Protein AF-0000000075100111 (afdb_homodimer)

Nearest PDB structures (foldseek):
  3mil-assembly1_B  TM=8.976E-01  e=1.103E-18  Saccharomyces cerevisiae
  7br2-assembly3_C  TM=7.538E-01  e=3.870E-10  Bacteroides thetaiotaomicron
  1u8u-assembly1_A  TM=7.893E-01  e=2.133E-08  Escherichia coli
  5tid-assembly1_A  TM=7.743E-01  e=2.268E-08  Escherichia coli
  3dci-assembly1_A  TM=7.155E-01  e=7.474E-09  Agrobacterium fabrum str. C58

Solvent-accessible surface area (backbone atoms only — not comparable to full-atom values): 28832 Å² total; per-residue (Å²): 138,88,84,76,85,78,86,74,81,82,79,79,78,78,79,77,79,78,74,76,75,76,72,75,74,72,73,72,74,70,73,70,74,72,66,75,69,68,78,74,76,65,70,76,76,67,66,59,75,59,92,80,61,78,41,30,38,38,38,38,27,14,42,66,41,44,51,13,26,31,21,92,33,42,7,31,49,17,51,48,36,36,66,18,57,40,39,30,47,60,44,72,47,26,35,68,77,39,26,54,70,54,47,58,72,44,39,68,64,56,52,58,69,30,72,84,51,68,50,61,30,35,36,46,39,50,34,60,43,18,29,23,31,75,86,40,96,46,29,88,50,31,41,58,68,70,56,45,53,51,36,52,52,51,46,49,52,61,61,24,62,86,72,59,37,46,57,36,38,28,35,27,57,44,43,27,76,82,40,89,59,89,66,46,55,47,38,69,47,33,48,53,42,28,50,45,47,51,49,52,19,60,76,70,70,33,57,62,45,77,36,30,71,74,38,51,70,67,32,69,68,25,28,75,64,25,70,42,63,24,44,61,26,16,49,53,49,34,54,55,50,54,53,47,38,40,70,76,36,46,76,70,20,55,91,61,39,65,59,47,112,133,85,81,76,88,85,87,85,84,82,79,80,77,76,80,76,80,76,77,78,75,77,73,78,74,75,76,74,76,71,73,74,75,72,67,77,70,70,78,74,77,64,71,75,77,68,66,62,74,61,92,81,62,78,42,29,40,37,38,39,26,14,42,65,40,43,52,13,25,31,22,92,32,41,8,31,49,18,50,48,35,35,66,17,59,40,38,31,49,59,44,71,48,28,36,69,80,38,28,54,69,54,45,57,72,44,39,66,63,58,50,59,69,29,72,84,52,67,50,61,32,35,36,45,37,49,34,61,42,18,29,23,32,74,86,39,96,49,28,87,52,30,41,57,69,70,55,46,51,51,37,53,53,52,46,51,51,60,61,24,62,86,73,60,37,46,56,37,40,29,34,27,57,44,43,28,77,80,41,88,59,89,65,47,55,48,38,69,45,33,47,52,44,27,50,45,48,50,49,52,19,60,75,70,71,34,57,63,45,76,35,30,70,74,39,52,69,67,31,69,66,26,27,76,65,25,71,41,64,24,42,61,26,17,48,51,48,34,53,54,50,54,53,48,39,40,70,77,37,44,75,70,20,57,92,61,40,66,59,48,118

pLDDT: mean 83.67, std 26.37, range [21.86, 98.94]

Sequence (522 aa):
MQATDPHLRRYQVTTVLLSLLVVTLSGVCITLAVTPTAPSISRSNTIQTSSGGMPVLVIVGDSNTELGSNPDLMGYESMLAHVYVRKADVINRGNSGWTTRSWLKALPVLMAEWTAKAPSLVLVFLGTNDACLKDGASAEIHVPLDEYRANLQAIVSQIQSPDRTPVLFVTPPSFDDTTTLKWDRTNADIGKYAAAMMDVGAQLKIPVVDLYTPLQTNVSSYFFDGLHLNRKGNMRVYDILTAKIQVEFPSFAAHNLATLYMQATDPHLRRYQVTTVLLSLLVVTLSGVCITLAVTPTAPSISRSNTIQTSSGGMPVLVIVGDSNTELGSNPDLMGYESMLAHVYVRKADVINRGNSGWTTRSWLKALPVLMAEWTAKAPSLVLVFLGTNDACLKDGASAEIHVPLDEYRANLQAIVSQIQSPDRTPVLFVTPPSFDDTTTLKWDRTNADIGKYAAAMMDVGAQLKIPVVDLYTPLQTNVSSYFFDGLHLNRKGNMRVYDILTAKIQVEFPSFAAHNLATLY

Foldseek 3Di:
DDPDDDPPPDPPPPPPDPPPPPPPPPPPVPPPPPPVPPPPPPPVLPQPPPPAPAAEEEEAEEVQLVCLCPVVQPRLQVVVCVLCALFHHYHGNYHHLAALVNCLVCVVVVVVVDVSHAHQEYEYEHQLQCLFDCPDPPNVSHNDLVRRLVSVVSSQCSSCPPPHRAYEYEQFAAFQPPFPDDGRHHRVSSVSNLVSVVVSCVVVVHHYQYRHVVCVVPVVVQAPRRHHGGSNVSVVVSVSVLVSCCVPPVCSRSVNGDGRD/DCPDDDDDDDPPPPPPPPPPPPPPPPPPPPPPPPPVPPPPPPPVPPQPPPPAPAAEEEEAEEVQLVCLCPVVQPRLQVVVCVLCALFHHYHGNYHHLAALVNCLVCVVVVVVVDVSHAHQEYEYEHQLQCLFDCPDPPNVSHNDLVRRLVSVVSSQCSSCPPPHRAYEYEQAAAFQPPFPDDGRHHRVSSVSNLVSVVVSCVVVVHHYQYRHVVCVVPVVVQAPRRRHGGSNVSVVVSVSVLVSCCVPPVCSRSVNGDGRD

Secondary structure (DSSP, 8-state):
--------------------------------------------------TT-S-EEEEEESHHHHGGG-GGGT-HHHHHHHHTTTT-EEEEEE-TT--HHHHHHHHHHHHHTTSSS--SEEEEE--TTTTS-TTSTTGGG---HHHHHHHHHHHHHHHHTTT---EEEEPPPP--TT-SS--S--HHHHHHHHHHHHHHHHHHT--EE--TTTTSTTGGGSBSSSSSB-HHHHHHHHHHHHHHHHHH-GGGSGGGSPPP-/--------------------------------------------------TT-S-EEEEEESHHHHGGG-GGGT-HHHHHHHHTTTT-EEEEEE-TT--HHHHHHHHHHHHHTTSSS--SEEEEE--TTTTS-TTSTTGGG---HHHHHHHHHHHHHHHHTTT---EEEEPPPP--TT-SS--S--HHHHHHHHHHHHHHHHHHT--EE--TTTTSTTGGGSBSSSSSB-HHHHHHHHHHHHHHHHHH-GGGSGGGSPPP-

Organism: Aphanomyces astaci (NCBI:txid112090)

Radius of gyration: 34.49 Å; Cα contacts (8 Å, |Δi|>4): 865; chains: 2; bounding box: 110×119×105 Å

Structure (mmCIF, N/CA/C/O backbone):
data_AF-0000000075100111-model_v1
#
loop_
_entity.id
_entity.type
_entity.pdbx_description
1 polymer 'SGNH hydrolase-type esterase domain-containing protein'
#
loop_
_atom_site.group_PDB
_atom_site.id
_atom_site.type_symbol
_atom_site.label_atom_id
_atom_site.label_alt_id
_atom_site.label_comp_id
_atom_site.label_asym_id
_atom_site.label_entity_id
_atom_site.label_seq_id
_atom_site.pdbx_PDB_ins_code
_atom_site.Cartn_x
_atom_site.Cartn_y
_atom_site.Cartn_z
_atom_site.occupancy
_atom_site.B_iso_or_equiv
_atom_site.auth_seq_id
_atom_site.auth_comp_id
_atom_site.auth_asym_id
_atom_site.auth_atom_id
_atom_site.pdbx_PDB_model_num
ATOM 1 N N . MET A 1 1 ? -85.375 -48.344 -13.414 1 24.3 1 MET A N 1
ATOM 2 C CA . MET A 1 1 ? -85.375 -47.938 -12.008 1 24.3 1 MET A CA 1
ATOM 3 C C . MET A 1 1 ? -85.25 -46.438 -11.852 1 24.3 1 MET A C 1
ATOM 5 O O . MET A 1 1 ? -84.438 -45.812 -12.523 1 24.3 1 MET A O 1
ATOM 9 N N . GLN A 1 2 ? -86.125 -45.75 -11.109 1 22.89 2 GLN A N 1
ATOM 10 C CA . GLN A 1 2 ? -86.688 -44.438 -10.805 1 22.89 2 GLN A CA 1
ATOM 11 C C . GLN A 1 2 ? -85.625 -43.531 -10.172 1 22.89 2 GLN A C 1
ATOM 13 O O . GLN A 1 2 ? -85 -43.906 -9.141 1 22.89 2 GLN A O 1
ATOM 18 N N . ALA A 1 3 ? -84.938 -42.625 -11.008 1 31.34 3 ALA A N 1
ATOM 19 C CA . ALA A 1 3 ? -83.875 -41.625 -11 1 31.34 3 ALA A CA 1
ATOM 20 C C . ALA A 1 3 ? -84.188 -40.5 -9.984 1 31.34 3 ALA A C 1
ATOM 22 O O . ALA A 1 3 ? -85.125 -39.719 -10.188 1 31.34 3 ALA A O 1
ATOM 23 N N . THR A 1 4 ? -84.062 -40.938 -8.672 1 23.88 4 THR A N 1
ATOM 24 C CA . THR A 1 4 ? -84.625 -40.25 -7.531 1 23.88 4 THR A CA 1
ATOM 25 C C . THR A 1 4 ? -84.25 -38.75 -7.555 1 23.88 4 THR A C 1
ATOM 27 O O . THR A 1 4 ? -83.375 -38.344 -8.273 1 23.88 4 THR A O 1
ATOM 30 N N . ASP A 1 5 ? -84.312 -38.031 -6.391 1 23.95 5 ASP A N 1
ATOM 31 C CA . ASP A 1 5 ? -85 -36.906 -5.766 1 23.95 5 ASP A CA 1
ATOM 32 C C . ASP A 1 5 ? -84.125 -35.656 -5.719 1 23.95 5 ASP A C 1
ATOM 34 O O . ASP A 1 5 ? -82.875 -35.781 -5.68 1 23.95 5 ASP A O 1
ATOM 38 N N . PRO A 1 6 ? -84.688 -34.344 -5.652 1 26.81 6 PRO A N 1
ATOM 39 C CA . PRO A 1 6 ? -84.562 -32.906 -5.914 1 26.81 6 PRO A CA 1
ATOM 40 C C . PRO A 1 6 ? -83.812 -32.156 -4.836 1 26.81 6 PRO A C 1
ATOM 42 O O . PRO A 1 6 ? -83.75 -30.922 -4.891 1 26.81 6 PRO A O 1
ATOM 45 N N . HIS A 1 7 ? -83.188 -32.812 -3.756 1 25.98 7 HIS A N 1
ATOM 46 C CA . HIS A 1 7 ? -83.25 -31.969 -2.58 1 25.98 7 HIS A CA 1
ATOM 47 C C . HIS A 1 7 ? -82.438 -30.688 -2.77 1 25.98 7 HIS A C 1
ATOM 49 O O . HIS A 1 7 ? -81.25 -30.75 -3.086 1 25.98 7 HIS A O 1
ATOM 55 N N . LEU A 1 8 ? -83 -29.469 -3.08 1 25.14 8 LEU A N 1
ATOM 56 C CA . LEU A 1 8 ? -82.625 -28.094 -3.4 1 25.14 8 LEU A CA 1
ATOM 57 C C . LEU A 1 8 ? -82.125 -27.375 -2.154 1 25.14 8 LEU A C 1
ATOM 59 O O . LEU A 1 8 ? -82.875 -27.062 -1.255 1 25.14 8 LEU A O 1
ATOM 63 N N . ARG A 1 9 ? -81.062 -27.797 -1.411 1 23.73 9 ARG A N 1
ATOM 64 C CA . ARG A 1 9 ? -80.75 -27.172 -0.136 1 23.73 9 ARG A CA 1
ATOM 65 C C . ARG A 1 9 ? -80.5 -25.672 -0.304 1 23.73 9 ARG A C 1
ATOM 67 O O . ARG A 1 9 ? -79.812 -25.25 -1.228 1 23.73 9 ARG A O 1
ATOM 74 N N . ARG A 1 10 ? -81.312 -24.781 0.276 1 21.86 10 ARG A N 1
ATOM 75 C CA . ARG A 1 10 ? -81.625 -23.344 0.367 1 21.86 10 ARG A CA 1
ATOM 76 C C . ARG A 1 10 ? -80.438 -22.609 1.019 1 21.86 10 ARG A C 1
ATOM 78 O O . ARG A 1 10 ? -80.125 -22.875 2.176 1 21.86 10 ARG A O 1
ATOM 85 N N . TYR A 1 11 ? -79.25 -22.375 0.369 1 24.39 11 TYR A N 1
ATOM 86 C CA . TYR A 1 11 ? -78.125 -21.734 0.956 1 24.39 11 TYR A CA 1
ATOM 87 C C . TYR A 1 11 ? -78.438 -20.297 1.377 1 24.39 11 TYR A C 1
ATOM 89 O O . TYR A 1 11 ? -78.875 -19.5 0.567 1 24.39 11 TYR A O 1
ATOM 97 N N . GLN A 1 12 ? -79 -20.125 2.609 1 22.64 12 GLN A N 1
ATOM 98 C CA . GLN A 1 12 ? -79.312 -18.859 3.248 1 22.64 12 GLN A CA 1
ATOM 99 C C . GLN A 1 12 ? -78.125 -17.906 3.225 1 22.64 12 GLN A C 1
ATOM 101 O O . GLN A 1 12 ? -77 -18.297 3.598 1 22.64 12 GLN A O 1
ATOM 106 N N . VAL A 1 13 ? -78.125 -16.875 2.4 1 25.41 13 VAL A N 1
ATOM 107 C CA . VAL A 1 13 ? -77.25 -15.773 2.086 1 25.41 13 VAL A CA 1
ATOM 108 C C . VAL A 1 13 ? -77.125 -14.812 3.273 1 25.41 13 VAL A C 1
ATOM 110 O O . VAL A 1 13 ? -78.125 -14.141 3.604 1 25.41 13 VAL A O 1
ATOM 113 N N . THR A 1 14 ? -76.875 -15.281 4.496 1 25.33 14 THR A N 1
ATOM 114 C CA . THR A 1 14 ? -76.875 -14.289 5.562 1 25.33 14 THR A CA 1
ATOM 115 C C . THR A 1 14 ? -76 -13.117 5.23 1 25.33 14 THR A C 1
ATOM 117 O O . THR A 1 14 ? -74.812 -13.305 4.809 1 25.33 14 THR A O 1
ATOM 120 N N . THR A 1 15 ? -76.562 -11.945 4.953 1 26.28 15 THR A N 1
ATOM 121 C CA . THR A 1 15 ? -76.062 -10.602 4.637 1 26.28 15 THR A CA 1
ATOM 122 C C . THR A 1 15 ? -75.188 -10.055 5.773 1 26.28 15 THR A C 1
ATOM 124 O O . THR A 1 15 ? -75.688 -9.891 6.898 1 26.28 15 THR A O 1
ATOM 127 N N . VAL A 1 16 ? -74 -10.578 5.996 1 26.7 16 VAL A N 1
ATOM 128 C CA . VAL A 1 16 ? -73.125 -10.07 7.043 1 26.7 16 VAL A CA 1
ATOM 129 C C . VAL A 1 16 ? -72.938 -8.57 6.852 1 26.7 16 VAL A C 1
ATOM 131 O O . VAL A 1 16 ? -72.562 -8.125 5.754 1 26.7 16 VAL A O 1
ATOM 134 N N . LEU A 1 17 ? -73.625 -7.766 7.699 1 24.84 17 LEU A N 1
ATOM 135 C CA . LEU A 1 17 ? -73.625 -6.32 7.875 1 24.84 17 LEU A CA 1
ATOM 136 C C . LEU A 1 17 ? -72.188 -5.832 8.102 1 24.84 17 LEU A C 1
ATOM 138 O O . LEU A 1 17 ? -71.5 -6.336 8.977 1 24.84 17 LEU A O 1
ATOM 142 N N . LEU A 1 18 ? -71.5 -5.309 7.09 1 27.11 18 LEU A N 1
ATOM 143 C CA . LEU A 1 18 ? -70.188 -4.688 6.957 1 27.11 18 LEU A CA 1
ATOM 144 C C . LEU A 1 18 ? -70.125 -3.432 7.816 1 27.11 18 LEU A C 1
ATOM 146 O O . LEU A 1 18 ? -70.812 -2.443 7.559 1 27.11 18 LEU A O 1
ATOM 150 N N . SER A 1 19 ? -70.312 -3.561 9.18 1 25.67 19 SER A N 1
ATOM 151 C CA . SER A 1 19 ? -70.125 -2.332 9.953 1 25.67 19 SER A CA 1
ATOM 152 C C . SER A 1 19 ? -68.812 -1.689 9.68 1 25.67 19 SER A C 1
ATOM 154 O O . SER A 1 19 ? -67.75 -2.375 9.656 1 25.67 19 SER A O 1
ATOM 156 N N . LEU A 1 20 ? -68.812 -0.629 8.93 1 27.02 20 LEU A N 1
ATOM 157 C CA . LEU A 1 20 ? -67.75 0.286 8.516 1 27.02 20 LEU A CA 1
ATOM 158 C C . LEU A 1 20 ? -67.125 0.937 9.734 1 27.02 20 LEU A C 1
ATOM 160 O O . LEU A 1 20 ? -67.75 1.718 10.445 1 27.02 20 LEU A O 1
ATOM 164 N N . LEU A 1 21 ? -66.625 0.139 10.664 1 28.55 21 LEU A N 1
ATOM 165 C CA . LEU A 1 21 ? -65.938 0.831 11.773 1 28.55 21 LEU A CA 1
ATOM 166 C C . LEU A 1 21 ? -64.875 1.799 11.25 1 28.55 21 LEU A C 1
ATOM 168 O O . LEU A 1 21 ? -63.969 1.395 10.539 1 28.55 21 LEU A O 1
ATOM 172 N N . VAL A 1 22 ? -65.312 3.043 11.039 1 30.2 22 VAL A N 1
ATOM 173 C CA . VAL A 1 22 ? -64.5 4.18 10.719 1 30.2 22 VAL A CA 1
ATOM 174 C C . VAL A 1 22 ? -63.406 4.352 11.812 1 30.2 22 VAL A C 1
ATOM 176 O O . VAL A 1 22 ? -63.75 4.68 12.953 1 30.2 22 VAL A O 1
ATOM 179 N N . VAL A 1 23 ? -62.5 3.428 11.953 1 29.59 23 VAL A N 1
ATOM 180 C CA . VAL A 1 23 ? -61.406 3.646 12.898 1 29.59 23 VAL A CA 1
ATOM 181 C C . VAL A 1 23 ? -60.75 4.98 12.609 1 29.59 23 VAL A C 1
ATOM 183 O O . VAL A 1 23 ? -60.312 5.227 11.477 1 29.59 23 VAL A O 1
ATOM 186 N N . THR A 1 24 ? -61.219 6.023 13.312 1 29.34 24 THR A N 1
ATOM 187 C CA . THR A 1 24 ? -60.562 7.32 13.383 1 29.34 24 THR A CA 1
ATOM 188 C C . THR A 1 24 ? -59.062 7.152 13.68 1 29.34 24 THR A C 1
ATOM 190 O O . THR A 1 24 ? -58.719 6.535 14.688 1 29.34 24 THR A O 1
ATOM 193 N N . LEU A 1 25 ? -58.312 6.832 12.672 1 29.98 25 LEU A N 1
ATOM 194 C CA . LEU A 1 25 ? -56.844 6.801 12.773 1 29.98 25 LEU A CA 1
ATOM 195 C C . LEU A 1 25 ? -56.312 8.102 13.367 1 29.98 25 LEU A C 1
ATOM 197 O O . LEU A 1 25 ? -56.469 9.164 12.75 1 29.98 25 LEU A O 1
ATOM 201 N N . SER A 1 26 ? -56.656 8.297 14.688 1 30.62 26 SER A N 1
ATOM 202 C CA . SER A 1 26 ? -55.906 9.375 15.336 1 30.62 26 SER A CA 1
ATOM 203 C C . SER A 1 26 ? -54.438 9.289 15.008 1 30.62 26 SER A C 1
ATOM 205 O O . SER A 1 26 ? -53.812 8.227 15.156 1 30.62 26 SER A O 1
ATOM 207 N N . GLY A 1 27 ? -54.062 9.969 13.945 1 28.14 27 GLY A N 1
ATOM 208 C CA . GLY A 1 27 ? -52.656 10.18 13.531 1 28.14 27 GLY A CA 1
ATOM 209 C C . GLY A 1 27 ? -51.75 10.617 14.664 1 28.14 27 GLY A C 1
ATOM 210 O O . GLY A 1 27 ? -51.906 11.734 15.172 1 28.14 27 GLY A O 1
ATOM 211 N N . VAL A 1 28 ? -51.656 9.773 15.758 1 32.03 28 VAL A N 1
ATOM 212 C CA . VAL A 1 28 ? -50.625 10.156 16.688 1 32.03 28 VAL A CA 1
ATOM 213 C C . VAL A 1 28 ? -49.312 10.406 15.922 1 32.03 28 VAL A C 1
ATOM 215 O O . VAL A 1 28 ? -48.781 9.5 15.266 1 32.03 28 VAL A O 1
ATOM 218 N N . CYS A 1 29 ? -49.188 11.641 15.406 1 28.48 29 CYS A N 1
ATOM 219 C CA . CYS A 1 29 ? -47.875 12.086 14.938 1 28.48 29 CYS A CA 1
ATOM 220 C C . CYS A 1 29 ? -46.781 11.805 15.984 1 28.48 29 CYS A C 1
ATOM 222 O O . CYS A 1 29 ? -46.75 12.461 17.031 1 28.48 29 CYS A O 1
ATOM 224 N N . ILE A 1 30 ? -46.594 10.547 16.328 1 31.73 30 ILE A N 1
ATOM 225 C CA . ILE A 1 30 ? -45.375 10.367 17.125 1 31.73 30 ILE A CA 1
ATOM 226 C C . ILE A 1 30 ? -44.188 11.023 16.422 1 31.73 30 ILE A C 1
ATOM 228 O O . ILE A 1 30 ? -43.844 10.641 15.32 1 31.73 30 ILE A O 1
ATOM 232 N N . THR A 1 31 ? -44.094 12.328 16.609 1 32.34 31 THR A N 1
ATOM 233 C CA . THR A 1 31 ? -42.812 12.93 16.281 1 32.34 31 THR A CA 1
ATOM 234 C C . THR A 1 31 ? -41.656 12.133 16.906 1 32.34 31 THR A C 1
ATOM 236 O O . THR A 1 31 ? -41.5 12.109 18.125 1 32.34 31 THR A O 1
ATOM 239 N N . LEU A 1 32 ? -41.5 10.898 16.5 1 32.22 32 LEU A N 1
ATOM 240 C CA . LEU A 1 32 ? -40.219 10.375 16.953 1 32.22 32 LEU A CA 1
ATOM 241 C C . LEU A 1 32 ? -39.094 11.336 16.625 1 32.22 32 LEU A C 1
ATOM 243 O O . LEU A 1 32 ? -38.781 11.578 15.453 1 32.22 32 LEU A O 1
ATOM 247 N N . ALA A 1 33 ? -38.875 12.328 17.5 1 35.44 33 ALA A N 1
ATOM 248 C CA . ALA A 1 33 ? -37.594 13.023 17.469 1 35.44 33 ALA A CA 1
ATOM 249 C C . ALA A 1 33 ? -36.438 12.023 17.391 1 35.44 33 ALA A C 1
ATOM 251 O O . ALA A 1 33 ? -36.156 11.305 18.359 1 35.44 33 ALA A O 1
ATOM 252 N N . VAL A 1 34 ? -36.281 11.391 16.25 1 35.69 34 VAL A N 1
ATOM 253 C CA . VAL A 1 34 ? -34.969 10.742 16.109 1 35.69 34 VAL A CA 1
ATOM 254 C C . VAL A 1 34 ? -33.875 11.75 16.391 1 35.69 34 VAL A C 1
ATOM 256 O O . VAL A 1 34 ? -33.656 12.672 15.594 1 35.69 34 VAL A O 1
ATOM 259 N N . THR A 1 35 ? -33.75 12.164 17.641 1 35.47 35 THR A N 1
ATOM 260 C CA . THR A 1 35 ? -32.469 12.828 17.859 1 35.47 35 THR A CA 1
ATOM 261 C C . THR A 1 35 ? -31.312 11.992 17.297 1 35.47 35 THR A C 1
ATOM 263 O O . THR A 1 35 ? -31.156 10.828 17.656 1 35.47 35 THR A O 1
ATOM 266 N N . PRO A 1 36 ? -30.969 12.273 16.047 1 33.5 36 PRO A N 1
ATOM 267 C CA . PRO A 1 36 ? -29.766 11.539 15.664 1 33.5 36 PRO A CA 1
ATOM 268 C C . PRO A 1 36 ? -28.672 11.602 16.734 1 33.5 36 PRO A C 1
ATOM 270 O O . PRO A 1 36 ? -28.266 12.688 17.141 1 33.5 36 PRO A O 1
ATOM 273 N N . THR A 1 37 ? -28.797 10.805 17.766 1 34.69 37 THR A N 1
ATOM 274 C CA . THR A 1 37 ? -27.609 10.711 18.609 1 34.69 37 THR A CA 1
ATOM 275 C C . THR A 1 37 ? -26.359 10.562 17.75 1 34.69 37 THR A C 1
ATOM 277 O O . THR A 1 37 ? -26.266 9.672 16.906 1 34.69 37 THR A O 1
ATOM 280 N N . ALA A 1 38 ? -25.688 11.672 17.531 1 35.5 38 ALA A N 1
ATOM 281 C CA . ALA A 1 38 ? -24.344 11.562 16.969 1 35.5 38 ALA A CA 1
ATOM 282 C C . ALA A 1 38 ? -23.547 10.469 17.656 1 35.5 38 ALA A C 1
ATOM 284 O O . ALA A 1 38 ? -23.516 10.391 18.891 1 35.5 38 ALA A O 1
ATOM 285 N N . PRO A 1 39 ? -23.469 9.258 17.031 1 33.47 39 PRO A N 1
ATOM 286 C CA . PRO A 1 39 ? -22.578 8.32 17.734 1 33.47 39 PRO A CA 1
ATOM 287 C C . PRO A 1 39 ? -21.375 9.008 18.359 1 33.47 39 PRO A C 1
ATOM 289 O O . PRO A 1 39 ? -20.766 9.883 17.734 1 33.47 39 PRO A O 1
ATOM 292 N N . SER A 1 40 ? -21.484 9.297 19.641 1 31.88 40 SER A N 1
ATOM 293 C CA . SER A 1 40 ? -20.281 9.688 20.359 1 31.88 40 SER A CA 1
ATOM 294 C C . SER A 1 40 ? -19.094 8.836 19.953 1 31.88 40 SER A C 1
ATOM 296 O O . SER A 1 40 ? -19.109 7.609 20.125 1 31.88 40 SER A O 1
ATOM 298 N N . ILE A 1 41 ? -18.453 9.141 19.016 1 34.38 41 ILE A N 1
ATOM 299 C CA . ILE A 1 41 ? -17.188 8.516 18.625 1 34.38 41 ILE A CA 1
ATOM 300 C C . ILE A 1 41 ? -16.25 8.445 19.828 1 34.38 41 ILE A C 1
ATOM 302 O O . ILE A 1 41 ? -15.469 9.375 20.078 1 34.38 41 ILE A O 1
ATOM 306 N N . SER A 1 42 ? -16.781 8.352 21.094 1 31.45 42 SER A N 1
ATOM 307 C CA . SER A 1 42 ? -15.648 8.273 22 1 31.45 42 SER A CA 1
ATOM 308 C C . SER A 1 42 ? -14.852 6.988 21.797 1 31.45 42 SER A C 1
ATOM 310 O O . SER A 1 42 ? -15.078 6 22.5 1 31.45 42 SER A O 1
ATOM 312 N N . ARG A 1 43 ? -14.711 6.309 20.703 1 35.09 43 ARG A N 1
ATOM 313 C CA . ARG A 1 43 ? -13.82 5.16 20.844 1 35.09 43 ARG A CA 1
ATOM 314 C C . ARG A 1 43 ? -12.57 5.52 21.625 1 35.09 43 ARG A C 1
ATOM 316 O O . ARG A 1 43 ? -11.867 6.469 21.281 1 35.09 43 ARG A O 1
ATOM 323 N N . SER A 1 44 ? -12.648 5.277 22.938 1 34.16 44 SER A N 1
ATOM 324 C CA . SER A 1 44 ? -11.414 5.277 23.719 1 34.16 44 SER A CA 1
ATOM 325 C C . SER A 1 44 ? -10.242 4.723 22.922 1 34.16 44 SER A C 1
ATOM 327 O O . SER A 1 44 ? -10.32 3.617 22.375 1 34.16 44 SER A O 1
ATOM 329 N N . ASN A 1 45 ? -9.484 5.547 22.297 1 37.56 45 ASN A N 1
ATOM 330 C CA . ASN A 1 45 ? -8.273 5.25 21.531 1 37.56 45 ASN A CA 1
ATOM 331 C C . ASN A 1 45 ? -7.297 4.406 22.344 1 37.56 45 ASN A C 1
ATOM 333 O O . ASN A 1 45 ? -6.398 4.941 23 1 37.56 45 ASN A O 1
ATOM 337 N N . THR A 1 46 ? -7.832 3.404 23.203 1 37.19 46 THR A N 1
ATOM 338 C CA . THR A 1 46 ? -6.828 2.537 23.812 1 37.19 46 THR A CA 1
ATOM 339 C C . THR A 1 46 ? -5.848 2.027 22.766 1 37.19 46 THR A C 1
ATOM 341 O O . THR A 1 46 ? -6.25 1.406 21.781 1 37.19 46 THR A O 1
ATOM 344 N N . ILE A 1 47 ? -4.672 2.656 22.734 1 42.84 47 ILE A N 1
ATOM 345 C CA . ILE A 1 47 ? -3.559 2.09 21.969 1 42.84 47 ILE A CA 1
ATOM 346 C C . ILE A 1 47 ? -3.381 0.618 22.344 1 42.84 47 ILE A C 1
ATOM 348 O O . ILE A 1 47 ? -3.021 0.296 23.484 1 42.84 47 ILE A O 1
ATOM 352 N N . GLN A 1 48 ? -4.195 -0.342 21.938 1 42.38 48 GLN A N 1
ATOM 353 C CA . GLN A 1 48 ? -3.928 -1.763 22.125 1 42.38 48 GLN A CA 1
ATOM 354 C C . GLN A 1 48 ? -2.566 -2.148 21.562 1 42.38 48 GLN A C 1
ATOM 356 O O . GLN A 1 48 ? -2.322 -1.993 20.359 1 42.38 48 GLN A O 1
ATOM 361 N N . THR A 1 49 ? -1.475 -2.033 22.312 1 42.78 49 THR A N 1
ATOM 362 C CA . THR A 1 49 ? -0.152 -2.521 21.938 1 42.78 49 THR A CA 1
ATOM 363 C C . THR A 1 49 ? -0.188 -4.02 21.641 1 42.78 49 THR A C 1
ATOM 365 O O . THR A 1 49 ? -0.394 -4.824 22.562 1 42.78 49 THR A O 1
ATOM 368 N N . SER A 1 50 ? -0.792 -4.527 20.734 1 46.5 50 SER A N 1
ATOM 369 C CA . SER A 1 50 ? -0.496 -5.93 20.469 1 46.5 50 SER A CA 1
ATOM 370 C C . SER A 1 50 ? 1.006 -6.164 20.344 1 46.5 50 SER A C 1
ATOM 372 O O . SER A 1 50 ? 1.735 -5.309 19.844 1 46.5 50 SER A O 1
ATOM 374 N N . SER A 1 51 ? 1.684 -6.945 21.172 1 50.44 51 SER A N 1
ATOM 375 C CA . SER A 1 51 ? 3.104 -7.199 21.406 1 50.44 51 SER A CA 1
ATOM 376 C C . SER A 1 51 ? 3.875 -7.207 20.078 1 50.44 51 SER A C 1
ATOM 378 O O . SER A 1 51 ? 5.07 -6.91 20.062 1 50.44 51 SER A O 1
ATOM 380 N N . GLY A 1 52 ? 3.326 -7.5 18.984 1 63.75 52 GLY A N 1
ATOM 381 C CA . GLY A 1 52 ? 4.25 -7.793 17.891 1 63.75 52 GLY A CA 1
ATOM 382 C C . GLY A 1 52 ? 4.277 -6.723 16.828 1 63.75 52 GLY A C 1
ATOM 383 O O . GLY A 1 52 ? 4.938 -6.883 15.797 1 63.75 52 GLY A O 1
ATOM 384 N N . GLY A 1 53 ? 3.824 -5.426 17.062 1 84.19 53 GLY A N 1
ATOM 385 C CA . GLY A 1 53 ? 3.832 -4.367 16.078 1 84.19 53 GLY A CA 1
ATOM 386 C C . GLY A 1 53 ? 2.787 -4.559 14.984 1 84.19 53 GLY A C 1
ATOM 387 O O . GLY A 1 53 ? 1.904 -5.41 15.109 1 84.19 53 GLY A O 1
ATOM 388 N N . MET A 1 54 ? 2.676 -3.734 14.008 1 93.75 54 MET A N 1
ATOM 389 C CA . MET A 1 54 ? 1.72 -3.779 12.906 1 93.75 54 MET A CA 1
ATOM 390 C C . MET A 1 54 ? 1.883 -5.062 12.094 1 93.75 54 MET A C 1
ATOM 392 O O . MET A 1 54 ? 2.965 -5.336 11.57 1 93.75 54 MET A O 1
ATOM 396 N N . PRO A 1 55 ? 0.848 -5.961 12.055 1 96.12 55 PRO A N 1
ATOM 397 C CA . PRO A 1 55 ? 0.936 -7.133 11.18 1 96.12 55 PRO A CA 1
ATOM 398 C C . PRO A 1 55 ? 1.277 -6.766 9.734 1 96.12 55 PRO A C 1
ATOM 400 O O . PRO A 1 55 ? 1.039 -5.633 9.312 1 96.12 55 PRO A O 1
ATOM 403 N N . VAL A 1 56 ? 1.884 -7.746 9.07 1 96.88 56 VAL A N 1
ATOM 404 C CA . VAL A 1 56 ? 2.279 -7.5 7.688 1 96.88 56 VAL A CA 1
ATOM 405 C C . VAL A 1 56 ? 1.741 -8.609 6.789 1 96.88 56 VAL A C 1
ATOM 407 O O . VAL A 1 56 ? 1.862 -9.789 7.113 1 96.88 56 VAL A O 1
ATOM 410 N N . LEU A 1 57 ? 1.064 -8.227 5.738 1 98.38 57 LEU A N 1
ATOM 411 C CA . LEU A 1 57 ? 0.663 -9.094 4.633 1 98.38 57 LEU A CA 1
ATOM 412 C C . LEU A 1 57 ? 1.584 -8.898 3.432 1 98.38 57 LEU A C 1
ATOM 414 O O . LEU A 1 57 ? 1.679 -7.793 2.889 1 98.38 57 LEU A O 1
ATOM 418 N N . VAL A 1 58 ? 2.307 -9.953 3.016 1 98.56 58 VAL A N 1
ATOM 419 C CA . VAL A 1 58 ? 3.199 -9.867 1.863 1 98.56 58 VAL A CA 1
ATOM 420 C C . VAL A 1 58 ? 2.617 -10.664 0.699 1 98.56 58 VAL A C 1
ATOM 422 O O . VAL A 1 58 ? 2.148 -11.789 0.881 1 98.56 58 VAL A O 1
ATOM 425 N N . ILE A 1 59 ? 2.605 -10.086 -0.482 1 98.88 59 ILE A N 1
ATOM 426 C CA . ILE A 1 59 ? 2.168 -10.789 -1.681 1 98.88 59 ILE A CA 1
ATOM 427 C C . ILE A 1 59 ? 3.35 -10.977 -2.629 1 98.88 59 ILE A C 1
ATOM 429 O O . ILE A 1 59 ? 3.891 -10 -3.158 1 98.88 59 ILE A O 1
ATOM 433 N N . VAL A 1 60 ? 3.738 -12.203 -2.789 1 98.81 60 VAL A N 1
ATOM 434 C CA . VAL A 1 60 ? 4.844 -12.609 -3.654 1 98.81 60 VAL A CA 1
ATOM 435 C C . VAL A 1 60 ? 4.301 -13.109 -4.988 1 98.81 60 VAL A C 1
ATOM 437 O O . VAL A 1 60 ? 3.512 -14.055 -5.031 1 98.81 60 VAL A O 1
ATOM 440 N N . GLY A 1 61 ? 4.691 -12.445 -6.039 1 98.81 61 GLY A N 1
ATOM 441 C CA . GLY A 1 61 ? 4.109 -12.867 -7.305 1 98.81 61 GLY A CA 1
ATOM 442 C C . GLY A 1 61 ? 4.82 -12.281 -8.508 1 98.81 61 GLY A C 1
ATOM 443 O O . GLY A 1 61 ? 6.016 -12 -8.453 1 98.81 61 GLY A O 1
ATOM 444 N N . ASP A 1 62 ? 4.129 -12.25 -9.625 1 98.62 62 ASP A N 1
ATOM 445 C CA . ASP A 1 62 ? 4.668 -11.812 -10.906 1 98.62 62 ASP A CA 1
ATOM 446 C C . ASP A 1 62 ? 4.082 -10.461 -11.312 1 98.62 62 ASP A C 1
ATOM 448 O O . ASP A 1 62 ? 3.926 -9.57 -10.484 1 98.62 62 ASP A O 1
ATOM 452 N N . SER A 1 63 ? 3.783 -10.234 -12.586 1 98.5 63 SER A N 1
ATOM 453 C CA . SER A 1 63 ? 3.273 -8.953 -13.062 1 98.5 63 SER A CA 1
ATOM 454 C C . SER A 1 63 ? 1.882 -8.672 -12.508 1 98.5 63 SER A C 1
ATOM 456 O O . SER A 1 63 ? 1.533 -7.52 -12.25 1 98.5 63 SER A O 1
ATOM 458 N N . ASN A 1 64 ? 1.072 -9.68 -12.383 1 98.56 64 ASN A N 1
ATOM 459 C CA . ASN A 1 64 ? -0.264 -9.469 -11.836 1 98.56 64 ASN A CA 1
ATOM 460 C C . ASN A 1 64 ? -0.21 -9.008 -10.383 1 98.56 64 ASN A C 1
ATOM 462 O O . ASN A 1 64 ? -1.105 -8.305 -9.914 1 98.56 64 ASN A O 1
ATOM 466 N N . THR A 1 65 ? 0.817 -9.406 -9.648 1 98.88 65 THR A N 1
ATOM 467 C CA . THR A 1 65 ? 1.047 -8.875 -8.312 1 98.88 65 THR A CA 1
ATOM 468 C C . THR A 1 65 ? 1.638 -7.469 -8.383 1 98.88 65 THR A C 1
ATOM 470 O O . THR A 1 65 ? 1.162 -6.555 -7.703 1 98.88 65 THR A O 1
ATOM 473 N N . GLU A 1 66 ? 2.666 -7.305 -9.227 1 98.75 66 GLU A N 1
ATOM 474 C CA . GLU A 1 66 ? 3.285 -5.992 -9.383 1 98.75 66 GLU A CA 1
ATOM 475 C C . GLU A 1 66 ? 2.244 -4.93 -9.719 1 98.75 66 GLU A C 1
ATOM 477 O O . GLU A 1 66 ? 2.205 -3.871 -9.086 1 98.75 66 GLU A O 1
ATOM 482 N N . LEU A 1 67 ? 1.338 -5.25 -10.594 1 98.75 67 LEU A N 1
ATOM 483 C CA . LEU A 1 67 ? 0.338 -4.305 -11.078 1 98.75 67 LEU A CA 1
ATOM 484 C C . LEU A 1 67 ? -0.852 -4.234 -10.133 1 98.75 67 LEU A C 1
ATOM 486 O O . LEU A 1 67 ? -1.696 -3.344 -10.25 1 98.75 67 LEU A O 1
ATOM 490 N N . GLY A 1 68 ? -0.896 -5.148 -9.156 1 98.88 68 GLY A N 1
ATOM 491 C CA . GLY A 1 68 ? -1.954 -5.113 -8.156 1 98.88 68 GLY A CA 1
ATOM 492 C C . GLY A 1 68 ? -1.931 -3.859 -7.305 1 98.88 68 GLY A C 1
ATOM 493 O O . GLY A 1 68 ? -2.9 -3.561 -6.605 1 98.88 68 GLY A O 1
ATOM 494 N N . SER A 1 69 ? -0.9 -3.139 -7.406 1 98.81 69 SER A N 1
ATOM 495 C CA . SER A 1 69 ? -0.748 -1.894 -6.66 1 98.81 69 SER A CA 1
ATOM 496 C C . SER A 1 69 ? -1.345 -0.715 -7.422 1 98.81 69 SER A C 1
ATOM 498 O O . SER A 1 69 ? -1.51 0.372 -6.863 1 98.81 69 SER A O 1
ATOM 500 N N . ASN A 1 70 ? -1.707 -0.873 -8.672 1 98.81 70 ASN A N 1
ATOM 501 C CA . ASN A 1 70 ? -2.117 0.225 -9.539 1 98.81 70 ASN A CA 1
ATOM 502 C C . ASN A 1 70 ? -3.518 0.722 -9.188 1 98.81 70 ASN A C 1
ATOM 504 O O . ASN A 1 70 ? -4.508 0.045 -9.469 1 98.81 70 ASN A O 1
ATOM 508 N N . PRO A 1 71 ? -3.631 1.923 -8.664 1 98.81 71 PRO A N 1
ATOM 509 C CA . PRO A 1 71 ? -4.961 2.391 -8.266 1 98.81 71 PRO A CA 1
ATOM 510 C C . PRO A 1 71 ? -5.844 2.744 -9.461 1 98.81 71 PRO A C 1
ATOM 512 O O . PRO A 1 71 ? -7.074 2.732 -9.352 1 98.81 71 PRO A O 1
ATOM 515 N N . ASP A 1 72 ? -5.215 3.008 -10.586 1 98.38 72 ASP A N 1
ATOM 516 C CA . ASP A 1 72 ? -6.004 3.303 -11.773 1 98.38 72 ASP A CA 1
ATOM 517 C C . ASP A 1 72 ? -6.84 2.096 -12.195 1 98.38 72 ASP A C 1
ATOM 519 O O . ASP A 1 72 ? -7.926 2.25 -12.758 1 98.38 72 ASP A O 1
ATOM 523 N N . LEU A 1 73 ? -6.375 0.97 -11.828 1 98.56 73 LEU A N 1
ATOM 524 C CA . LEU A 1 73 ? -7.039 -0.283 -12.18 1 98.56 73 LEU A CA 1
ATOM 525 C C . LEU A 1 73 ? -7.801 -0.844 -10.984 1 98.56 73 LEU A C 1
ATOM 527 O O . LEU A 1 73 ? -8.273 -1.982 -11.016 1 98.56 73 LEU A O 1
ATOM 531 N N . MET A 1 74 ? -7.883 -0.068 -9.961 1 98.69 74 MET A N 1
ATOM 532 C CA . MET A 1 74 ? -8.398 -0.637 -8.719 1 98.69 74 MET A CA 1
ATOM 533 C C . MET A 1 74 ? -7.676 -1.933 -8.367 1 98.69 74 MET A C 1
ATOM 535 O O . MET A 1 74 ? -8.312 -2.947 -8.078 1 98.69 74 MET A O 1
ATOM 539 N N . GLY A 1 75 ? -6.34 -1.854 -8.406 1 98.88 75 GLY A N 1
ATOM 540 C CA . GLY A 1 75 ? -5.562 -3.049 -8.117 1 98.88 75 GLY A CA 1
ATOM 541 C C . GLY A 1 75 ? -5.957 -3.719 -6.816 1 98.88 75 GLY A C 1
ATOM 542 O O . GLY A 1 75 ? -6.184 -3.045 -5.809 1 98.88 75 GLY A O 1
ATOM 543 N N . TYR A 1 76 ? -5.992 -5.039 -6.809 1 98.94 76 TYR A N 1
ATOM 544 C CA . TYR A 1 76 ? -6.488 -5.766 -5.645 1 98.94 76 TYR A CA 1
ATOM 545 C C . TYR A 1 76 ? -5.609 -5.512 -4.426 1 98.94 76 TYR A C 1
ATOM 547 O O . TYR A 1 76 ? -6.098 -5.488 -3.295 1 98.94 76 TYR A O 1
ATOM 555 N N . GLU A 1 77 ? -4.344 -5.273 -4.641 1 98.88 77 GLU A N 1
ATOM 556 C CA . GLU A 1 77 ? -3.451 -4.969 -3.525 1 98.88 77 GLU A CA 1
ATOM 557 C C . GLU A 1 77 ? -3.713 -3.572 -2.975 1 98.88 77 GLU A C 1
ATOM 559 O O . GLU A 1 77 ? -3.613 -3.346 -1.766 1 98.88 77 GLU A O 1
ATOM 564 N N . SER A 1 78 ? -3.947 -2.619 -3.896 1 98.81 78 SER A N 1
ATOM 565 C CA . SER A 1 78 ? -4.293 -1.276 -3.441 1 98.81 78 SER A CA 1
ATOM 566 C C . SER A 1 78 ? -5.562 -1.292 -2.596 1 98.81 78 SER A C 1
ATOM 568 O O . SER A 1 78 ? -5.652 -0.591 -1.587 1 98.81 78 SER A O 1
ATOM 570 N N . MET A 1 79 ? -6.531 -2.084 -3 1 98.94 79 MET A N 1
ATOM 571 C CA . MET A 1 79 ? -7.766 -2.203 -2.23 1 98.94 79 MET A CA 1
ATOM 572 C C . MET A 1 79 ? -7.508 -2.873 -0.886 1 98.94 79 MET A C 1
ATOM 574 O O . MET A 1 79 ? -8.039 -2.441 0.14 1 98.94 79 MET A O 1
ATOM 578 N N . LEU A 1 80 ? -6.691 -3.885 -0.875 1 98.94 80 LEU A N 1
ATOM 579 C CA . LEU A 1 80 ? -6.312 -4.52 0.383 1 98.94 80 LEU A CA 1
ATOM 580 C C . LEU A 1 80 ? -5.605 -3.529 1.302 1 98.94 80 LEU A C 1
ATOM 582 O O . LEU A 1 80 ? -5.918 -3.447 2.49 1 98.94 80 LEU A O 1
ATOM 586 N N . ALA A 1 81 ? -4.641 -2.805 0.726 1 98.88 81 ALA A N 1
ATOM 587 C CA . ALA A 1 81 ? -3.898 -1.831 1.525 1 98.88 81 ALA A CA 1
ATOM 588 C C . ALA A 1 81 ? -4.844 -0.828 2.182 1 98.88 81 ALA A C 1
ATOM 590 O O . ALA A 1 81 ? 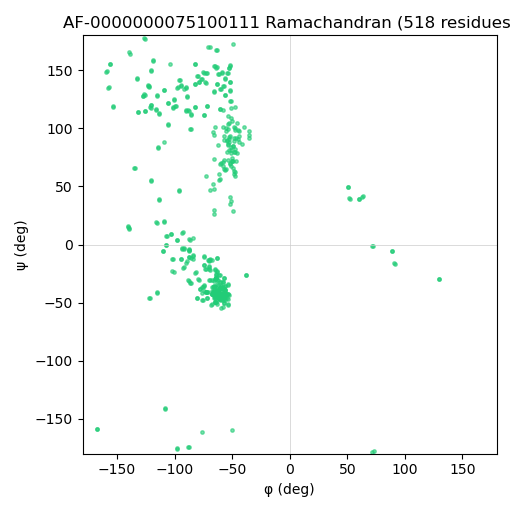-4.629 -0.424 3.328 1 98.88 81 ALA A O 1
ATOM 591 N N . HIS A 1 82 ? -5.863 -0.505 1.47 1 98.81 82 HIS A N 1
ATOM 592 C CA . HIS A 1 82 ? -6.801 0.485 1.986 1 98.81 82 HIS A CA 1
ATOM 593 C C . HIS A 1 82 ? -7.629 -0.085 3.133 1 98.81 82 HIS A C 1
ATOM 595 O O . HIS A 1 82 ? -7.75 0.542 4.188 1 98.81 82 HIS A O 1
ATOM 601 N N . VAL A 1 83 ? -8.156 -1.283 2.992 1 98.62 83 VAL A N 1
ATOM 602 C CA . VAL A 1 83 ? -9.055 -1.82 4.004 1 98.62 83 VAL A CA 1
ATOM 603 C C . VAL A 1 83 ? -8.258 -2.244 5.234 1 98.62 83 VAL A C 1
ATOM 605 O O . VAL A 1 83 ? -8.812 -2.365 6.332 1 98.62 83 VAL A O 1
ATOM 608 N N . TYR A 1 84 ? -6.949 -2.414 5.074 1 98.69 84 TYR A N 1
ATOM 609 C CA . TYR A 1 84 ? -6.109 -2.857 6.184 1 98.69 84 TYR A CA 1
ATOM 610 C C . TYR A 1 84 ? -5.414 -1.675 6.848 1 98.69 84 TYR A C 1
ATOM 612 O O . TYR A 1 84 ? -4.598 -1.856 7.754 1 98.69 84 TYR A O 1
ATOM 620 N N . VAL A 1 85 ? -5.684 -0.456 6.434 1 98.38 85 VAL A N 1
ATOM 621 C CA . VAL A 1 85 ? -5.066 0.702 7.074 1 98.38 85 VAL A CA 1
ATOM 622 C C . VAL A 1 85 ? -5.277 0.634 8.586 1 98.38 85 VAL A C 1
ATOM 624 O O . VAL A 1 85 ? -6.379 0.33 9.047 1 98.38 85 VAL A O 1
ATOM 627 N N . ARG A 1 86 ? -4.164 0.862 9.367 1 97.56 86 ARG A N 1
ATOM 628 C CA . ARG A 1 86 ? -4.109 0.86 10.828 1 97.56 86 ARG A CA 1
ATOM 629 C C . ARG A 1 86 ? -4.246 -0.555 11.383 1 97.56 86 ARG A C 1
ATOM 631 O O . ARG A 1 86 ? -4.184 -0.761 12.594 1 97.56 86 ARG A O 1
ATOM 638 N N . LYS A 1 87 ? -4.418 -1.571 10.516 1 97.81 87 LYS A N 1
ATOM 639 C CA . LYS A 1 87 ? -4.645 -2.947 10.953 1 97.81 87 LYS A CA 1
ATOM 640 C C . LYS A 1 87 ? -3.496 -3.855 10.523 1 97.81 87 LYS A C 1
ATOM 642 O O . LYS A 1 87 ? -3.041 -4.695 11.305 1 97.81 87 LYS A O 1
ATOM 647 N N . ALA A 1 88 ? -3.02 -3.652 9.289 1 98.19 88 ALA A N 1
ATOM 648 C CA . ALA A 1 88 ? -1.881 -4.375 8.727 1 98.19 88 ALA A CA 1
ATOM 649 C C . ALA A 1 88 ? -1.264 -3.602 7.562 1 98.19 88 ALA A C 1
ATOM 651 O O . ALA A 1 88 ? -1.959 -2.863 6.859 1 98.19 88 ALA A O 1
ATOM 652 N N . ASP A 1 89 ? -0.016 -3.773 7.422 1 98.06 89 ASP A N 1
ATOM 653 C CA . ASP A 1 89 ? 0.642 -3.256 6.227 1 98.06 89 ASP A CA 1
ATOM 654 C C . ASP A 1 89 ? 0.642 -4.297 5.105 1 98.06 89 ASP A C 1
ATOM 656 O O . ASP A 1 89 ? 0.861 -5.484 5.355 1 98.06 89 ASP A O 1
ATOM 660 N N . VAL A 1 90 ? 0.312 -3.852 3.906 1 98.75 90 VAL A N 1
ATOM 661 C CA . VAL A 1 90 ? 0.302 -4.711 2.729 1 98.75 90 VAL A CA 1
ATOM 662 C C . VAL A 1 90 ? 1.51 -4.398 1.849 1 98.75 90 VAL A C 1
ATOM 664 O O . VAL A 1 90 ? 1.689 -3.258 1.414 1 98.75 90 VAL A O 1
ATOM 667 N N . ILE A 1 91 ? 2.348 -5.418 1.604 1 98.38 91 ILE A N 1
ATOM 668 C CA . ILE A 1 91 ? 3.619 -5.234 0.916 1 98.38 91 ILE A CA 1
ATOM 669 C C . ILE A 1 91 ? 3.598 -5.977 -0.418 1 98.38 91 ILE A C 1
ATOM 671 O O . ILE A 1 91 ? 3.248 -7.156 -0.472 1 98.38 91 ILE A O 1
ATOM 675 N N . ASN A 1 92 ? 3.939 -5.246 -1.464 1 98.75 92 ASN A N 1
ATOM 676 C CA . ASN A 1 92 ? 3.99 -5.781 -2.82 1 98.75 92 ASN A CA 1
ATOM 677 C C . ASN A 1 92 ? 5.367 -6.344 -3.148 1 98.75 92 ASN A C 1
ATOM 679 O O . ASN A 1 92 ? 6.363 -5.617 -3.141 1 98.75 92 ASN A O 1
ATOM 683 N N . ARG A 1 93 ? 5.406 -7.609 -3.367 1 98.69 93 ARG A N 1
ATOM 684 C CA . ARG A 1 93 ? 6.594 -8.281 -3.885 1 98.69 93 ARG A CA 1
ATOM 685 C C . ARG A 1 93 ? 6.293 -8.984 -5.203 1 98.69 93 ARG A C 1
ATOM 687 O O . ARG A 1 93 ? 6.535 -10.188 -5.34 1 98.69 93 ARG A O 1
ATOM 694 N N . GLY A 1 94 ? 5.773 -8.188 -6.137 1 98.75 94 GLY A N 1
ATOM 695 C CA . GLY A 1 94 ? 5.535 -8.625 -7.504 1 98.75 94 GLY A CA 1
ATOM 696 C C . GLY A 1 94 ? 6.645 -8.234 -8.461 1 98.75 94 GLY A C 1
ATOM 697 O O . GLY A 1 94 ? 7.184 -7.125 -8.375 1 98.75 94 GLY A O 1
ATOM 698 N N . ASN A 1 95 ? 7.031 -9.195 -9.289 1 98.19 95 ASN A N 1
ATOM 699 C CA . ASN A 1 95 ? 8.062 -8.961 -10.297 1 98.19 95 ASN A CA 1
ATOM 700 C C . ASN A 1 95 ? 7.625 -9.469 -11.672 1 98.19 95 ASN A C 1
ATOM 702 O O . ASN A 1 95 ? 7.48 -10.68 -11.867 1 98.19 95 ASN A O 1
ATOM 706 N N . SER A 1 96 ? 7.449 -8.5 -12.586 1 97.5 96 SER A N 1
ATOM 707 C CA . SER A 1 96 ? 7.004 -8.836 -13.938 1 97.5 96 SER A CA 1
ATOM 708 C C . SER A 1 96 ? 7.938 -9.844 -14.594 1 97.5 96 SER A C 1
ATOM 710 O O . SER A 1 96 ? 9.156 -9.672 -14.57 1 97.5 96 SER A O 1
ATOM 712 N N . GLY A 1 97 ? 7.367 -10.898 -15.102 1 97 97 GLY A N 1
ATOM 713 C CA . GLY A 1 97 ? 8.125 -11.906 -15.828 1 97 97 GLY A CA 1
ATOM 714 C C . GLY A 1 97 ? 8.688 -12.992 -14.93 1 97 97 GLY A C 1
ATOM 715 O O . GLY A 1 97 ? 9.227 -13.984 -15.422 1 97 97 GLY A O 1
ATOM 716 N N . TRP A 1 98 ? 8.523 -12.836 -13.633 1 98.38 98 TRP A N 1
ATOM 717 C CA . TRP A 1 98 ? 9.148 -13.781 -12.719 1 98.38 98 TRP A CA 1
ATOM 718 C C . TRP A 1 98 ? 8.305 -15.039 -12.578 1 98.38 98 TRP A C 1
ATOM 720 O O . TRP A 1 98 ? 7.102 -15.023 -12.836 1 98.38 98 TRP A O 1
ATOM 730 N N . THR A 1 99 ? 9.008 -16.125 -12.211 1 98.75 99 THR A N 1
ATOM 731 C CA . THR A 1 99 ? 8.453 -17.453 -12.031 1 98.75 99 THR A CA 1
ATOM 732 C C . THR A 1 99 ? 8.797 -18 -10.648 1 98.75 99 THR A C 1
ATOM 734 O O . THR A 1 99 ? 9.453 -17.328 -9.852 1 98.75 99 THR A O 1
ATOM 737 N N . THR A 1 100 ? 8.281 -19.172 -10.391 1 98.88 100 THR A N 1
ATOM 738 C CA . THR A 1 100 ? 8.688 -19.859 -9.172 1 98.88 100 THR A CA 1
ATOM 739 C C . THR A 1 100 ? 10.203 -20.062 -9.141 1 98.88 100 THR A C 1
ATOM 741 O O . THR A 1 100 ? 10.82 -20 -8.07 1 98.88 100 THR A O 1
ATOM 744 N N . ARG A 1 101 ? 10.828 -20.25 -10.32 1 98.56 101 ARG A N 1
ATOM 745 C CA . ARG A 1 101 ? 12.273 -20.391 -10.422 1 98.56 101 ARG A CA 1
ATOM 746 C C . ARG A 1 101 ? 12.977 -19.109 -10.023 1 98.56 101 ARG A C 1
ATOM 748 O O . ARG A 1 101 ? 13.961 -19.125 -9.273 1 98.56 101 ARG A O 1
ATOM 755 N N . SER A 1 102 ? 12.477 -18 -10.531 1 98.31 102 SER A N 1
ATOM 756 C CA . SER A 1 102 ? 13.039 -16.703 -10.195 1 98.31 102 SER A CA 1
ATOM 757 C C . SER A 1 102 ? 12.969 -16.438 -8.695 1 98.31 102 SER A C 1
ATOM 759 O O . SER A 1 102 ? 13.969 -16.031 -8.086 1 98.31 102 SER A O 1
ATOM 761 N N . TRP A 1 103 ? 11.836 -16.719 -8.07 1 98.56 103 TRP A N 1
ATOM 762 C CA . TRP A 1 103 ? 11.641 -16.391 -6.656 1 98.56 103 TRP A CA 1
ATOM 763 C C . TRP A 1 103 ? 12.422 -17.359 -5.77 1 98.56 103 TRP A C 1
ATOM 765 O O . TRP A 1 103 ? 12.906 -16.969 -4.699 1 98.56 103 TRP A O 1
ATOM 775 N N . LEU A 1 104 ? 12.516 -18.609 -6.176 1 98.31 104 LEU A N 1
ATOM 776 C CA . LEU A 1 104 ? 13.328 -19.531 -5.391 1 98.31 104 LEU A CA 1
ATOM 777 C C . LEU A 1 104 ? 14.758 -19 -5.238 1 98.31 104 LEU A C 1
ATOM 779 O O . LEU A 1 104 ? 15.336 -19.078 -4.156 1 98.31 104 LEU A O 1
ATOM 783 N N . LYS A 1 105 ? 15.281 -18.422 -6.281 1 97.5 105 LYS A N 1
ATOM 784 C CA . LYS A 1 105 ? 16.625 -17.844 -6.254 1 97.5 105 LYS A CA 1
ATOM 785 C C . LYS A 1 105 ? 16.672 -16.609 -5.375 1 97.5 105 LYS A C 1
ATOM 787 O O . LYS A 1 105 ? 17.688 -16.328 -4.734 1 97.5 105 LYS A O 1
ATOM 792 N N . ALA A 1 106 ? 15.617 -15.891 -5.277 1 97.44 106 ALA A N 1
ATOM 793 C CA . ALA A 1 106 ? 15.594 -14.602 -4.586 1 97.44 106 ALA A CA 1
ATOM 794 C C . ALA A 1 106 ? 15.164 -14.766 -3.133 1 97.44 106 ALA A C 1
ATOM 796 O O . ALA A 1 106 ? 15.18 -13.805 -2.361 1 97.44 106 ALA A O 1
ATOM 797 N N . LEU A 1 107 ? 14.812 -15.938 -2.695 1 96.38 107 LEU A N 1
ATOM 798 C CA . LEU A 1 107 ? 14.188 -16.172 -1.398 1 96.38 107 LEU A CA 1
ATOM 799 C C . LEU A 1 107 ? 15.109 -15.742 -0.263 1 96.38 107 LEU A C 1
ATOM 801 O O . LEU A 1 107 ? 14.656 -15.164 0.729 1 96.38 107 LEU A O 1
ATOM 805 N N . PRO A 1 108 ? 16.438 -15.977 -0.391 1 94.38 108 PRO A N 1
ATOM 806 C CA . PRO A 1 108 ? 17.297 -15.531 0.707 1 94.38 108 PRO A CA 1
ATOM 807 C C . PRO A 1 108 ? 17.219 -14.016 0.931 1 94.38 108 PRO A C 1
ATOM 809 O O . PRO A 1 108 ? 17.219 -13.562 2.076 1 94.38 108 PRO A O 1
ATOM 812 N N . VAL A 1 109 ? 17.125 -13.297 -0.144 1 94.44 109 VAL A N 1
ATOM 813 C CA . VAL A 1 109 ? 17.016 -11.844 -0.038 1 94.44 109 VAL A CA 1
ATOM 814 C C . VAL A 1 109 ? 15.664 -11.484 0.59 1 94.44 109 VAL A C 1
ATOM 816 O O . VAL A 1 109 ? 15.602 -10.625 1.478 1 94.44 109 VAL A O 1
ATOM 819 N N . LEU A 1 110 ? 14.617 -12.141 0.189 1 95.31 110 LEU A N 1
ATOM 820 C CA . LEU A 1 110 ? 13.281 -11.891 0.734 1 95.31 110 LEU A CA 1
ATOM 821 C C . LEU A 1 110 ? 13.234 -12.234 2.219 1 95.31 110 LEU A C 1
ATOM 823 O O . LEU A 1 110 ? 12.719 -11.445 3.023 1 95.31 110 LEU A O 1
ATOM 827 N N . MET A 1 111 ? 13.828 -13.328 2.564 1 93.75 111 MET A N 1
ATOM 828 C CA . MET A 1 111 ? 13.797 -13.789 3.949 1 93.75 111 MET A CA 1
ATOM 829 C C . MET A 1 111 ? 14.586 -12.844 4.852 1 93.75 111 MET A C 1
ATOM 831 O O . MET A 1 111 ? 14.242 -12.664 6.02 1 93.75 111 MET A O 1
ATOM 835 N N . ALA A 1 112 ? 15.57 -12.234 4.344 1 92.31 112 ALA A N 1
ATOM 836 C CA . ALA A 1 112 ? 16.359 -11.289 5.113 1 92.31 112 ALA A CA 1
ATOM 837 C C . ALA A 1 112 ? 15.523 -10.086 5.539 1 92.31 112 ALA A C 1
ATOM 839 O O . ALA A 1 112 ? 15.766 -9.492 6.59 1 92.31 112 ALA A O 1
ATOM 840 N N . GLU A 1 113 ? 14.5 -9.742 4.758 1 91.75 113 GLU A N 1
ATOM 841 C CA . GLU A 1 113 ? 13.602 -8.648 5.113 1 91.75 113 GLU A CA 1
ATOM 842 C C . GLU A 1 113 ? 12.812 -8.969 6.383 1 91.75 113 GLU A C 1
ATOM 844 O O . GLU A 1 113 ? 12.328 -8.062 7.066 1 91.75 113 GLU A O 1
ATOM 849 N N . TRP A 1 114 ? 12.719 -10.227 6.684 1 90.44 114 TRP A N 1
ATOM 850 C CA . TRP A 1 114 ? 11.773 -10.672 7.711 1 90.44 114 TRP A CA 1
ATOM 851 C C . TRP A 1 114 ? 12.516 -11.086 8.977 1 90.44 114 TRP A C 1
ATOM 853 O O . TRP A 1 114 ? 11.906 -11.609 9.914 1 90.44 114 TRP A O 1
ATOM 863 N N . THR A 1 115 ? 13.805 -10.867 9.07 1 87.88 115 THR A N 1
ATOM 864 C CA . THR A 1 115 ? 14.609 -11.32 10.195 1 87.88 115 THR A CA 1
ATOM 865 C C . THR A 1 115 ? 14.148 -10.656 11.492 1 87.88 115 THR A C 1
ATOM 867 O O . THR A 1 115 ? 14.117 -11.297 12.547 1 87.88 115 THR A O 1
ATOM 870 N N . ALA A 1 116 ? 13.703 -9.406 11.344 1 84.31 116 ALA A N 1
ATOM 871 C CA . ALA A 1 116 ? 13.289 -8.68 12.547 1 84.31 116 ALA A CA 1
ATOM 872 C C . ALA A 1 116 ? 11.82 -8.961 12.875 1 84.31 116 ALA A C 1
ATOM 874 O O . ALA A 1 116 ? 11.43 -8.961 14.039 1 84.31 116 ALA A O 1
ATOM 875 N N . LYS A 1 117 ? 11.109 -9.148 11.812 1 87.12 117 LYS A N 1
ATOM 876 C CA . LYS A 1 117 ? 9.68 -9.375 11.961 1 87.12 117 LYS A CA 1
ATOM 877 C C . LYS A 1 117 ? 9.125 -10.195 10.797 1 87.12 117 LYS A C 1
ATOM 879 O O . LYS A 1 117 ? 9.156 -9.75 9.648 1 87.12 117 LYS A O 1
ATOM 884 N N . ALA A 1 118 ? 8.617 -11.289 11.203 1 91.94 118 ALA A N 1
ATOM 885 C CA . ALA A 1 118 ? 8.016 -12.148 10.188 1 91.94 118 ALA A CA 1
ATOM 886 C C . ALA A 1 118 ? 6.664 -11.602 9.742 1 91.94 118 ALA A C 1
ATOM 888 O O . ALA A 1 118 ? 5.922 -11.023 10.547 1 91.94 118 ALA A O 1
ATOM 889 N N . PRO A 1 119 ? 6.32 -11.836 8.461 1 95.56 119 PRO A N 1
ATOM 890 C CA . PRO A 1 119 ? 4.957 -11.492 8.047 1 95.56 119 PRO A CA 1
ATOM 891 C C . PRO A 1 119 ? 3.893 -12.312 8.766 1 95.56 119 PRO A C 1
ATOM 893 O O . PRO A 1 119 ? 4.152 -13.453 9.164 1 95.56 119 PRO A O 1
ATOM 896 N N . SER A 1 120 ? 2.748 -11.719 8.891 1 96.19 120 SER A N 1
ATOM 897 C CA . SER A 1 120 ? 1.618 -12.406 9.5 1 96.19 120 SER A CA 1
ATOM 898 C C . SER A 1 120 ? 0.924 -13.32 8.492 1 96.19 120 SER A C 1
ATOM 900 O O . SER A 1 120 ? 0.253 -14.281 8.883 1 96.19 120 SER A O 1
ATOM 902 N N . LEU A 1 121 ? 1.076 -13.016 7.234 1 97.81 121 LEU A N 1
ATOM 903 C CA . LEU A 1 121 ? 0.536 -13.805 6.133 1 97.81 121 LEU A CA 1
ATOM 904 C C . LEU A 1 121 ? 1.302 -13.531 4.844 1 97.81 121 LEU A C 1
ATOM 906 O O . LEU A 1 121 ? 1.614 -12.375 4.535 1 97.81 121 LEU A O 1
ATOM 910 N N . VAL A 1 122 ? 1.626 -14.602 4.137 1 98.44 122 VAL A N 1
ATOM 911 C CA . VAL A 1 122 ? 2.279 -14.469 2.838 1 98.44 122 VAL A CA 1
ATOM 912 C C . VAL A 1 122 ? 1.413 -15.109 1.756 1 98.44 122 VAL A C 1
ATOM 914 O O . VAL A 1 122 ? 1.038 -16.281 1.865 1 98.44 122 VAL A O 1
ATOM 917 N N . LEU A 1 123 ? 1.008 -14.328 0.777 1 98.88 123 LEU A N 1
ATOM 918 C CA . LEU A 1 123 ? 0.382 -14.867 -0.423 1 98.88 123 LEU A CA 1
ATOM 919 C C . LEU A 1 123 ? 1.43 -15.203 -1.479 1 98.88 123 LEU A C 1
ATOM 921 O O . LEU A 1 123 ? 2.314 -14.398 -1.762 1 98.88 123 LEU A O 1
ATOM 925 N N . VAL A 1 124 ? 1.402 -16.406 -1.98 1 98.94 124 VAL A N 1
ATOM 926 C CA . VAL A 1 124 ? 2.236 -16.828 -3.102 1 98.94 124 VAL A CA 1
ATOM 927 C C . VAL A 1 124 ? 1.383 -16.953 -4.363 1 98.94 124 VAL A C 1
ATOM 929 O O . VAL A 1 124 ? 0.607 -17.891 -4.504 1 98.94 124 VAL A O 1
ATOM 932 N N . PHE A 1 125 ? 1.476 -15.969 -5.262 1 98.94 125 PHE A N 1
ATOM 933 C CA . PHE A 1 125 ? 0.669 -15.805 -6.465 1 98.94 125 PHE A CA 1
ATOM 934 C C . PHE A 1 125 ? 1.526 -15.953 -7.719 1 98.94 125 PHE A C 1
ATOM 936 O O . PHE A 1 125 ? 1.987 -14.961 -8.281 1 98.94 125 PHE A O 1
ATOM 943 N N . LEU A 1 126 ? 1.749 -17.219 -8.141 1 98.88 126 LEU A N 1
ATOM 944 C CA . LEU A 1 126 ? 2.674 -17.547 -9.219 1 98.88 126 LEU A CA 1
ATOM 945 C C . LEU A 1 126 ? 2.094 -18.625 -10.133 1 98.88 126 LEU A C 1
ATOM 947 O O . LEU A 1 126 ? 1.119 -19.281 -9.773 1 98.88 126 LEU A O 1
ATOM 951 N N . GLY A 1 127 ? 2.654 -18.797 -11.297 1 98.81 127 GLY A N 1
ATOM 952 C CA . GLY A 1 127 ? 2.264 -19.859 -12.211 1 98.81 127 GLY A CA 1
ATOM 953 C C . GLY A 1 127 ? 1.994 -19.359 -13.617 1 98.81 127 GLY A C 1
ATOM 954 O O . GLY A 1 127 ? 2.168 -20.109 -14.586 1 98.81 127 GLY A O 1
ATOM 955 N N . THR A 1 128 ? 1.533 -18.062 -13.734 1 98.56 128 THR A N 1
ATOM 956 C CA . THR A 1 128 ? 1.201 -17.5 -15.039 1 98.56 128 THR A CA 1
ATOM 957 C C . THR A 1 128 ? 2.406 -17.562 -15.977 1 98.56 128 THR A C 1
ATOM 959 O O . THR A 1 128 ? 2.307 -18.062 -17.094 1 98.56 128 THR A O 1
ATOM 962 N N . ASN A 1 129 ? 3.541 -17.094 -15.539 1 98.19 129 ASN A N 1
ATOM 963 C CA . ASN A 1 129 ? 4.738 -17.078 -16.375 1 98.19 129 ASN A CA 1
ATOM 964 C C . ASN A 1 129 ? 5.398 -18.453 -16.422 1 98.19 129 ASN A C 1
ATOM 966 O O . ASN A 1 129 ? 5.984 -18.828 -17.453 1 98.19 129 ASN A O 1
ATOM 970 N N . ASP A 1 130 ? 5.266 -19.234 -15.383 1 98.62 130 ASP A N 1
ATOM 971 C CA . ASP A 1 130 ? 5.754 -20.609 -15.391 1 98.62 130 ASP A CA 1
ATOM 972 C C . ASP A 1 130 ? 5.129 -21.406 -16.531 1 98.62 130 ASP A C 1
ATOM 974 O O . ASP A 1 130 ? 5.762 -22.312 -17.094 1 98.62 130 ASP A O 1
ATOM 978 N N . ALA A 1 131 ? 3.975 -21.047 -16.906 1 98.12 131 ALA A N 1
ATOM 979 C CA . ALA A 1 131 ? 3.162 -21.812 -17.859 1 98.12 131 ALA A CA 1
ATOM 980 C C . ALA A 1 131 ? 3.486 -21.406 -19.297 1 98.12 131 ALA A C 1
ATOM 982 O O . ALA A 1 131 ? 2.814 -21.828 -20.234 1 98.12 131 ALA A O 1
ATOM 983 N N . CYS A 1 132 ? 4.441 -20.562 -19.453 1 96.56 132 CYS A N 1
ATOM 984 C CA . CYS A 1 132 ? 4.855 -20.266 -20.828 1 96.56 132 CYS A CA 1
ATOM 985 C C . CYS A 1 132 ? 5.172 -21.562 -21.578 1 96.56 132 CYS A C 1
ATOM 987 O O . CYS A 1 132 ? 5.605 -22.547 -20.969 1 96.56 132 CYS A O 1
ATOM 989 N N . LEU A 1 133 ? 4.973 -21.469 -22.859 1 93.69 133 LEU A N 1
ATOM 990 C CA . LEU A 1 133 ? 5.148 -22.656 -23.672 1 93.69 133 LEU A CA 1
ATOM 991 C C . LEU A 1 133 ? 6.625 -23.016 -23.828 1 93.69 133 LEU A C 1
ATOM 993 O O . LEU A 1 133 ? 7.461 -22.125 -23.984 1 93.69 133 LEU A O 1
ATOM 997 N N . LYS A 1 134 ? 6.898 -24.266 -23.75 1 90.25 134 LYS A N 1
ATOM 998 C CA . LYS A 1 134 ? 8.266 -24.781 -23.797 1 90.25 134 LYS A CA 1
ATOM 999 C C . LYS A 1 134 ? 8.906 -24.484 -25.156 1 90.25 134 LYS A C 1
ATOM 1001 O O . LYS A 1 134 ? 10.125 -24.312 -25.25 1 90.25 134 LYS A O 1
ATOM 1006 N N . ASP A 1 135 ? 8.164 -24.391 -26.156 1 86.81 135 ASP A N 1
ATOM 1007 C CA . ASP A 1 135 ? 8.688 -24.234 -27.516 1 86.81 135 ASP A CA 1
ATOM 1008 C C . ASP A 1 135 ? 8.273 -22.891 -28.109 1 86.81 135 ASP A C 1
ATOM 1010 O O . ASP A 1 135 ? 8.273 -22.719 -29.328 1 86.81 135 ASP A O 1
ATOM 1014 N N . GLY A 1 136 ? 7.91 -22.016 -27.25 1 84.88 136 GLY A N 1
ATOM 1015 C CA . GLY A 1 136 ? 7.469 -20.703 -27.719 1 84.88 136 GLY A CA 1
ATOM 1016 C C . GLY A 1 136 ? 8.555 -19.656 -27.656 1 84.88 136 GLY A C 1
ATOM 1017 O O . GLY A 1 136 ? 9.727 -19.969 -27.438 1 84.88 136 GLY A O 1
ATOM 1018 N N . ALA A 1 137 ? 8.242 -18.359 -27.984 1 83.5 137 ALA A N 1
ATOM 1019 C CA . ALA A 1 137 ? 9.156 -17.219 -28.047 1 83.5 137 ALA A CA 1
ATOM 1020 C C . ALA A 1 137 ? 9.75 -16.922 -26.672 1 83.5 137 ALA A C 1
ATOM 1022 O O . ALA A 1 137 ? 10.844 -16.359 -26.562 1 83.5 137 ALA A O 1
ATOM 1023 N N . SER A 1 138 ? 9.039 -17.359 -25.641 1 85.12 138 SER A N 1
ATOM 1024 C CA . SER A 1 138 ? 9.484 -17.125 -24.266 1 85.12 138 SER A CA 1
ATOM 1025 C C . SER A 1 138 ? 9.859 -18.422 -23.578 1 85.12 138 SER A C 1
ATOM 1027 O O . SER A 1 138 ? 9.609 -18.594 -22.375 1 85.12 138 SER A O 1
ATOM 1029 N N . ALA A 1 139 ? 10.445 -19.281 -24.203 1 85.62 139 ALA A N 1
ATOM 1030 C CA . ALA A 1 139 ? 10.789 -20.609 -23.703 1 85.62 139 ALA A CA 1
ATOM 1031 C C . ALA A 1 139 ? 11.727 -20.516 -22.5 1 85.62 139 ALA A C 1
ATOM 1033 O O . ALA A 1 139 ? 11.711 -21.375 -21.625 1 85.62 139 ALA A O 1
ATOM 1034 N N . GLU A 1 140 ? 12.461 -19.469 -22.438 1 89.69 140 GLU A N 1
ATOM 1035 C CA . GLU A 1 140 ? 13.43 -19.312 -21.359 1 89.69 140 GLU A CA 1
ATOM 1036 C C . GLU A 1 140 ? 12.734 -19.078 -20.031 1 89.69 140 GLU A C 1
ATOM 1038 O O . GLU A 1 140 ? 13.32 -19.297 -18.969 1 89.69 140 GLU A O 1
ATOM 1043 N N . ILE A 1 141 ? 11.508 -18.672 -20.125 1 93.94 141 ILE A N 1
ATOM 1044 C CA . ILE A 1 141 ? 10.742 -18.344 -18.922 1 93.94 141 ILE A CA 1
ATOM 1045 C C . ILE A 1 141 ? 9.969 -19.562 -18.438 1 93.94 141 ILE A C 1
ATOM 1047 O O . ILE A 1 141 ? 9.594 -19.641 -17.266 1 93.94 141 ILE A O 1
ATOM 1051 N N . HIS A 1 142 ? 9.789 -20.531 -19.359 1 97.44 142 HIS A N 1
ATOM 1052 C CA . HIS A 1 142 ? 9.008 -21.719 -19.078 1 97.44 142 HIS A CA 1
ATOM 1053 C C . HIS A 1 142 ? 9.602 -22.516 -17.922 1 97.44 142 HIS A C 1
ATOM 1055 O O . HIS A 1 142 ? 10.812 -22.734 -17.859 1 97.44 142 HIS A O 1
ATOM 1061 N N . VAL A 1 143 ? 8.742 -22.906 -17.031 1 98.56 143 VAL A N 1
ATOM 1062 C CA . VAL A 1 143 ? 9.094 -23.844 -15.961 1 98.56 143 VAL A CA 1
ATOM 1063 C C . VAL A 1 143 ? 8.305 -25.141 -16.109 1 98.56 143 VAL A C 1
ATOM 1065 O O . VAL A 1 143 ? 7.074 -25.141 -16 1 98.56 143 VAL A O 1
ATOM 1068 N N . PRO A 1 144 ? 9 -26.219 -16.359 1 98.38 144 PRO A N 1
ATOM 1069 C CA . PRO A 1 144 ? 8.266 -27.484 -16.469 1 98.38 144 PRO A CA 1
ATOM 1070 C C . PRO A 1 144 ? 7.383 -27.766 -15.258 1 98.38 144 PRO A C 1
ATOM 1072 O O . PRO A 1 144 ? 7.75 -27.422 -14.133 1 98.38 144 PRO A O 1
ATOM 1075 N N . LEU A 1 145 ? 6.238 -28.438 -15.469 1 98.62 145 LEU A N 1
ATOM 1076 C CA . LEU A 1 145 ? 5.195 -28.625 -14.461 1 98.62 145 LEU A CA 1
ATOM 1077 C C . LEU A 1 145 ? 5.754 -29.297 -13.211 1 98.62 145 LEU A C 1
ATOM 1079 O O . LEU A 1 145 ? 5.434 -28.891 -12.094 1 98.62 145 LEU A O 1
ATOM 1083 N N . ASP A 1 146 ? 6.598 -30.281 -13.367 1 98.62 146 ASP A N 1
ATOM 1084 C CA . ASP A 1 146 ? 7.176 -30.969 -12.211 1 98.62 146 ASP A CA 1
ATOM 1085 C C . ASP A 1 146 ? 8.102 -30.047 -11.43 1 98.62 146 ASP A C 1
ATOM 1087 O O . ASP A 1 146 ? 8.133 -30.078 -10.203 1 98.62 146 ASP A O 1
ATOM 1091 N N . GLU A 1 147 ? 8.836 -29.281 -12.133 1 98.75 147 GLU A N 1
ATOM 1092 C CA . GLU A 1 147 ? 9.695 -28.297 -11.477 1 98.75 147 GLU A CA 1
ATOM 1093 C C . GLU A 1 147 ? 8.867 -27.25 -10.75 1 98.75 147 GLU A C 1
ATOM 1095 O O . GLU A 1 147 ? 9.219 -26.828 -9.641 1 98.75 147 GLU A O 1
ATOM 1100 N N . TYR A 1 148 ? 7.809 -26.828 -11.352 1 98.88 148 TYR A N 1
ATOM 1101 C CA . TYR A 1 148 ? 6.891 -25.891 -10.727 1 98.88 148 TYR A CA 1
ATOM 1102 C C . TYR A 1 148 ? 6.375 -26.406 -9.391 1 98.88 148 TYR A C 1
ATOM 1104 O O . TYR A 1 148 ? 6.406 -25.703 -8.383 1 98.88 148 TYR A O 1
ATOM 1112 N N . ARG A 1 149 ? 5.945 -27.641 -9.367 1 98.88 149 ARG A N 1
ATOM 1113 C CA . ARG A 1 149 ? 5.477 -28.281 -8.141 1 98.88 149 ARG A CA 1
ATOM 1114 C C . ARG A 1 149 ? 6.566 -28.281 -7.07 1 98.88 149 ARG A C 1
ATOM 1116 O O . ARG A 1 149 ? 6.316 -27.906 -5.926 1 98.88 149 ARG A O 1
ATOM 1123 N N . ALA A 1 150 ? 7.727 -28.672 -7.496 1 98.88 150 ALA A N 1
ATOM 1124 C CA . ALA A 1 150 ? 8.852 -28.75 -6.566 1 98.88 150 ALA A CA 1
ATOM 1125 C C . ALA A 1 150 ? 9.211 -27.359 -6.043 1 98.88 150 ALA A C 1
ATOM 1127 O O . ALA A 1 150 ? 9.539 -27.203 -4.863 1 98.88 150 ALA A O 1
ATOM 1128 N N . ASN A 1 151 ? 9.203 -26.406 -6.938 1 98.94 151 ASN A N 1
ATOM 1129 C CA . ASN A 1 151 ? 9.516 -25.031 -6.539 1 98.94 151 ASN A CA 1
ATOM 1130 C C . ASN A 1 151 ? 8.516 -24.516 -5.512 1 98.94 151 ASN A C 1
ATOM 1132 O O . ASN A 1 151 ? 8.898 -23.859 -4.535 1 98.94 151 ASN A O 1
ATOM 1136 N N . LEU A 1 152 ? 7.203 -24.75 -5.723 1 98.88 152 LEU A N 1
ATOM 1137 C CA . LEU A 1 152 ? 6.188 -24.344 -4.766 1 98.88 152 LEU A CA 1
ATOM 1138 C C . LEU A 1 152 ? 6.465 -24.938 -3.387 1 98.88 152 LEU A C 1
ATOM 1140 O O . LEU A 1 152 ? 6.391 -24.219 -2.377 1 98.88 152 LEU A O 1
ATOM 1144 N N . GLN A 1 153 ? 6.797 -26.203 -3.365 1 98.69 153 GLN A N 1
ATOM 1145 C CA . GLN A 1 153 ? 7.098 -26.875 -2.105 1 98.69 153 GLN A CA 1
ATOM 1146 C C . GLN A 1 153 ? 8.312 -26.234 -1.424 1 98.69 153 GLN A C 1
ATOM 1148 O O . GLN A 1 153 ? 8.297 -26 -0.216 1 98.69 153 GLN A O 1
ATOM 1153 N N . ALA A 1 154 ? 9.352 -25.969 -2.193 1 98.5 154 ALA A N 1
ATOM 1154 C CA . ALA A 1 154 ? 10.57 -25.375 -1.654 1 98.5 154 ALA A CA 1
ATOM 1155 C C . ALA A 1 154 ? 10.312 -23.969 -1.133 1 98.5 154 ALA A C 1
ATOM 1157 O O . ALA A 1 154 ? 10.812 -23.594 -0.071 1 98.5 154 ALA A O 1
ATOM 1158 N N . ILE A 1 155 ? 9.562 -23.188 -1.857 1 98.38 155 ILE A N 1
ATOM 1159 C CA . ILE A 1 155 ? 9.242 -21.828 -1.467 1 98.38 155 ILE A CA 1
ATOM 1160 C C . ILE A 1 155 ? 8.5 -21.828 -0.132 1 98.38 155 ILE A C 1
ATOM 1162 O O . ILE A 1 155 ? 8.867 -21.109 0.794 1 98.38 155 ILE A O 1
ATOM 1166 N N . VAL A 1 156 ? 7.516 -22.688 -0.005 1 97.62 156 VAL A N 1
ATOM 1167 C CA . VAL A 1 156 ? 6.723 -22.766 1.218 1 97.62 156 VAL A CA 1
ATOM 1168 C C . VAL A 1 156 ? 7.605 -23.219 2.379 1 97.62 156 VAL A C 1
ATOM 1170 O O . VAL A 1 156 ? 7.535 -22.656 3.477 1 97.62 156 VAL A O 1
ATOM 1173 N N . SER A 1 157 ? 8.383 -24.25 2.107 1 96.62 157 SER A N 1
ATOM 1174 C CA . SER A 1 157 ? 9.266 -24.766 3.148 1 96.62 157 SER A CA 1
ATOM 1175 C C . SER A 1 157 ? 10.188 -23.672 3.686 1 96.62 157 SER A C 1
ATOM 1177 O O . SER A 1 157 ? 10.359 -23.531 4.898 1 96.62 157 SER A O 1
ATOM 1179 N N . GLN A 1 158 ? 10.727 -22.906 2.84 1 95.56 158 GLN A N 1
ATOM 1180 C CA . GLN A 1 158 ? 11.648 -21.844 3.25 1 95.56 158 GLN A CA 1
ATOM 1181 C C . GLN A 1 158 ? 10.914 -20.719 3.955 1 95.56 158 GLN A C 1
ATOM 1183 O O . GLN A 1 158 ? 11.391 -20.188 4.965 1 95.56 158 GLN A O 1
ATOM 1188 N N . ILE A 1 159 ? 9.734 -20.312 3.5 1 95.81 159 ILE A N 1
ATOM 1189 C CA . ILE A 1 159 ? 8.953 -19.219 4.09 1 95.81 159 ILE A CA 1
ATOM 1190 C C . ILE A 1 159 ? 8.508 -19.609 5.496 1 95.81 159 ILE A C 1
ATOM 1192 O O . ILE A 1 159 ? 8.492 -18.781 6.406 1 95.81 159 ILE A O 1
ATOM 1196 N N . GLN A 1 160 ? 8.188 -20.891 5.691 1 93.81 160 GLN A N 1
ATOM 1197 C CA . GLN A 1 160 ? 7.609 -21.328 6.961 1 93.81 160 GLN A CA 1
ATOM 1198 C C . GLN A 1 160 ? 8.695 -21.75 7.949 1 93.81 160 GLN A C 1
ATOM 1200 O O . GLN A 1 160 ? 8.422 -21.938 9.133 1 93.81 160 GLN A O 1
ATOM 1205 N N . SER A 1 161 ? 9.875 -22 7.664 1 83.31 161 SER A N 1
ATOM 1206 C CA . SER A 1 161 ? 10.938 -22.562 8.5 1 83.31 161 SER A CA 1
ATOM 1207 C C . SER A 1 161 ? 11.18 -21.703 9.734 1 83.31 161 SER A C 1
ATOM 1209 O O . SER A 1 161 ? 11.188 -22.203 10.859 1 83.31 161 SER A O 1
ATOM 1211 N N . PRO A 1 162 ? 11.414 -20.453 9.641 1 69.56 162 PRO A N 1
ATOM 1212 C CA . PRO A 1 162 ? 11.797 -19.766 10.867 1 69.56 162 PRO A CA 1
ATOM 1213 C C . PRO A 1 162 ? 10.617 -19.547 11.812 1 69.56 162 PRO A C 1
ATOM 1215 O O . PRO A 1 162 ? 10.75 -19.734 13.023 1 69.56 162 PRO A O 1
ATOM 1218 N N . ASP A 1 163 ? 9.484 -19.219 11.375 1 72.62 163 ASP A N 1
ATOM 1219 C CA . ASP A 1 163 ? 8.445 -18.703 12.258 1 72.62 163 ASP A CA 1
ATOM 1220 C C . ASP A 1 163 ? 7.078 -19.281 11.891 1 72.62 163 ASP A C 1
ATOM 1222 O O . ASP A 1 163 ? 6.047 -18.797 12.375 1 72.62 163 ASP A O 1
ATOM 1226 N N . ARG A 1 164 ? 7.086 -20.328 11.055 1 83.5 164 ARG A N 1
ATOM 1227 C CA . ARG A 1 164 ? 5.836 -20.938 10.617 1 83.5 164 ARG A CA 1
ATOM 1228 C C . ARG A 1 164 ? 4.879 -19.891 10.062 1 83.5 164 ARG A C 1
ATOM 1230 O O . ARG A 1 164 ? 3.695 -19.875 10.406 1 83.5 164 ARG A O 1
ATOM 1237 N N . THR A 1 165 ? 5.383 -18.984 9.359 1 92.94 165 THR A N 1
ATOM 1238 C CA . THR A 1 165 ? 4.602 -17.938 8.727 1 92.94 165 THR A CA 1
ATOM 1239 C C . THR A 1 165 ? 3.451 -18.531 7.918 1 92.94 165 THR A C 1
ATOM 1241 O O . THR A 1 165 ? 3.656 -19.438 7.105 1 92.94 165 THR A O 1
ATOM 1244 N N . PRO A 1 166 ? 2.182 -18.125 8.203 1 97 166 PRO A N 1
ATOM 1245 C CA . PRO A 1 166 ? 1.053 -18.594 7.395 1 97 166 PRO A CA 1
ATOM 1246 C C . PRO A 1 166 ? 1.207 -18.25 5.914 1 97 166 PRO A C 1
ATOM 1248 O O . PRO A 1 166 ? 1.688 -17.156 5.574 1 97 166 PRO A O 1
ATOM 1251 N N . VAL A 1 167 ? 0.888 -19.234 5.078 1 98.31 167 VAL A N 1
ATOM 1252 C CA . VAL A 1 167 ? 0.995 -19.062 3.635 1 98.31 167 VAL A CA 1
ATOM 1253 C C . VAL A 1 167 ? -0.357 -19.344 2.98 1 98.31 167 VAL A C 1
ATOM 1255 O O . VAL A 1 167 ? -1.075 -20.25 3.387 1 98.31 167 VAL A O 1
ATOM 1258 N N . LEU A 1 168 ? -0.771 -18.547 2.033 1 98.88 168 LEU A N 1
ATOM 1259 C CA . LEU A 1 168 ? -1.925 -18.734 1.158 1 98.88 168 LEU A CA 1
ATOM 1260 C C . LEU A 1 168 ? -1.498 -18.75 -0.306 1 98.88 168 LEU A C 1
ATOM 1262 O O . LEU A 1 168 ? -0.903 -17.781 -0.796 1 98.88 168 LEU A O 1
ATOM 1266 N N . PHE A 1 169 ? -1.734 -19.859 -0.964 1 98.94 169 PHE A N 1
ATOM 1267 C CA . PHE A 1 169 ? -1.476 -19.953 -2.396 1 98.94 169 PHE A CA 1
ATOM 1268 C C . PHE A 1 169 ? -2.574 -19.25 -3.188 1 98.94 169 PHE A C 1
ATOM 1270 O O . PHE A 1 169 ? -3.748 -19.312 -2.811 1 98.94 169 PHE A O 1
ATOM 1277 N N . VAL A 1 170 ? -2.232 -18.609 -4.234 1 98.94 170 VAL A N 1
ATOM 1278 C CA . VAL A 1 170 ? -3.154 -18.016 -5.191 1 98.94 170 VAL A CA 1
ATOM 1279 C C . VAL A 1 170 ? -2.838 -18.516 -6.598 1 98.94 170 VAL A C 1
ATOM 1281 O O . VAL A 1 170 ? -1.755 -18.25 -7.129 1 98.94 170 VAL A O 1
ATOM 1284 N N . THR A 1 171 ? -3.701 -19.234 -7.207 1 98.94 171 THR A N 1
ATOM 1285 C CA . THR A 1 171 ? -3.449 -19.781 -8.531 1 98.94 171 THR A CA 1
ATOM 1286 C C . THR A 1 171 ? -3.326 -18.656 -9.562 1 98.94 171 THR A C 1
ATOM 1288 O O . THR A 1 171 ? -3.852 -17.562 -9.367 1 98.94 171 THR A O 1
ATOM 1291 N N . PRO A 1 172 ? -2.584 -18.938 -10.648 1 98.81 172 PRO A N 1
ATOM 1292 C CA . PRO A 1 172 ? -2.76 -18 -11.766 1 98.81 172 PRO A CA 1
ATOM 1293 C C . PRO A 1 172 ? -4.215 -17.875 -12.203 1 98.81 172 PRO A C 1
ATOM 1295 O O . PRO A 1 172 ? -4.977 -18.844 -12.117 1 98.81 172 PRO A O 1
ATOM 1298 N N . PRO A 1 173 ? -4.609 -16.625 -12.578 1 98.75 173 PRO A N 1
ATOM 1299 C CA . PRO A 1 173 ? -5.938 -16.5 -13.188 1 98.75 173 PRO A CA 1
ATOM 1300 C C . PRO A 1 173 ? -6.012 -17.125 -14.578 1 98.75 173 PRO A C 1
ATOM 1302 O O . PRO A 1 173 ? -4.984 -17.516 -15.133 1 98.75 173 PRO A O 1
ATOM 1305 N N . SER A 1 174 ? -7.266 -17.219 -15.086 1 98.5 174 SER A N 1
ATOM 1306 C CA . SER A 1 174 ? -7.461 -17.688 -16.453 1 98.5 174 SER A CA 1
ATOM 1307 C C . SER A 1 174 ? -6.828 -16.719 -17.453 1 98.5 174 SER A C 1
ATOM 1309 O O . SER A 1 174 ? -6.355 -15.648 -17.078 1 98.5 174 SER A O 1
ATOM 1311 N N . PHE A 1 175 ? -6.719 -17.141 -18.625 1 98.06 175 PHE A N 1
ATOM 1312 C CA . PHE A 1 175 ? -6.145 -16.406 -19.75 1 98.06 175 PHE A CA 1
ATOM 1313 C C . PHE A 1 175 ? -7.148 -16.266 -20.891 1 98.06 175 PHE A C 1
ATOM 1315 O O . PHE A 1 175 ? -7.852 -17.219 -21.203 1 98.06 175 PHE A O 1
ATOM 1322 N N . ASP A 1 176 ? -7.211 -15.055 -21.438 1 98.12 176 ASP A N 1
ATOM 1323 C CA . ASP A 1 176 ? -8.117 -14.828 -22.562 1 98.12 176 ASP A CA 1
ATOM 1324 C C . ASP A 1 176 ? -7.461 -15.195 -23.891 1 98.12 176 ASP A C 1
ATOM 1326 O O . ASP A 1 176 ? -6.828 -14.352 -24.516 1 98.12 176 ASP A O 1
ATOM 1330 N N . ASP A 1 177 ? -7.77 -16.344 -24.359 1 96.81 177 ASP A N 1
ATOM 1331 C CA . ASP A 1 177 ? -7.156 -16.859 -25.578 1 96.81 177 ASP A CA 1
ATOM 1332 C C . ASP A 1 177 ? -7.629 -16.062 -26.797 1 96.81 177 ASP A C 1
ATOM 1334 O O . ASP A 1 177 ? -7.055 -16.188 -27.891 1 96.81 177 ASP A O 1
ATOM 1338 N N . THR A 1 178 ? -8.641 -15.258 -26.672 1 95.81 178 THR A N 1
ATOM 1339 C CA . THR A 1 178 ? -9.188 -14.531 -27.812 1 95.81 178 THR A CA 1
ATOM 1340 C C . THR A 1 178 ? -8.461 -13.211 -28.016 1 95.81 178 THR A C 1
ATOM 1342 O O . THR A 1 178 ? -8.727 -12.492 -28.984 1 95.81 178 THR A O 1
ATOM 1345 N N . THR A 1 179 ? -7.531 -12.883 -27.109 1 95.12 179 THR A N 1
ATOM 1346 C CA . THR A 1 179 ? -6.781 -11.641 -27.234 1 95.12 179 THR A CA 1
ATOM 1347 C C . THR A 1 179 ? -6.027 -11.602 -28.562 1 95.12 179 THR A C 1
ATOM 1349 O O . THR A 1 179 ? -5.617 -12.641 -29.078 1 95.12 179 THR A O 1
ATOM 1352 N N . THR A 1 180 ? -5.891 -10.406 -29.062 1 91.88 180 THR A N 1
ATOM 1353 C CA . THR A 1 180 ? -5.164 -10.234 -30.312 1 91.88 180 THR A CA 1
ATOM 1354 C C . THR A 1 180 ? -3.664 -10.117 -30.062 1 91.88 180 THR A C 1
ATOM 1356 O O . THR A 1 180 ? -2.861 -10.188 -30.984 1 91.88 180 THR A O 1
ATOM 1359 N N . LEU A 1 181 ? -3.332 -9.961 -28.859 1 91.12 181 LEU A N 1
ATOM 1360 C CA . LEU A 1 181 ? -1.922 -9.859 -28.5 1 91.12 181 LEU A CA 1
ATOM 1361 C C . LEU A 1 181 ? -1.279 -11.242 -28.422 1 91.12 181 LEU A C 1
ATOM 1363 O O . LEU A 1 181 ? -1.921 -12.203 -28 1 91.12 181 LEU A O 1
ATOM 1367 N N . LYS A 1 182 ? -0.067 -11.266 -28.812 1 88.81 182 LYS A N 1
ATOM 1368 C CA . LYS A 1 182 ? 0.635 -12.539 -28.859 1 88.81 182 LYS A CA 1
ATOM 1369 C C . LYS A 1 182 ? 1.301 -12.852 -27.516 1 88.81 182 LYS A C 1
ATOM 1371 O O . LYS A 1 182 ? 2.15 -12.094 -27.047 1 88.81 182 LYS A O 1
ATOM 1376 N N . TRP A 1 183 ? 0.796 -13.898 -26.953 1 91.19 183 TRP A N 1
ATOM 1377 C CA . TRP A 1 183 ? 1.389 -14.438 -25.734 1 91.19 183 TRP A CA 1
ATOM 1378 C C . TRP A 1 183 ? 1.832 -15.883 -25.953 1 91.19 183 TRP A C 1
ATOM 1380 O O . TRP A 1 183 ? 1.279 -16.594 -26.797 1 91.19 183 TRP A O 1
ATOM 1390 N N . ASP A 1 184 ? 2.82 -16.281 -25.281 1 92.25 184 ASP A N 1
ATOM 1391 C CA . ASP A 1 184 ? 3.359 -17.641 -25.406 1 92.25 184 ASP A CA 1
ATOM 1392 C C . ASP A 1 184 ? 2.787 -18.547 -24.312 1 92.25 184 ASP A C 1
ATOM 1394 O O . ASP A 1 184 ? 3.537 -19.203 -23.594 1 92.25 184 ASP A O 1
ATOM 1398 N N . ARG A 1 185 ? 1.598 -18.484 -24.141 1 92 185 ARG A N 1
ATOM 1399 C CA . ARG A 1 185 ? 0.853 -19.359 -23.25 1 92 185 ARG A CA 1
ATOM 1400 C C . ARG A 1 185 ? -0.611 -19.453 -23.656 1 92 185 ARG A C 1
ATOM 1402 O O . ARG A 1 185 ? -1.103 -18.609 -24.422 1 92 185 ARG A O 1
ATOM 1409 N N . THR A 1 186 ? -1.253 -20.531 -23.281 1 95.5 186 THR A N 1
ATOM 1410 C CA . THR A 1 186 ? -2.68 -20.734 -23.5 1 95.5 186 THR A CA 1
ATOM 1411 C C . THR A 1 186 ? -3.42 -20.891 -22.188 1 95.5 186 THR A C 1
ATOM 1413 O O . THR A 1 186 ? -2.809 -21.188 -21.156 1 95.5 186 THR A O 1
ATOM 1416 N N . ASN A 1 187 ? -4.719 -20.641 -22.266 1 98.25 187 ASN A N 1
ATOM 1417 C CA . ASN A 1 187 ? -5.547 -20.875 -21.078 1 98.25 187 ASN A CA 1
ATOM 1418 C C . ASN A 1 187 ? -5.434 -22.312 -20.594 1 98.25 187 ASN A C 1
ATOM 1420 O O . ASN A 1 187 ? -5.383 -22.562 -19.391 1 98.25 187 ASN A O 1
ATOM 1424 N N . ALA A 1 188 ? -5.367 -23.219 -21.516 1 97.75 188 ALA A N 1
ATOM 1425 C CA . ALA A 1 188 ? -5.258 -24.641 -21.172 1 97.75 188 ALA A CA 1
ATOM 1426 C C . ALA A 1 188 ? -3.963 -24.906 -20.422 1 97.75 188 ALA A C 1
ATOM 1428 O O . ALA A 1 188 ? -3.957 -25.672 -19.438 1 97.75 188 ALA A O 1
ATOM 1429 N N . ASP A 1 189 ? -2.896 -24.359 -20.844 1 96.5 189 ASP A N 1
ATOM 1430 C CA . ASP A 1 189 ? -1.622 -24.547 -20.156 1 96.5 189 ASP A CA 1
ATOM 1431 C C . ASP A 1 189 ? -1.645 -23.922 -18.766 1 96.5 189 ASP A C 1
ATOM 1433 O O . ASP A 1 189 ? -1.166 -24.531 -17.797 1 96.5 189 ASP A O 1
ATOM 1437 N N . ILE A 1 190 ? -2.174 -22.766 -18.656 1 98.44 190 ILE A N 1
ATOM 1438 C CA . ILE A 1 190 ? -2.287 -22.109 -17.344 1 98.44 190 ILE A CA 1
ATOM 1439 C C . ILE A 1 190 ? -3.133 -22.969 -16.422 1 98.44 190 ILE A C 1
ATOM 1441 O O . ILE A 1 190 ? -2.844 -23.078 -15.219 1 98.44 190 ILE A O 1
ATOM 1445 N N . GLY A 1 191 ? -4.148 -23.594 -16.953 1 98.75 191 GLY A N 1
ATOM 1446 C CA . GLY A 1 191 ? -4.992 -24.484 -16.172 1 98.75 191 GLY A CA 1
ATOM 1447 C C . GLY A 1 191 ? -4.223 -25.609 -15.531 1 98.75 191 GLY A C 1
ATOM 1448 O O . GLY A 1 191 ? -4.523 -26.016 -14.406 1 98.75 191 GLY A O 1
ATOM 1449 N N . LYS A 1 192 ? -3.242 -26.141 -16.219 1 98.81 192 LYS A N 1
ATOM 1450 C CA . LYS A 1 192 ? -2.4 -27.188 -15.664 1 98.81 192 LYS A CA 1
ATOM 1451 C C . LYS A 1 192 ? -1.634 -26.703 -14.445 1 98.81 192 LYS A C 1
ATOM 1453 O O . LYS A 1 192 ? -1.474 -27.438 -13.469 1 98.81 192 LYS A O 1
ATOM 1458 N N . TYR A 1 193 ? -1.19 -25.531 -14.484 1 98.88 193 TYR A N 1
ATOM 1459 C CA . TYR A 1 193 ? -0.412 -24.969 -13.391 1 98.88 193 TYR A CA 1
ATOM 1460 C C . TYR A 1 193 ? -1.311 -24.594 -12.219 1 98.88 193 TYR A C 1
ATOM 1462 O O . TYR A 1 193 ? -0.933 -24.781 -11.055 1 98.88 193 TYR A O 1
ATOM 1470 N N . ALA A 1 194 ? -2.523 -24.109 -12.508 1 98.94 194 ALA A N 1
ATOM 1471 C CA . ALA A 1 194 ? -3.494 -23.875 -11.445 1 98.94 194 ALA A CA 1
ATOM 1472 C C . ALA A 1 194 ? -3.83 -25.172 -10.719 1 98.94 194 ALA A C 1
ATOM 1474 O O . ALA A 1 194 ? -3.828 -25.234 -9.484 1 98.94 194 ALA A O 1
ATOM 1475 N N . ALA A 1 195 ? -4.043 -26.219 -11.508 1 98.94 195 ALA A N 1
ATOM 1476 C CA . ALA A 1 195 ? -4.355 -27.516 -10.93 1 98.94 195 ALA A CA 1
ATOM 1477 C C . ALA A 1 195 ? -3.184 -28.047 -10.102 1 98.94 195 ALA A C 1
ATOM 1479 O O . ALA A 1 195 ? -3.383 -28.625 -9.031 1 98.94 195 ALA A O 1
ATOM 1480 N N . ALA A 1 196 ? -2.021 -27.844 -10.633 1 98.94 196 ALA A N 1
ATOM 1481 C CA . ALA A 1 196 ? -0.828 -28.281 -9.914 1 98.94 196 ALA A CA 1
ATOM 1482 C C . ALA A 1 196 ? -0.709 -27.578 -8.57 1 98.94 196 ALA A C 1
ATOM 1484 O O . ALA A 1 196 ? -0.374 -28.203 -7.562 1 98.94 196 ALA A O 1
ATOM 1485 N N . MET A 1 197 ? -0.947 -26.297 -8.531 1 98.94 197 MET A N 1
ATOM 1486 C CA . MET A 1 197 ? -0.887 -25.578 -7.27 1 98.94 197 MET A CA 1
ATOM 1487 C C . MET A 1 197 ? -1.935 -26.094 -6.289 1 98.94 197 MET A C 1
ATOM 1489 O O . MET A 1 197 ? -1.655 -26.25 -5.098 1 98.94 197 MET A O 1
ATOM 1493 N N . MET A 1 198 ? -3.16 -26.328 -6.785 1 98.94 198 MET A N 1
ATOM 1494 C CA . MET A 1 198 ? -4.207 -26.891 -5.938 1 98.94 198 MET A CA 1
ATOM 1495 C C . MET A 1 198 ? -3.756 -28.203 -5.324 1 98.94 198 MET A C 1
ATOM 1497 O O . MET A 1 198 ? -3.963 -28.453 -4.133 1 98.94 198 MET A O 1
ATOM 1501 N N . ASP A 1 199 ? -3.109 -29.016 -6.117 1 98.88 199 ASP A N 1
ATOM 1502 C CA . ASP A 1 199 ? -2.619 -30.312 -5.66 1 98.88 199 ASP A CA 1
ATOM 1503 C C . ASP A 1 199 ? -1.542 -30.141 -4.59 1 98.88 199 ASP A C 1
ATOM 1505 O O . ASP A 1 199 ? -1.591 -30.797 -3.543 1 98.88 199 ASP A O 1
ATOM 1509 N N . VAL A 1 200 ? -0.569 -29.281 -4.887 1 98.88 200 VAL A N 1
ATOM 1510 C CA . VAL A 1 200 ? 0.519 -29.047 -3.943 1 98.88 200 VAL A CA 1
ATOM 1511 C C . VAL A 1 200 ? -0.041 -28.469 -2.643 1 98.88 200 VAL A C 1
ATOM 1513 O O . VAL A 1 200 ? 0.39 -28.859 -1.553 1 98.88 200 VAL A O 1
ATOM 1516 N N . GLY A 1 201 ? -1.005 -27.531 -2.771 1 98.81 201 GLY A N 1
ATOM 1517 C CA . GLY A 1 201 ? -1.656 -26.984 -1.586 1 98.81 201 GLY A CA 1
ATOM 1518 C C . GLY A 1 201 ? -2.307 -28.062 -0.728 1 98.81 201 GLY A C 1
ATOM 1519 O O . GLY A 1 201 ? -2.158 -28.062 0.495 1 98.81 201 GLY A O 1
ATOM 1520 N N . ALA A 1 202 ? -2.975 -28.953 -1.331 1 98.69 202 ALA A N 1
ATOM 1521 C CA . ALA A 1 202 ? -3.619 -30.062 -0.617 1 98.69 202 ALA A CA 1
ATOM 1522 C C . ALA A 1 202 ? -2.586 -30.953 0.072 1 98.69 202 ALA A C 1
ATOM 1524 O O . ALA A 1 202 ? -2.758 -31.328 1.234 1 98.69 202 ALA A O 1
ATOM 1525 N N . GLN A 1 203 ? -1.548 -31.25 -0.598 1 98.38 203 GLN A N 1
ATOM 1526 C CA . GLN A 1 203 ? -0.5 -32.125 -0.068 1 98.38 203 GLN A CA 1
ATOM 1527 C C . GLN A 1 203 ? 0.165 -31.5 1.155 1 98.38 203 GLN A C 1
ATOM 1529 O O . GLN A 1 203 ? 0.454 -32.188 2.133 1 98.38 203 GLN A O 1
ATOM 1534 N N . LEU A 1 204 ? 0.408 -30.203 1.104 1 97.56 204 LEU A N 1
ATOM 1535 C CA . LEU A 1 204 ? 1.138 -29.5 2.158 1 97.56 204 LEU A CA 1
ATOM 1536 C C . LEU A 1 204 ? 0.179 -28.938 3.199 1 97.56 204 LEU A C 1
ATOM 1538 O O . LEU A 1 204 ? 0.611 -28.328 4.188 1 97.56 204 LEU A O 1
ATOM 1542 N N . LYS A 1 205 ? -1.14 -29.109 2.951 1 97.06 205 LYS A N 1
ATOM 1543 C CA . LYS A 1 205 ? -2.176 -28.531 3.805 1 97.06 205 LYS A CA 1
ATOM 1544 C C . LYS A 1 205 ? -2.068 -27.016 3.852 1 97.06 205 LYS A C 1
ATOM 1546 O O . LYS A 1 205 ? -2.133 -26.406 4.926 1 97.06 205 LYS A O 1
ATOM 1551 N N . ILE A 1 206 ? -1.77 -26.438 2.729 1 97.94 206 ILE A N 1
ATOM 1552 C CA . ILE A 1 206 ? -1.779 -25 2.514 1 97.94 206 ILE A CA 1
ATOM 1553 C C . ILE A 1 206 ? -3.064 -24.594 1.798 1 97.94 206 ILE A C 1
ATOM 1555 O O . ILE A 1 206 ? -3.391 -25.141 0.739 1 97.94 206 ILE A O 1
ATOM 1559 N N . PRO A 1 207 ? -3.83 -23.641 2.381 1 98.69 207 PRO A N 1
ATOM 1560 C CA . PRO A 1 207 ? -5.012 -23.188 1.647 1 98.69 207 PRO A CA 1
ATOM 1561 C C . PRO A 1 207 ? -4.664 -22.531 0.317 1 98.69 207 PRO A C 1
ATOM 1563 O O . PRO A 1 207 ? -3.604 -21.906 0.191 1 98.69 207 PRO A O 1
ATOM 1566 N N . VAL A 1 208 ? -5.551 -22.703 -0.674 1 98.88 208 VAL A N 1
ATOM 1567 C CA . VAL A 1 208 ? -5.336 -22.172 -2.018 1 98.88 208 VAL A CA 1
ATOM 1568 C C . VAL A 1 208 ? -6.531 -21.328 -2.441 1 98.88 208 VAL A C 1
ATOM 1570 O O . VAL A 1 208 ? -7.684 -21.734 -2.264 1 98.88 208 VAL A O 1
ATOM 1573 N N . VAL A 1 209 ? -6.293 -20.141 -2.898 1 98.88 209 VAL A N 1
ATOM 1574 C CA . VAL A 1 209 ? -7.277 -19.359 -3.635 1 98.88 209 VAL A CA 1
ATOM 1575 C C . VAL A 1 209 ? -7.281 -19.781 -5.102 1 98.88 209 VAL A C 1
ATOM 1577 O O . VAL A 1 209 ? -6.273 -19.625 -5.797 1 98.88 209 VAL A O 1
ATOM 1580 N N . ASP A 1 210 ? -8.367 -20.25 -5.512 1 98.88 210 ASP A N 1
ATOM 1581 C CA . ASP A 1 210 ? -8.547 -20.562 -6.93 1 98.88 210 ASP A CA 1
ATOM 1582 C C . ASP A 1 210 ? -9.008 -19.312 -7.695 1 98.88 210 ASP A C 1
ATOM 1584 O O . ASP A 1 210 ? -10.133 -18.844 -7.508 1 98.88 210 ASP A O 1
ATOM 1588 N N . LEU A 1 211 ? -8.188 -18.797 -8.547 1 98.94 211 LEU A N 1
ATOM 1589 C CA . LEU A 1 211 ? -8.594 -17.688 -9.406 1 98.94 211 LEU A CA 1
ATOM 1590 C C . LEU A 1 211 ? -8.891 -18.188 -10.82 1 98.94 211 LEU A C 1
ATOM 1592 O O . LEU A 1 211 ? -9.578 -17.516 -11.586 1 98.94 211 LEU A O 1
ATOM 1596 N N . TYR A 1 212 ? -8.32 -19.312 -11.164 1 98.88 212 TYR A N 1
ATOM 1597 C CA . TYR A 1 212 ? -8.43 -19.828 -12.523 1 98.88 212 TYR A CA 1
ATOM 1598 C C . TYR A 1 212 ? -9.883 -20.156 -12.867 1 98.88 212 TYR A C 1
ATOM 1600 O O . TYR A 1 212 ? -10.398 -19.688 -13.891 1 98.88 212 TYR A O 1
ATOM 1608 N N . THR A 1 213 ? -10.555 -20.891 -12.055 1 98.69 213 THR A N 1
ATOM 1609 C CA . THR A 1 213 ? -11.883 -21.406 -12.367 1 98.69 213 THR A CA 1
ATOM 1610 C C . THR A 1 213 ? -12.906 -20.281 -12.438 1 98.69 213 THR A C 1
ATOM 1612 O O . THR A 1 213 ? -13.594 -20.125 -13.453 1 98.69 213 THR A O 1
ATOM 1615 N N . PRO A 1 214 ? -13 -19.391 -11.43 1 98.56 214 PRO A N 1
ATOM 1616 C CA . PRO A 1 214 ? -14.07 -18.391 -11.469 1 98.56 214 PRO A CA 1
ATOM 1617 C C . PRO A 1 214 ? -13.852 -17.344 -12.547 1 98.56 214 PRO A C 1
ATOM 1619 O O . PRO A 1 214 ? -14.805 -16.688 -12.984 1 98.56 214 PRO A O 1
ATOM 1622 N N . LEU A 1 215 ? -12.617 -17.156 -13.016 1 98.62 215 LEU A N 1
ATOM 1623 C CA . LEU A 1 215 ? -12.367 -16.109 -14 1 98.62 215 LEU A CA 1
ATOM 1624 C C . LEU A 1 215 ? -12.453 -16.656 -15.422 1 98.62 215 LEU A C 1
ATOM 1626 O O . LEU A 1 215 ? -12.102 -15.977 -16.375 1 98.62 215 LEU A O 1
ATOM 1630 N N . GLN A 1 216 ? -12.93 -17.891 -15.555 1 98.12 216 GLN A N 1
ATOM 1631 C CA . GLN A 1 216 ? -13.141 -18.484 -16.875 1 98.12 216 GLN A CA 1
ATOM 1632 C C . GLN A 1 216 ? -14.422 -17.953 -17.516 1 98.12 216 GLN A C 1
ATOM 1634 O O . GLN A 1 216 ? -14.484 -17.781 -18.734 1 98.12 216 GLN A O 1
ATOM 1639 N N . THR A 1 217 ? -15.469 -17.766 -16.672 1 97 217 THR A N 1
ATOM 1640 C CA . THR A 1 217 ? -16.734 -17.25 -17.188 1 97 217 THR A CA 1
ATOM 1641 C C . THR A 1 217 ? -16.594 -15.766 -17.547 1 97 217 THR A C 1
ATOM 1643 O O . THR A 1 217 ? -16.312 -14.938 -16.672 1 97 217 THR A O 1
ATOM 1646 N N . ASN A 1 218 ? -16.797 -15.352 -18.797 1 96.88 218 ASN A N 1
ATOM 1647 C CA . ASN A 1 218 ? -16.609 -14 -19.297 1 96.88 218 ASN A CA 1
ATOM 1648 C C . ASN A 1 218 ? -15.148 -13.57 -19.188 1 96.88 218 ASN A C 1
ATOM 1650 O O . ASN A 1 218 ? -14.852 -12.453 -18.75 1 96.88 218 ASN A O 1
ATOM 1654 N N . VAL A 1 219 ? -14.289 -14.484 -19.516 1 97.5 219 VAL A N 1
ATOM 1655 C CA . VAL A 1 219 ? -12.859 -14.328 -19.297 1 97.5 219 VAL A CA 1
ATOM 1656 C C . VAL A 1 219 ? -12.375 -13.031 -19.938 1 97.5 219 VAL A C 1
ATOM 1658 O O . VAL A 1 219 ? -11.539 -12.32 -19.375 1 97.5 219 VAL A O 1
ATOM 1661 N N . SER A 1 220 ? -12.922 -12.625 -21.047 1 97.38 220 SER A N 1
ATOM 1662 C CA . SER A 1 220 ? -12.445 -11.453 -21.766 1 97.38 220 SER A CA 1
ATOM 1663 C C . SER A 1 220 ? -12.742 -10.164 -21.016 1 97.38 220 SER A C 1
ATOM 1665 O O . SER A 1 220 ? -12.164 -9.117 -21.297 1 97.38 220 SER A O 1
ATOM 1667 N N . SER A 1 221 ? -13.562 -10.203 -20.031 1 98.25 221 SER A N 1
ATOM 1668 C CA . SER A 1 221 ? -13.977 -9.008 -19.297 1 98.25 221 SER A CA 1
ATOM 1669 C C . SER A 1 221 ? -13.016 -8.695 -18.156 1 98.25 221 SER A C 1
ATOM 1671 O O . SER A 1 221 ? -13.102 -7.633 -17.547 1 98.25 221 SER A O 1
ATOM 1673 N N . TYR A 1 222 ? -12.039 -9.562 -17.906 1 98.69 222 TYR A N 1
ATOM 1674 C CA . TYR A 1 222 ? -11.25 -9.422 -16.688 1 98.69 222 TYR A CA 1
ATOM 1675 C C . TYR A 1 222 ? -9.828 -8.977 -17.016 1 98.69 222 TYR A C 1
ATOM 1677 O O . TYR A 1 222 ? -9.055 -8.648 -16.109 1 98.69 222 TYR A O 1
ATOM 1685 N N . PHE A 1 223 ? -9.492 -8.898 -18.281 1 98.56 223 PHE A N 1
ATOM 1686 C CA . PHE A 1 223 ? -8.102 -8.656 -18.656 1 98.56 223 PHE A CA 1
ATOM 1687 C C . PHE A 1 223 ? -8.016 -7.562 -19.719 1 98.56 223 PHE A C 1
ATOM 1689 O O . PHE A 1 223 ? -8.859 -7.484 -20.609 1 98.56 223 PHE A O 1
ATOM 1696 N N . PHE A 1 224 ? -6.965 -6.688 -19.641 1 97.94 224 PHE A N 1
ATOM 1697 C CA . PHE A 1 224 ? -6.902 -5.609 -20.609 1 97.94 224 PHE A CA 1
ATOM 1698 C C . PHE A 1 224 ? -6.039 -6.004 -21.797 1 97.94 224 PHE A C 1
ATOM 1700 O O . PHE A 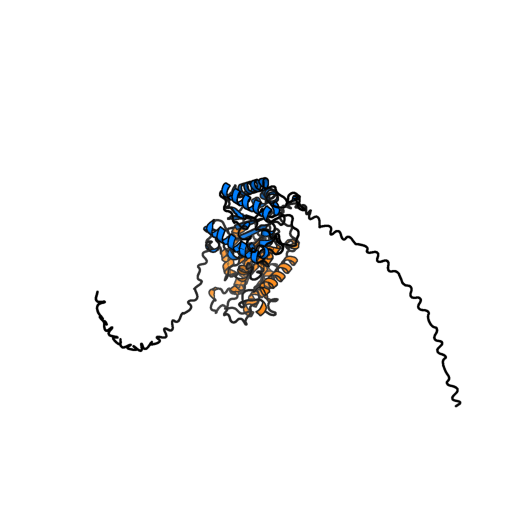1 224 ? -6.082 -5.359 -22.844 1 97.94 224 PHE A O 1
ATOM 1707 N N . ASP A 1 225 ? -5.27 -7.137 -21.688 1 97.75 225 ASP A N 1
ATOM 1708 C CA . ASP A 1 225 ? -4.449 -7.605 -22.812 1 97.75 225 ASP A CA 1
ATOM 1709 C C . ASP A 1 225 ? -4.488 -9.133 -22.906 1 97.75 225 ASP A C 1
ATOM 1711 O O . ASP A 1 225 ? -3.596 -9.742 -23.5 1 97.75 225 ASP A O 1
ATOM 1715 N N . GLY A 1 226 ? -5.496 -9.711 -22.203 1 98.19 226 GLY A N 1
ATOM 1716 C CA . GLY A 1 226 ? -5.672 -11.156 -22.188 1 98.19 226 GLY A CA 1
ATOM 1717 C C . GLY A 1 226 ? -4.93 -11.836 -21.062 1 98.19 226 GLY A C 1
ATOM 1718 O O . GLY A 1 226 ? -5.238 -12.977 -20.703 1 98.19 226 GLY A O 1
ATOM 1719 N N . LEU A 1 227 ? -3.965 -11.117 -20.453 1 98.06 227 LEU A N 1
ATOM 1720 C CA . LEU A 1 227 ? -3.076 -11.703 -19.469 1 98.06 227 LEU A CA 1
ATOM 1721 C C . LEU A 1 227 ? -3.164 -10.953 -18.141 1 98.06 227 LEU A C 1
ATOM 1723 O O . LEU A 1 227 ? -3.285 -11.57 -17.078 1 98.06 227 LEU A O 1
ATOM 1727 N N . HIS A 1 228 ? -3.131 -9.648 -18.234 1 98.75 228 HIS A N 1
ATOM 1728 C CA . HIS A 1 228 ? -3.105 -8.82 -17.031 1 98.75 228 HIS A CA 1
ATOM 1729 C C . HIS A 1 228 ? -4.508 -8.352 -16.672 1 98.75 228 HIS A C 1
ATOM 1731 O O . HIS A 1 228 ? -5.301 -8 -17.547 1 98.75 228 HIS A O 1
ATOM 1737 N N . LEU A 1 229 ? -4.762 -8.328 -15.383 1 98.88 229 LEU A N 1
ATOM 1738 C CA . LEU A 1 229 ? -6.078 -7.977 -14.859 1 98.88 229 LEU A CA 1
ATOM 1739 C C . LEU A 1 229 ? -6.41 -6.52 -15.164 1 98.88 229 LEU A C 1
ATOM 1741 O O . LEU A 1 229 ? -5.574 -5.637 -14.969 1 98.88 229 LEU A O 1
ATOM 1745 N N . ASN A 1 230 ? -7.621 -6.281 -15.688 1 98.69 230 ASN A N 1
ATOM 1746 C CA . ASN A 1 230 ? -8.148 -4.926 -15.766 1 98.69 230 ASN A CA 1
ATOM 1747 C C . ASN A 1 230 ? -8.906 -4.547 -14.492 1 98.69 230 ASN A C 1
ATOM 1749 O O . ASN A 1 230 ? -8.82 -5.246 -13.484 1 98.69 230 ASN A O 1
ATOM 1753 N N . ARG A 1 231 ? -9.523 -3.424 -14.477 1 98.75 231 ARG A N 1
ATOM 1754 C CA . ARG A 1 231 ? -10.227 -2.936 -13.297 1 98.75 231 ARG A CA 1
ATOM 1755 C C . ARG A 1 231 ? -11.219 -3.973 -12.781 1 98.75 231 ARG A C 1
ATOM 1757 O O . ARG A 1 231 ? -11.211 -4.305 -11.594 1 98.75 231 ARG A O 1
ATOM 1764 N N . LYS A 1 232 ? -12.07 -4.465 -13.68 1 98.81 232 LYS A N 1
ATOM 1765 C CA . LYS A 1 232 ? -13.055 -5.473 -13.305 1 98.81 232 LYS A CA 1
ATOM 1766 C C . LYS A 1 232 ? -12.375 -6.723 -12.75 1 98.81 232 LYS A C 1
ATOM 1768 O O . LYS A 1 232 ? -12.828 -7.297 -11.758 1 98.81 232 LYS A O 1
ATOM 1773 N N . GLY A 1 233 ? -11.32 -7.199 -13.398 1 98.88 233 GLY A N 1
ATOM 1774 C CA . GLY A 1 233 ? -10.562 -8.352 -12.93 1 98.88 233 GLY A CA 1
ATOM 1775 C C . GLY A 1 233 ? -9.961 -8.148 -11.555 1 98.88 233 GLY A C 1
ATOM 1776 O O . GLY A 1 233 ? -10.031 -9.031 -10.703 1 98.88 233 GLY A O 1
ATOM 1777 N N . ASN A 1 234 ? -9.398 -6.98 -11.336 1 98.94 234 ASN A N 1
ATOM 1778 C CA . ASN A 1 234 ? -8.828 -6.672 -10.031 1 98.94 234 ASN A CA 1
ATOM 1779 C C . ASN A 1 234 ? -9.898 -6.676 -8.938 1 98.94 234 ASN A C 1
ATOM 1781 O O . ASN A 1 234 ? -9.68 -7.215 -7.852 1 98.94 234 ASN A O 1
ATOM 1785 N N . MET A 1 235 ? -11 -6.117 -9.203 1 98.88 235 MET A N 1
ATOM 1786 C CA . MET A 1 235 ? -12.078 -6.086 -8.227 1 98.88 235 MET A CA 1
ATOM 1787 C C . MET A 1 235 ? -12.578 -7.496 -7.914 1 98.88 235 MET A C 1
ATOM 1789 O O . MET A 1 235 ? -12.844 -7.824 -6.758 1 98.88 235 MET A O 1
ATOM 1793 N N . ARG A 1 236 ? -12.672 -8.328 -8.93 1 98.88 236 ARG A N 1
ATOM 1794 C CA . ARG A 1 236 ? -13.078 -9.719 -8.742 1 98.88 236 ARG A CA 1
ATOM 1795 C C . ARG A 1 236 ? -12.055 -10.477 -7.898 1 98.88 236 ARG A C 1
ATOM 1797 O O . ARG A 1 236 ? -12.43 -11.234 -6.996 1 98.88 236 ARG A O 1
ATOM 1804 N N . VAL A 1 237 ? -10.812 -10.297 -8.18 1 98.94 237 VAL A N 1
ATOM 1805 C CA . VAL A 1 237 ? -9.742 -10.945 -7.43 1 98.94 237 VAL A CA 1
ATOM 1806 C C . VAL A 1 237 ? -9.781 -10.477 -5.977 1 98.94 237 VAL A C 1
ATOM 1808 O O . VAL A 1 237 ? -9.641 -11.281 -5.055 1 98.94 237 VAL A O 1
ATOM 1811 N N . TYR A 1 238 ? -9.961 -9.18 -5.762 1 98.94 238 TYR A N 1
ATOM 1812 C CA . TYR A 1 238 ? -10.086 -8.648 -4.414 1 98.94 238 TYR A CA 1
ATOM 1813 C C . TYR A 1 238 ? -11.188 -9.367 -3.639 1 98.94 238 TYR A C 1
ATOM 1815 O O . TYR A 1 238 ? -10.977 -9.781 -2.496 1 98.94 238 TYR A O 1
ATOM 1823 N N . ASP A 1 239 ? -12.32 -9.539 -4.266 1 98.88 239 ASP A N 1
ATOM 1824 C CA . ASP A 1 239 ? -13.461 -10.195 -3.625 1 98.88 239 ASP A CA 1
ATOM 1825 C C . ASP A 1 239 ? -13.125 -11.633 -3.254 1 98.88 239 ASP A C 1
ATOM 1827 O O . ASP A 1 239 ? -13.398 -12.078 -2.135 1 98.88 239 ASP A O 1
ATOM 1831 N N . ILE A 1 240 ? -12.531 -12.328 -4.152 1 98.81 240 ILE A N 1
ATOM 1832 C CA . ILE A 1 240 ? -12.211 -13.742 -3.941 1 98.81 240 ILE A CA 1
ATOM 1833 C C . ILE A 1 240 ? -11.156 -13.875 -2.85 1 98.81 240 ILE A C 1
ATOM 1835 O O . ILE A 1 240 ? -11.281 -14.719 -1.957 1 98.81 240 ILE A O 1
ATOM 1839 N N . LEU A 1 241 ? -10.172 -13.023 -2.895 1 98.75 241 LEU A N 1
ATOM 1840 C CA . LEU A 1 241 ? -9.07 -13.062 -1.936 1 98.75 241 LEU A CA 1
ATOM 1841 C C . LEU A 1 241 ? -9.57 -12.766 -0.526 1 98.75 241 LEU A C 1
ATOM 1843 O O . LEU A 1 241 ? -9.25 -13.484 0.419 1 98.75 241 LEU A O 1
ATOM 1847 N N . THR A 1 242 ? -10.336 -11.68 -0.369 1 98.75 242 THR A N 1
ATOM 1848 C CA . THR A 1 242 ? -10.789 -11.273 0.956 1 98.75 242 THR A CA 1
ATOM 1849 C C . THR A 1 242 ? -11.734 -12.312 1.549 1 98.75 242 THR A C 1
ATOM 1851 O O . THR A 1 242 ? -11.688 -12.586 2.75 1 98.75 242 THR A O 1
ATOM 1854 N N . ALA A 1 243 ? -12.57 -12.945 0.709 1 98.69 243 ALA A N 1
ATOM 1855 C CA . ALA A 1 243 ? -13.453 -14.016 1.178 1 98.69 243 ALA A CA 1
ATOM 1856 C C . ALA A 1 243 ? -12.641 -15.211 1.677 1 98.69 243 ALA A C 1
ATOM 1858 O O . ALA A 1 243 ? -12.953 -15.789 2.721 1 98.69 243 ALA A O 1
ATOM 1859 N N . LYS A 1 244 ? -11.617 -15.562 0.918 1 98.81 244 LYS A N 1
ATOM 1860 C CA . LYS A 1 244 ? -10.789 -16.703 1.3 1 98.81 244 LYS A CA 1
ATOM 1861 C C . LYS A 1 244 ? -10.031 -16.422 2.592 1 98.81 244 LYS A C 1
ATOM 1863 O O . LYS A 1 244 ? -9.914 -17.297 3.453 1 98.81 244 LYS A O 1
ATOM 1868 N N . ILE A 1 245 ? -9.477 -15.227 2.748 1 98.75 245 ILE A N 1
ATOM 1869 C CA . ILE A 1 245 ? -8.766 -14.852 3.965 1 98.75 245 ILE A CA 1
ATOM 1870 C C . ILE A 1 245 ? -9.703 -14.945 5.164 1 98.75 245 ILE A C 1
ATOM 1872 O O . ILE A 1 245 ? -9.328 -15.445 6.223 1 98.75 245 ILE A O 1
ATOM 1876 N N . GLN A 1 246 ? -10.914 -14.477 4.973 1 98.25 246 GLN A N 1
ATOM 1877 C CA . GLN A 1 246 ? -11.898 -14.523 6.047 1 98.25 246 GLN A CA 1
ATOM 1878 C C . GLN A 1 246 ? -12.156 -15.961 6.5 1 98.25 246 GLN A C 1
ATOM 1880 O O . GLN A 1 246 ? -12.336 -16.219 7.688 1 98.25 246 GLN A O 1
ATOM 1885 N N . VAL A 1 247 ? -12.133 -16.906 5.57 1 98.31 247 VAL A N 1
ATOM 1886 C CA . VAL A 1 247 ? -12.438 -18.297 5.871 1 98.31 247 VAL A CA 1
ATOM 1887 C C . VAL A 1 247 ? -11.211 -18.984 6.473 1 98.31 247 VAL A C 1
ATOM 1889 O O . VAL A 1 247 ? -11.312 -19.656 7.504 1 98.31 247 VAL A O 1
ATOM 1892 N N . GLU A 1 248 ? -10.07 -18.781 5.883 1 98.56 248 GLU A N 1
ATOM 1893 C CA . GLU A 1 248 ? -8.883 -19.562 6.234 1 98.56 248 GLU A CA 1
ATOM 1894 C C . GLU A 1 248 ? -8.117 -18.922 7.387 1 98.56 248 GLU A C 1
ATOM 1896 O O . GLU A 1 248 ? -7.438 -19.609 8.148 1 98.56 248 GLU A O 1
ATOM 1901 N N . PHE A 1 249 ? -8.188 -17.609 7.461 1 98.12 249 PHE A N 1
ATOM 1902 C CA . PHE A 1 249 ? -7.48 -16.844 8.477 1 98.12 249 PHE A CA 1
ATOM 1903 C C . PHE A 1 249 ? -8.398 -15.781 9.086 1 98.12 249 PHE A C 1
ATOM 1905 O O . PHE A 1 249 ? -8.094 -14.586 9.031 1 98.12 249 PHE A O 1
ATOM 1912 N N . PRO A 1 250 ? -9.438 -16.219 9.781 1 97.69 250 PRO A N 1
ATOM 1913 C CA . PRO A 1 250 ? -10.438 -15.258 10.266 1 97.69 250 PRO A CA 1
ATOM 1914 C C . PRO A 1 250 ? -9.836 -14.203 11.195 1 97.69 250 PRO A C 1
ATOM 1916 O O . PRO A 1 250 ? -10.297 -13.062 11.219 1 97.69 250 PRO A O 1
ATOM 1919 N N . SER A 1 251 ? -8.828 -14.477 11.969 1 96.88 251 SER A N 1
ATOM 1920 C CA . SER A 1 251 ? -8.227 -13.523 12.891 1 96.88 251 SER A CA 1
ATOM 1921 C C . SER A 1 251 ? -7.449 -12.445 12.133 1 96.88 251 SER A C 1
ATOM 1923 O O . SER A 1 251 ? -7.082 -11.422 12.711 1 96.88 251 SER A O 1
ATOM 1925 N N . PHE A 1 252 ? -7.219 -12.742 10.797 1 97.5 252 PHE A N 1
ATOM 1926 C CA . PHE A 1 252 ? -6.461 -11.789 10 1 97.5 252 PHE A CA 1
ATOM 1927 C C . PHE A 1 252 ? -7.371 -11.047 9.023 1 97.5 252 PHE A C 1
ATOM 1929 O O . PHE A 1 252 ? -6.91 -10.203 8.258 1 97.5 252 PHE A O 1
ATOM 1936 N N . ALA A 1 253 ? -8.641 -11.359 9.031 1 97.75 253 ALA A N 1
ATOM 1937 C CA . ALA A 1 253 ? -9.586 -10.602 8.219 1 97.75 253 ALA A CA 1
ATOM 1938 C C . ALA A 1 253 ? -9.648 -9.148 8.672 1 97.75 253 ALA A C 1
ATOM 1940 O O . ALA A 1 253 ? -9.656 -8.859 9.867 1 97.75 253 ALA A O 1
ATOM 1941 N N . ALA A 1 254 ? -9.688 -8.273 7.734 1 97.25 254 ALA A N 1
ATOM 1942 C CA . ALA A 1 254 ? -9.547 -6.848 8.031 1 97.25 254 ALA A CA 1
ATOM 1943 C C . ALA A 1 254 ? -10.57 -6.406 9.078 1 97.25 254 ALA A C 1
ATOM 1945 O O . ALA A 1 254 ? -10.234 -5.664 10.008 1 97.25 254 ALA A O 1
ATOM 1946 N N . HIS A 1 255 ? -11.789 -6.863 8.953 1 95.69 255 HIS A N 1
ATOM 1947 C CA . HIS A 1 255 ? -12.844 -6.398 9.852 1 95.69 255 HIS A CA 1
ATOM 1948 C C . HIS A 1 255 ? -12.703 -7.023 11.234 1 95.69 255 HIS A C 1
ATOM 1950 O O . HIS A 1 255 ? -13.367 -6.598 12.188 1 95.69 255 HIS A O 1
ATOM 1956 N N . ASN A 1 256 ? -11.805 -8.039 11.398 1 95.25 256 ASN A N 1
ATOM 1957 C CA . ASN A 1 256 ? -11.609 -8.695 12.688 1 95.25 256 ASN A CA 1
ATOM 1958 C C . ASN A 1 256 ? -10.328 -8.203 13.375 1 95.25 256 ASN A C 1
ATOM 1960 O O . ASN A 1 256 ? -10.086 -8.516 14.539 1 95.25 256 ASN A O 1
ATOM 1964 N N . LEU A 1 257 ? -9.484 -7.492 12.656 1 96 257 LEU A N 1
ATOM 1965 C CA . LEU A 1 257 ? -8.242 -6.98 13.227 1 96 257 LEU A CA 1
ATOM 1966 C C . LEU A 1 257 ? -8.492 -5.688 14 1 96 257 LEU A C 1
ATOM 1968 O O . LEU A 1 257 ? -9.258 -4.832 13.547 1 96 257 LEU A O 1
ATOM 1972 N N . ALA A 1 258 ? -7.855 -5.605 15.141 1 94 258 ALA A N 1
ATOM 1973 C CA . ALA A 1 258 ? -7.871 -4.344 15.875 1 94 258 ALA A CA 1
ATOM 1974 C C . ALA A 1 258 ? -7.012 -3.291 15.18 1 94 258 ALA A C 1
ATOM 1976 O O . ALA A 1 258 ? -6.012 -3.625 14.539 1 94 258 ALA A O 1
ATOM 1977 N N . THR A 1 259 ? -7.414 -2.051 15.289 1 94.31 259 THR A N 1
ATOM 1978 C CA . THR A 1 259 ? -6.602 -0.965 14.75 1 94.31 259 THR A CA 1
ATOM 1979 C C . THR A 1 259 ? -5.438 -0.645 15.688 1 94.31 259 THR A C 1
ATOM 1981 O O . THR A 1 259 ? -5.566 -0.759 16.906 1 94.31 259 THR A O 1
ATOM 1984 N N . LEU A 1 260 ? -4.387 -0.408 14.984 1 91.06 260 LEU A N 1
ATOM 1985 C CA . LEU A 1 260 ? -3.281 0.191 15.727 1 91.06 260 LEU A CA 1
ATOM 1986 C C . LEU A 1 260 ? -3.303 1.711 15.602 1 91.06 260 LEU A C 1
ATOM 1988 O O . LEU A 1 260 ? -3.631 2.244 14.539 1 91.06 260 LEU A O 1
ATOM 1992 N N . TYR A 1 261 ? -3.08 2.402 16.703 1 88.5 261 TYR A N 1
ATOM 1993 C CA . TYR A 1 261 ? -3.168 3.854 16.828 1 88.5 261 TYR A CA 1
ATOM 1994 C C . TYR A 1 261 ? -4.621 4.309 16.906 1 88.5 261 TYR A C 1
ATOM 1996 O O . TYR A 1 261 ? -5.441 3.908 16.078 1 88.5 261 TYR A O 1
ATOM 2004 N N . MET B 1 1 ? 4.254 72.312 -78.312 1 27.56 1 MET B N 1
ATOM 2005 C CA . MET B 1 1 ? 3.588 71.5 -77.375 1 27.56 1 MET B CA 1
ATOM 2006 C C . MET B 1 1 ? 3.236 70.125 -78 1 27.56 1 MET B C 1
ATOM 2008 O O . MET B 1 1 ? 2.131 69.625 -77.812 1 27.56 1 MET B O 1
ATOM 2012 N N . GLN B 1 2 ? 4.07 69.812 -79 1 22.78 2 GLN B N 1
ATOM 2013 C CA . GLN B 1 2 ? 3.887 68.75 -80 1 22.78 2 GLN B CA 1
ATOM 2014 C C . GLN B 1 2 ? 3.941 67.375 -79.312 1 22.78 2 GLN B C 1
ATOM 2016 O O . GLN B 1 2 ? 4.973 67 -78.812 1 22.78 2 GLN B O 1
ATOM 2021 N N . ALA B 1 3 ? 2.742 66.812 -78.938 1 31.62 3 ALA B N 1
ATOM 2022 C CA . ALA B 1 3 ? 2.148 65.75 -78.188 1 31.62 3 ALA B CA 1
ATOM 2023 C C . ALA B 1 3 ? 2.373 64.375 -78.812 1 31.62 3 ALA B C 1
ATOM 2025 O O . ALA B 1 3 ? 1.635 64 -79.75 1 31.62 3 ALA B O 1
ATOM 2026 N N . THR B 1 4 ? 3.738 64.188 -79.188 1 26.17 4 THR B N 1
ATOM 2027 C CA . THR B 1 4 ? 4.129 63.125 -80.062 1 26.17 4 THR B CA 1
ATOM 2028 C C . THR B 1 4 ? 3.566 61.781 -79.625 1 26.17 4 THR B C 1
ATOM 2030 O O . THR B 1 4 ? 3.225 61.625 -78.438 1 26.17 4 THR B O 1
ATOM 2033 N N . ASP B 1 5 ? 3.688 60.656 -80.375 1 25.16 5 ASP B N 1
ATOM 2034 C CA . ASP B 1 5 ? 3.025 59.5 -81 1 25.16 5 ASP B CA 1
ATOM 2035 C C . ASP B 1 5 ? 3.057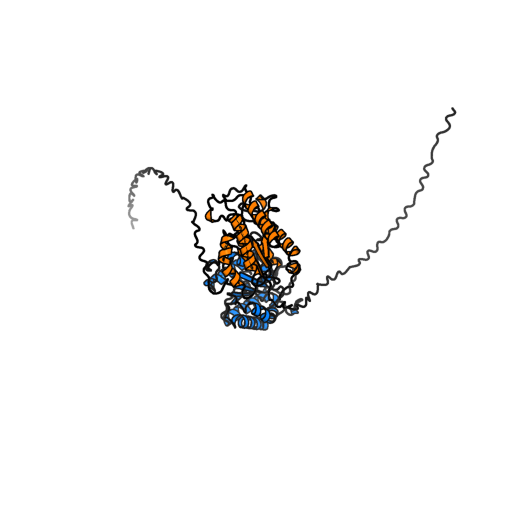 58.312 -80.062 1 25.16 5 ASP B C 1
ATOM 2037 O O . ASP B 1 5 ? 4.066 58.031 -79.375 1 25.16 5 ASP B O 1
ATOM 2041 N N . PRO B 1 6 ? 1.933 57.5 -79.812 1 26.92 6 PRO B N 1
ATOM 2042 C CA . PRO B 1 6 ? 1.295 56.562 -78.875 1 26.92 6 PRO B CA 1
ATOM 2043 C C . PRO B 1 6 ? 1.943 55.188 -78.938 1 26.92 6 PRO B C 1
ATOM 2045 O O . PRO B 1 6 ? 2.047 54.5 -77.938 1 26.92 6 PRO B O 1
ATOM 2048 N N . HIS B 1 7 ? 2.303 54.625 -80.188 1 25.97 7 HIS B N 1
ATOM 2049 C CA . HIS B 1 7 ? 1.65 53.344 -80.5 1 25.97 7 HIS B CA 1
ATOM 2050 C C . HIS B 1 7 ? 2.244 52.188 -79.75 1 25.97 7 HIS B C 1
ATOM 2052 O O . HIS B 1 7 ? 3.324 52.312 -79.125 1 25.97 7 HIS B O 1
ATOM 2058 N N . LEU B 1 8 ? 2.012 50.656 -80.25 1 25.58 8 LEU B N 1
ATOM 2059 C CA . LEU B 1 8 ? 1.433 49.344 -80 1 25.58 8 LEU B CA 1
ATOM 2060 C C . LEU B 1 8 ? 2.521 48.312 -79.688 1 25.58 8 LEU B C 1
ATOM 2062 O O . LEU B 1 8 ? 3.418 48.125 -80.562 1 25.58 8 LEU B O 1
ATOM 2066 N N . ARG B 1 9 ? 2.963 48.094 -78.5 1 25.62 9 ARG B N 1
ATOM 2067 C CA . ARG B 1 9 ? 3.945 47.156 -77.938 1 25.62 9 ARG B CA 1
ATOM 2068 C C . ARG B 1 9 ? 3.621 45.719 -78.312 1 25.62 9 ARG B C 1
ATOM 2070 O O . ARG B 1 9 ? 2.533 45.219 -78.062 1 25.62 9 ARG B O 1
ATOM 2077 N N . ARG B 1 10 ? 4.148 45.188 -79.5 1 22.28 10 ARG B N 1
ATOM 2078 C CA . ARG B 1 10 ? 3.967 43.844 -80.125 1 22.28 10 ARG B CA 1
ATOM 2079 C C . ARG B 1 10 ? 4.309 42.75 -79.125 1 22.28 10 ARG B C 1
ATOM 2081 O O . ARG B 1 10 ? 5.359 42.781 -78.438 1 22.28 10 ARG B O 1
ATOM 2088 N N . TYR B 1 11 ? 3.273 41.938 -78.625 1 26.19 11 TYR B N 1
ATOM 2089 C CA . TYR B 1 11 ? 3.08 40.844 -77.688 1 26.19 11 TYR B CA 1
ATOM 2090 C C . TYR B 1 11 ? 3.789 39.562 -78.188 1 26.19 11 TYR B C 1
ATOM 2092 O O . TYR B 1 11 ? 3.344 38.938 -79.188 1 26.19 11 TYR B O 1
ATOM 2100 N N . GLN B 1 12 ? 5.133 39.594 -78.562 1 24.14 12 GLN B N 1
ATOM 2101 C CA . GLN B 1 12 ? 5.625 38.344 -79.125 1 24.14 12 GLN B CA 1
ATOM 2102 C C . GLN B 1 12 ? 5.422 37.219 -78.125 1 24.14 12 GLN B C 1
ATOM 2104 O O . GLN B 1 12 ? 5.82 37.312 -76.938 1 24.14 12 GLN B O 1
ATOM 2109 N N . VAL B 1 13 ? 4.375 36.344 -78.25 1 25.53 13 VAL B N 1
ATOM 2110 C CA . VAL B 1 13 ? 3.895 35.156 -77.562 1 25.53 13 VAL B CA 1
ATOM 2111 C C . VAL B 1 13 ? 4.949 34.031 -77.625 1 25.53 13 VAL B C 1
ATOM 2113 O O . VAL B 1 13 ? 5.238 33.531 -78.75 1 25.53 13 VAL B O 1
ATOM 2116 N N . THR B 1 14 ? 6.172 34.219 -77.188 1 26.91 14 THR B N 1
ATOM 2117 C CA . THR B 1 14 ? 7.109 33.094 -77.312 1 26.91 14 THR B CA 1
ATOM 2118 C C . THR B 1 14 ? 6.543 31.859 -76.625 1 26.91 14 THR B C 1
ATOM 2120 O O . THR B 1 14 ? 6.133 31.906 -75.438 1 26.91 14 THR B O 1
ATOM 2123 N N . THR B 1 15 ? 5.926 30.938 -77.375 1 26.75 15 THR B N 1
ATOM 2124 C CA . THR B 1 15 ? 5.379 29.641 -77 1 26.75 15 THR B CA 1
ATOM 2125 C C . THR B 1 15 ? 6.434 28.781 -76.312 1 26.75 15 THR B C 1
ATOM 2127 O O . THR B 1 15 ? 7.484 28.484 -76.938 1 26.75 15 THR B O 1
ATOM 2130 N N . VAL B 1 16 ? 6.695 29 -75.062 1 27.3 16 VAL B N 1
ATOM 2131 C CA . VAL B 1 16 ? 7.605 28.188 -74.25 1 27.3 16 VAL B CA 1
ATOM 2132 C C . VAL B 1 16 ? 7.152 26.734 -74.25 1 27.3 16 VAL B C 1
ATOM 2134 O O . VAL B 1 16 ? 6 26.438 -73.938 1 27.3 16 VAL B O 1
ATOM 2137 N N . LEU B 1 17 ? 7.719 25.922 -75.188 1 26.06 17 LEU B N 1
ATOM 2138 C CA . LEU B 1 17 ? 7.535 24.484 -75.312 1 26.06 17 LEU B CA 1
ATOM 2139 C C . LEU B 1 17 ? 7.828 23.781 -74 1 26.06 17 LEU B C 1
ATOM 2141 O O . LEU B 1 17 ? 8.93 23.891 -73.438 1 26.06 17 LEU B O 1
ATOM 2145 N N . LEU B 1 18 ? 6.852 23.625 -73.125 1 27.81 18 LEU B N 1
ATOM 2146 C CA . LEU B 1 18 ? 6.848 22.922 -71.812 1 27.81 18 LEU B CA 1
ATOM 2147 C C . LEU B 1 18 ? 7.18 21.453 -72 1 27.81 18 LEU B C 1
ATOM 2149 O O . LEU B 1 18 ? 6.441 20.719 -72.688 1 27.81 18 LEU B O 1
ATOM 2153 N N . SER B 1 19 ? 8.469 21.094 -72.375 1 26.7 19 SER B N 1
ATOM 2154 C CA . SER B 1 19 ? 8.812 19.672 -72.438 1 26.7 19 SER B CA 1
ATOM 2155 C C . SER B 1 19 ? 8.516 18.984 -71.062 1 26.7 19 SER B C 1
ATOM 2157 O O . SER B 1 19 ? 8.883 19.469 -70 1 26.7 19 SER B O 1
ATOM 2159 N N . LEU B 1 20 ? 7.383 18.297 -71 1 27.77 20 LEU B N 1
ATOM 2160 C CA . LEU B 1 20 ? 6.855 17.453 -69.938 1 27.77 20 LEU B CA 1
ATOM 2161 C C . LEU B 1 20 ? 7.832 16.328 -69.625 1 27.77 20 LEU B C 1
ATOM 2163 O O . LEU B 1 20 ? 8.102 15.461 -70.438 1 27.77 20 LEU B O 1
ATOM 2167 N N . LEU B 1 21 ? 9 16.672 -69.062 1 29.55 21 LEU B N 1
ATOM 2168 C CA . LEU B 1 21 ? 9.875 15.586 -68.625 1 29.55 21 LEU B CA 1
ATOM 2169 C C . LEU B 1 21 ? 9.156 14.656 -67.625 1 29.55 21 LEU B C 1
ATOM 2171 O O . LEU B 1 21 ? 8.656 15.086 -66.625 1 29.55 21 LEU B O 1
ATOM 2175 N N . VAL B 1 22 ? 8.508 13.625 -68.188 1 31.2 22 VAL B N 1
ATOM 2176 C CA . VAL B 1 22 ? 7.891 12.539 -67.438 1 31.2 22 VAL B CA 1
ATOM 2177 C C . VAL B 1 22 ? 8.938 11.859 -66.562 1 31.2 22 VAL B C 1
ATOM 2179 O O . VAL B 1 22 ? 9.867 11.234 -67.062 1 31.2 22 VAL B O 1
ATOM 2182 N N . VAL B 1 23 ? 9.367 12.5 -65.5 1 30.17 23 VAL B N 1
ATOM 2183 C CA . VAL B 1 23 ? 10.25 11.852 -64.5 1 30.17 23 VAL B CA 1
ATOM 2184 C C . VAL B 1 23 ? 9.602 10.562 -64 1 30.17 23 VAL B C 1
ATOM 2186 O O . VAL B 1 23 ? 8.477 10.578 -63.5 1 30.17 23 VAL B O 1
ATOM 2189 N N . THR B 1 24 ? 9.898 9.453 -64.688 1 29.5 24 THR B N 1
ATOM 2190 C CA . THR B 1 24 ? 9.555 8.117 -64.188 1 29.5 24 THR B CA 1
ATOM 2191 C C . THR B 1 24 ? 10.023 7.902 -62.781 1 29.5 24 THR B C 1
ATOM 2193 O O . THR B 1 24 ? 11.211 8.039 -62.469 1 29.5 24 THR B O 1
ATOM 2196 N N . LEU B 1 25 ? 9.297 8.422 -61.812 1 30.47 25 LEU B N 1
ATOM 2197 C CA . LEU B 1 25 ? 9.523 8.172 -60.375 1 30.47 25 LEU B CA 1
ATOM 2198 C C . LEU B 1 25 ? 9.602 6.672 -60.094 1 30.47 25 LEU B C 1
ATOM 2200 O O . LEU B 1 25 ? 8.617 5.953 -60.281 1 30.47 25 LEU B O 1
ATOM 2204 N N . SER B 1 26 ? 10.711 6.027 -60.562 1 30.52 26 SER B N 1
ATOM 2205 C CA . SER B 1 26 ? 10.93 4.672 -60.062 1 30.52 26 SER B CA 1
ATOM 2206 C C . SER B 1 26 ? 10.805 4.602 -58.562 1 30.52 26 SER B C 1
ATOM 2208 O O . SER B 1 26 ? 11.461 5.363 -57.844 1 30.52 26 SER B O 1
ATOM 2210 N N . GLY B 1 27 ? 9.602 4.375 -58.062 1 28.72 27 GLY B N 1
ATOM 2211 C CA . GLY B 1 27 ? 9.242 4.109 -56.688 1 28.72 27 GLY B CA 1
ATOM 2212 C C . GLY B 1 27 ? 10.117 3.059 -56.031 1 28.72 27 GLY B C 1
ATOM 2213 O O . GLY B 1 27 ? 10.062 1.882 -56.406 1 28.72 27 GLY B O 1
ATOM 2214 N N . VAL B 1 28 ? 11.469 3.332 -55.906 1 32.78 28 VAL B N 1
ATOM 2215 C CA . VAL B 1 28 ? 12.211 2.393 -55.062 1 32.78 28 VAL B CA 1
ATOM 2216 C C . VAL B 1 28 ? 11.508 2.236 -53.719 1 32.78 28 VAL B C 1
ATOM 2218 O O . VAL B 1 28 ? 11.367 3.205 -52.969 1 32.78 28 VAL B O 1
ATOM 2221 N N . CYS B 1 29 ? 10.5 1.36 -53.656 1 29.27 29 CYS B N 1
ATOM 2222 C CA . CYS B 1 29 ? 9.945 0.896 -52.406 1 29.27 29 CYS B CA 1
ATOM 2223 C C . CYS B 1 29 ? 11.055 0.446 -51.469 1 29.27 29 CYS B C 1
ATOM 2225 O O . CYS B 1 29 ? 11.672 -0.597 -51.656 1 29.27 29 CYS B O 1
ATOM 2227 N N . ILE B 1 30 ? 11.898 1.367 -51.031 1 32.75 30 ILE B N 1
ATOM 2228 C CA . ILE B 1 30 ? 12.758 0.939 -49.938 1 32.75 30 ILE B CA 1
ATOM 2229 C C . ILE B 1 30 ? 11.898 0.352 -48.812 1 32.75 30 ILE B C 1
ATOM 2231 O O . ILE B 1 30 ? 11.07 1.052 -48.219 1 32.75 30 ILE B O 1
ATOM 2235 N N . THR B 1 31 ? 11.516 -0.912 -48.969 1 32.34 31 THR B N 1
ATOM 2236 C CA . THR B 1 31 ? 10.984 -1.631 -47.812 1 32.34 31 THR B CA 1
ATOM 2237 C C . THR B 1 31 ? 11.906 -1.48 -46.625 1 32.34 31 THR B C 1
ATOM 2239 O O . THR B 1 31 ? 13.039 -1.968 -46.625 1 32.34 31 THR B O 1
ATOM 2242 N N . LEU B 1 32 ? 11.938 -0.271 -46.031 1 32.97 32 LEU B N 1
ATOM 2243 C CA . LEU B 1 32 ? 12.547 -0.254 -44.719 1 32.97 32 LEU B CA 1
ATOM 2244 C C . LEU B 1 32 ? 11.977 -1.364 -43.844 1 32.97 32 LEU B C 1
ATOM 2246 O O . LEU B 1 32 ? 10.805 -1.319 -43.469 1 32.97 32 LEU B O 1
ATOM 2250 N N . ALA B 1 33 ? 12.445 -2.584 -44.031 1 35.62 33 ALA B N 1
ATOM 2251 C CA . ALA B 1 33 ? 12.188 -3.588 -43 1 35.62 33 ALA B CA 1
ATOM 2252 C C . ALA B 1 33 ? 12.57 -3.064 -41.625 1 35.62 33 ALA B C 1
ATOM 2254 O O . ALA B 1 33 ? 13.758 -2.906 -41.312 1 35.62 33 ALA B O 1
ATOM 2255 N N . VAL B 1 34 ? 11.805 -2.137 -41.094 1 36.78 34 VAL B N 1
ATOM 2256 C CA . VAL B 1 34 ? 11.969 -1.926 -39.656 1 36.78 34 VAL B CA 1
ATOM 2257 C C . VAL B 1 34 ? 11.805 -3.252 -38.906 1 36.78 34 VAL B C 1
ATOM 2259 O O . VAL B 1 34 ? 10.703 -3.811 -38.875 1 36.78 34 VAL B O 1
ATOM 2262 N N . THR B 1 35 ? 12.773 -4.121 -39 1 35.75 35 THR B N 1
ATOM 2263 C CA . THR B 1 35 ? 12.703 -5.199 -38.031 1 35.75 35 THR B CA 1
ATOM 2264 C C . THR B 1 35 ? 12.57 -4.633 -36.625 1 35.75 35 THR B C 1
ATOM 2266 O O . THR B 1 35 ? 13.414 -3.854 -36.188 1 35.75 35 THR B O 1
ATOM 2269 N N . PRO B 1 36 ? 11.352 -4.48 -36.156 1 34.22 36 PRO B N 1
ATOM 2270 C CA . PRO B 1 36 ? 11.312 -4.098 -34.75 1 34.22 36 PRO B CA 1
ATOM 2271 C C . PRO B 1 36 ? 12.227 -4.957 -33.875 1 34.22 36 PRO B C 1
ATOM 2273 O O . PRO B 1 36 ? 12.109 -6.188 -33.875 1 34.22 36 PRO B O 1
ATOM 2276 N N . THR B 1 37 ? 13.477 -4.637 -33.844 1 35.28 37 THR B N 1
ATOM 2277 C CA . THR B 1 37 ? 14.266 -5.312 -32.812 1 35.28 37 THR B CA 1
ATOM 2278 C C . THR B 1 37 ? 13.562 -5.266 -31.469 1 35.28 37 THR B C 1
ATOM 2280 O O . THR B 1 37 ? 13.203 -4.188 -30.984 1 35.28 37 THR B O 1
ATOM 2283 N N . ALA B 1 38 ? 12.883 -6.332 -31.094 1 35.72 38 ALA B N 1
ATOM 2284 C CA . ALA B 1 38 ? 12.398 -6.473 -29.719 1 35.72 38 ALA B CA 1
ATOM 2285 C C . ALA B 1 38 ? 13.492 -6.109 -28.719 1 35.72 38 ALA B C 1
ATOM 2287 O O . ALA B 1 38 ? 14.641 -6.523 -28.859 1 35.72 38 ALA B O 1
ATOM 2288 N N . PRO B 1 39 ? 13.391 -4.895 -28.094 1 33.59 39 PRO B N 1
ATOM 2289 C CA . PRO B 1 39 ? 14.406 -4.684 -27.062 1 33.59 39 PRO B CA 1
ATOM 2290 C C . PRO B 1 39 ? 14.688 -5.938 -26.234 1 33.59 39 PRO B C 1
ATOM 2292 O O . PRO B 1 39 ? 13.75 -6.668 -25.891 1 33.59 39 PRO B O 1
ATOM 2295 N N . SER B 1 40 ? 15.781 -6.586 -26.562 1 32.09 40 SER B N 1
ATOM 2296 C CA . SER B 1 40 ? 16.266 -7.645 -25.672 1 32.09 40 SER B CA 1
ATOM 2297 C C . SER B 1 40 ? 16.203 -7.223 -24.219 1 32.09 40 SER B C 1
ATOM 2299 O O . SER B 1 40 ? 16.828 -6.238 -23.812 1 32.09 40 SER B O 1
ATOM 2301 N N . ILE B 1 41 ? 15.211 -7.398 -23.578 1 34.47 41 ILE B N 1
ATOM 2302 C CA . ILE B 1 41 ? 15.078 -7.219 -22.141 1 34.47 41 ILE B CA 1
ATOM 2303 C C . ILE B 1 41 ? 16.172 -7.996 -21.422 1 34.47 41 ILE B C 1
ATOM 2305 O O . ILE B 1 41 ? 16.016 -9.195 -21.156 1 34.47 41 ILE B O 1
ATOM 2309 N N . SER B 1 42 ? 17.391 -8.102 -22 1 31.19 42 SER B N 1
ATOM 2310 C CA . SER B 1 42 ? 18.281 -8.812 -21.078 1 31.19 42 SER B CA 1
ATOM 2311 C C . SER B 1 42 ? 18.516 -7.988 -19.812 1 31.19 42 SER B C 1
ATOM 2313 O O . SER B 1 42 ? 19.516 -7.254 -19.734 1 31.19 42 SER B O 1
ATOM 2315 N N . ARG B 1 43 ? 17.75 -7.094 -19.266 1 35.09 43 ARG B N 1
ATOM 2316 C CA . ARG B 1 43 ? 18.297 -6.523 -18.031 1 35.09 43 ARG B CA 1
ATOM 2317 C C . ARG B 1 43 ? 18.828 -7.613 -17.109 1 35.09 43 ARG B C 1
ATOM 2319 O O . ARG B 1 43 ? 18.094 -8.547 -16.75 1 35.09 43 ARG B O 1
ATOM 2326 N N . SER B 1 44 ? 20.125 -7.898 -17.266 1 33.69 44 SER B N 1
ATOM 2327 C CA . SER B 1 44 ? 20.797 -8.648 -16.219 1 33.69 44 SER B CA 1
ATOM 2328 C C . SER B 1 44 ? 20.266 -8.281 -14.844 1 33.69 44 SER B C 1
ATOM 2330 O O . SER B 1 44 ? 20.25 -7.105 -14.469 1 33.69 44 SER B O 1
ATOM 2332 N N . ASN B 1 45 ? 19.297 -8.953 -14.359 1 37.16 45 ASN B N 1
ATOM 2333 C CA . ASN B 1 45 ? 18.672 -8.805 -13.047 1 37.16 45 ASN B CA 1
ATOM 2334 C C . ASN B 1 45 ? 19.719 -8.836 -11.93 1 37.16 45 ASN B C 1
ATOM 2336 O O . ASN B 1 45 ? 20.047 -9.898 -11.406 1 37.16 45 ASN B O 1
ATOM 2340 N N . THR B 1 46 ? 20.938 -8.148 -12.141 1 35.84 46 THR B N 1
ATOM 2341 C CA . THR B 1 46 ? 21.781 -8.055 -10.961 1 35.84 46 THR B CA 1
ATOM 2342 C C . THR B 1 46 ? 20.984 -7.605 -9.75 1 35.84 46 THR B C 1
ATOM 2344 O O . THR B 1 46 ? 20.344 -6.543 -9.773 1 35.84 46 THR B O 1
ATOM 2347 N N . ILE B 1 47 ? 20.609 -8.547 -8.914 1 40.69 47 ILE B N 1
ATOM 2348 C CA . ILE B 1 47 ? 20.094 -8.234 -7.59 1 40.69 47 ILE B CA 1
ATOM 2349 C C . ILE B 1 47 ? 21.031 -7.25 -6.887 1 40.69 47 ILE B C 1
ATOM 2351 O O . ILE B 1 47 ? 22.172 -7.594 -6.562 1 40.69 47 ILE B O 1
ATOM 2355 N N . GLN B 1 48 ? 21.156 -6.004 -7.211 1 40.38 48 GLN B N 1
ATOM 2356 C CA . GLN B 1 48 ? 21.891 -5.035 -6.406 1 40.38 48 GLN B CA 1
ATOM 2357 C C . GLN B 1 48 ? 21.391 -5.02 -4.965 1 40.38 48 GLN B C 1
ATOM 2359 O O . GLN B 1 48 ? 20.219 -4.727 -4.711 1 40.38 48 GLN B O 1
ATOM 2364 N N . THR B 1 49 ? 21.875 -5.875 -4.07 1 41.94 49 THR B N 1
ATOM 2365 C CA . THR B 1 49 ? 21.609 -5.855 -2.639 1 41.94 49 THR B CA 1
ATOM 2366 C C . THR B 1 49 ? 21.984 -4.504 -2.035 1 41.94 49 THR B C 1
ATOM 2368 O O . THR B 1 49 ? 23.172 -4.145 -1.996 1 41.94 49 THR B O 1
ATOM 2371 N N . SER B 1 50 ? 21.469 -3.463 -2.295 1 45.66 50 SER B N 1
ATOM 2372 C CA . SER B 1 50 ? 21.797 -2.35 -1.409 1 45.66 50 SER B CA 1
ATOM 2373 C C . SER B 1 50 ? 21.672 -2.756 0.056 1 45.66 50 SER B C 1
ATOM 2375 O O . SER B 1 50 ? 20.797 -3.549 0.419 1 45.66 50 SER B O 1
ATOM 2377 N N . SER B 1 51 ? 22.688 -2.75 0.897 1 50.03 51 SER B N 1
ATOM 2378 C CA . SER B 1 51 ? 22.922 -3.252 2.248 1 50.03 51 SER B CA 1
ATOM 2379 C C . SER B 1 51 ? 21.688 -3.074 3.121 1 50.03 51 SER B C 1
ATOM 2381 O O . SER B 1 51 ? 21.484 -3.824 4.078 1 50.03 51 SER B O 1
ATOM 2383 N N . GLY B 1 52 ? 20.828 -2.184 2.904 1 63.84 52 GLY B N 1
ATOM 2384 C CA . GLY B 1 52 ? 19.922 -1.931 4.016 1 63.84 52 GLY B CA 1
ATOM 2385 C C . GLY B 1 52 ? 18.5 -2.418 3.762 1 63.84 52 GLY B C 1
ATOM 2386 O O . GLY B 1 52 ? 17.609 -2.174 4.566 1 63.84 52 GLY B O 1
ATOM 2387 N N . GLY B 1 53 ? 18.219 -3.389 2.785 1 84.25 53 GLY B N 1
ATOM 2388 C CA . GLY B 1 53 ? 16.875 -3.885 2.508 1 84.25 53 GLY B CA 1
ATOM 2389 C C . GLY B 1 53 ? 16.016 -2.881 1.775 1 84.25 53 GLY B C 1
ATOM 2390 O O . GLY B 1 53 ? 16.5 -1.866 1.281 1 84.25 53 GLY B O 1
ATOM 2391 N N . MET B 1 54 ? 14.789 -3.131 1.491 1 93.81 54 MET B N 1
ATOM 2392 C CA . MET B 1 54 ? 13.836 -2.273 0.786 1 93.81 54 MET B CA 1
ATOM 2393 C C . MET B 1 54 ? 13.617 -0.968 1.543 1 93.81 54 MET B C 1
ATOM 2395 O O . MET B 1 54 ? 13.211 -0.981 2.707 1 93.81 54 MET B O 1
ATOM 2399 N N . PRO B 1 55 ? 13.992 0.214 0.943 1 96.19 55 PRO B N 1
ATOM 2400 C CA . PRO B 1 55 ? 13.672 1.484 1.597 1 96.19 55 PRO B CA 1
ATOM 2401 C C . PRO B 1 55 ? 12.195 1.601 1.965 1 96.19 55 PRO B C 1
ATOM 2403 O O . PRO B 1 55 ? 11.352 0.926 1.369 1 96.19 55 PRO B O 1
ATOM 2406 N N . VAL B 1 56 ? 11.953 2.416 2.992 1 96.88 56 VAL B N 1
ATOM 2407 C CA . VAL B 1 56 ? 10.578 2.584 3.449 1 96.88 56 VAL B CA 1
ATOM 2408 C C . VAL B 1 56 ? 10.234 4.07 3.514 1 96.88 56 VAL B C 1
ATOM 2410 O O . VAL B 1 56 ? 11.008 4.871 4.043 1 96.88 56 VAL B O 1
ATOM 2413 N N . LEU B 1 57 ? 9.141 4.445 2.893 1 98.38 57 LEU B N 1
ATOM 2414 C CA . LEU B 1 57 ? 8.508 5.75 3.018 1 98.38 57 LEU B CA 1
ATOM 2415 C C . LEU B 1 57 ? 7.297 5.676 3.947 1 98.38 57 LEU B C 1
ATOM 2417 O O . LEU B 1 57 ? 6.348 4.938 3.68 1 98.38 57 LEU B O 1
ATOM 2421 N N . VAL B 1 58 ? 7.332 6.422 5.07 1 98.5 58 VAL B N 1
ATOM 2422 C CA . VAL B 1 58 ? 6.215 6.434 6.008 1 98.5 58 VAL B CA 1
ATOM 2423 C C . VAL B 1 58 ? 5.5 7.781 5.945 1 98.5 58 VAL B C 1
ATOM 2425 O O . VAL B 1 58 ? 6.145 8.828 5.926 1 98.5 58 VAL B O 1
ATOM 2428 N N . ILE B 1 59 ? 4.188 7.762 5.867 1 98.88 59 ILE B N 1
ATOM 2429 C CA . ILE B 1 59 ? 3.4 8.992 5.91 1 98.88 59 ILE B CA 1
ATOM 2430 C C . ILE B 1 59 ? 2.568 9.023 7.191 1 98.88 59 ILE B C 1
ATOM 2432 O O . ILE B 1 59 ? 1.668 8.203 7.379 1 98.88 59 ILE B O 1
ATOM 2436 N N . VAL B 1 60 ? 2.908 9.945 8.047 1 98.81 60 VAL B N 1
ATOM 2437 C CA . VAL B 1 60 ? 2.244 10.156 9.336 1 98.81 60 VAL B CA 1
ATOM 2438 C C . VAL B 1 60 ? 1.252 11.312 9.219 1 98.81 60 VAL B C 1
ATOM 2440 O O . VAL B 1 60 ? 1.634 12.438 8.875 1 98.81 60 VAL B O 1
ATOM 2443 N N . GLY B 1 61 ? 0.009 11.008 9.461 1 98.81 61 GLY B N 1
ATOM 2444 C CA . GLY B 1 61 ? -0.95 12.086 9.266 1 98.81 61 GLY B CA 1
ATOM 2445 C C . GLY B 1 61 ? -2.316 11.781 9.852 1 98.81 61 GLY B C 1
ATOM 2446 O O . GLY B 1 61 ? -2.426 11.039 10.828 1 98.81 61 GLY B O 1
ATOM 2447 N N . ASP B 1 62 ? -3.311 12.469 9.367 1 98.62 62 ASP B N 1
ATOM 2448 C CA . ASP B 1 62 ? -4.68 12.383 9.859 1 98.62 62 ASP B CA 1
ATOM 2449 C C . ASP B 1 62 ? -5.582 11.664 8.859 1 98.62 62 ASP B C 1
ATOM 2451 O O . ASP B 1 62 ? -5.188 10.664 8.266 1 98.62 62 ASP B O 1
ATOM 2455 N N . SER B 1 63 ? -6.816 12.102 8.672 1 98.5 63 SER B N 1
ATOM 2456 C CA . SER B 1 63 ? -7.758 11.438 7.77 1 98.5 63 SER B CA 1
ATOM 2457 C C . SER B 1 63 ? -7.312 11.562 6.316 1 98.5 63 SER B C 1
ATOM 2459 O O . SER B 1 63 ? -7.535 10.656 5.512 1 98.5 63 SER B O 1
ATOM 2461 N N . ASN B 1 64 ? -6.758 12.672 5.957 1 98.56 64 ASN B N 1
ATOM 2462 C CA . ASN B 1 64 ? -6.297 12.836 4.582 1 98.56 64 ASN B CA 1
ATOM 2463 C C . ASN B 1 64 ? -5.16 11.875 4.254 1 98.56 64 ASN B C 1
ATOM 2465 O O . ASN B 1 64 ? -4.992 11.469 3.102 1 98.56 64 ASN B O 1
ATOM 2469 N N . THR B 1 65 ? -4.363 11.508 5.246 1 98.88 65 THR B N 1
ATOM 2470 C CA . THR B 1 65 ? -3.373 10.445 5.066 1 98.88 65 THR B CA 1
ATOM 2471 C C . THR B 1 65 ? -4.043 9.078 5.066 1 98.88 65 THR B C 1
ATOM 2473 O O . THR B 1 65 ? -3.785 8.25 4.184 1 98.88 65 THR B O 1
ATOM 2476 N N . GLU B 1 66 ? -4.914 8.852 6.055 1 98.75 66 GLU B N 1
ATOM 2477 C CA . GLU B 1 66 ? -5.621 7.574 6.129 1 98.75 66 GLU B CA 1
ATOM 2478 C C . GLU B 1 66 ? -6.32 7.254 4.812 1 98.75 66 GLU B C 1
ATOM 2480 O O . GLU B 1 66 ? -6.18 6.148 4.281 1 98.75 66 GLU B O 1
ATOM 2485 N N . LEU B 1 67 ? -6.953 8.227 4.234 1 98.75 67 LEU B N 1
ATOM 2486 C CA . LEU B 1 67 ? -7.746 8.047 3.023 1 98.75 67 LEU B CA 1
ATOM 2487 C C . LEU B 1 67 ? -6.863 8.102 1.782 1 98.75 67 LEU B C 1
ATOM 2489 O O . LEU B 1 67 ? -7.309 7.758 0.684 1 98.75 67 LEU B O 1
ATOM 2493 N N . GLY B 1 68 ? -5.605 8.492 1.961 1 98.88 68 GLY B N 1
ATOM 2494 C CA . GLY B 1 68 ? -4.668 8.516 0.848 1 98.88 68 GLY B CA 1
ATOM 2495 C C . GLY B 1 68 ? -4.406 7.137 0.266 1 98.88 68 GLY B C 1
ATOM 2496 O O . GLY B 1 68 ? -3.852 7.016 -0.828 1 98.88 68 GLY B O 1
ATOM 2497 N N . SER B 1 69 ? -4.836 6.156 0.932 1 98.81 69 SER B N 1
ATOM 2498 C CA . SER B 1 69 ? -4.672 4.777 0.485 1 98.81 69 SER B CA 1
ATOM 2499 C C . SER B 1 69 ? -5.828 4.348 -0.416 1 98.81 69 SER B C 1
ATOM 2501 O O . SER B 1 69 ? -5.758 3.301 -1.065 1 98.81 69 SER B O 1
ATOM 2503 N N . ASN B 1 70 ? -6.883 5.117 -0.513 1 98.81 70 ASN B N 1
ATOM 2504 C CA . ASN B 1 70 ? -8.109 4.719 -1.194 1 98.81 70 ASN B CA 1
ATOM 2505 C C . ASN B 1 70 ? -7.945 4.746 -2.711 1 98.81 70 ASN B C 1
ATOM 2507 O O . ASN B 1 70 ? -7.879 5.82 -3.312 1 98.81 70 ASN B O 1
ATOM 2511 N N . PRO B 1 71 ? -7.957 3.592 -3.354 1 98.81 71 PRO B N 1
ATOM 2512 C CA . PRO B 1 71 ? -7.734 3.598 -4.801 1 98.81 71 PRO B CA 1
ATOM 2513 C C . PRO B 1 71 ? -8.938 4.133 -5.582 1 98.81 71 PRO B C 1
ATOM 2515 O O . PRO B 1 71 ? -8.781 4.605 -6.707 1 98.81 71 PRO B O 1
ATOM 2518 N N . ASP B 1 72 ? -10.094 4.09 -4.961 1 98.38 72 ASP B N 1
ATOM 2519 C CA . ASP B 1 72 ? -11.273 4.633 -5.633 1 98.38 72 ASP B CA 1
ATOM 2520 C C . ASP B 1 72 ? -11.125 6.133 -5.867 1 98.38 72 ASP B C 1
ATOM 2522 O O . ASP B 1 72 ? -11.656 6.668 -6.84 1 98.38 72 ASP B O 1
ATOM 2526 N N . LEU B 1 73 ? -10.352 6.727 -5.051 1 98.56 73 LEU B N 1
ATOM 2527 C CA . LEU B 1 73 ? -10.125 8.164 -5.117 1 98.56 73 LEU B CA 1
ATOM 2528 C C . LEU B 1 73 ? -8.773 8.477 -5.754 1 98.56 73 LEU B C 1
ATOM 2530 O O . LEU B 1 73 ? -8.32 9.625 -5.734 1 98.56 73 LEU B O 1
ATOM 2534 N N . MET B 1 74 ? -8.156 7.473 -6.273 1 98.69 74 MET B N 1
ATOM 2535 C CA . MET B 1 74 ? -6.773 7.672 -6.691 1 98.69 74 MET B CA 1
ATOM 2536 C C . MET B 1 74 ? -5.953 8.312 -5.574 1 98.69 74 MET B C 1
ATOM 2538 O O . MET B 1 74 ? -5.25 9.297 -5.801 1 98.69 74 MET B O 1
ATOM 2542 N N . GLY B 1 75 ? -6.07 7.715 -4.387 1 98.88 75 GLY B N 1
ATOM 2543 C CA . GLY B 1 75 ? -5.348 8.273 -3.256 1 98.88 75 GLY B CA 1
ATOM 2544 C C . GLY B 1 75 ? -3.871 8.484 -3.535 1 98.88 75 GLY B C 1
ATOM 2545 O O . GLY B 1 75 ? -3.221 7.633 -4.141 1 98.88 75 GLY B O 1
ATOM 2546 N N . TYR B 1 76 ? -3.326 9.594 -3.057 1 98.94 76 TYR B N 1
ATOM 2547 C CA . TYR B 1 76 ? -1.948 9.945 -3.383 1 98.94 76 TYR B CA 1
ATOM 2548 C C . TYR B 1 76 ? -0.976 8.898 -2.848 1 98.94 76 TYR B C 1
ATOM 2550 O O . TYR B 1 76 ? 0.066 8.648 -3.457 1 98.94 76 TYR B O 1
ATOM 2558 N N . GLU B 1 77 ? -1.31 8.266 -1.757 1 98.88 77 GLU B N 1
ATOM 2559 C CA . GLU B 1 77 ? -0.451 7.215 -1.216 1 98.88 77 GLU B CA 1
ATOM 2560 C C . GLU B 1 77 ? -0.514 5.957 -2.074 1 98.88 77 GLU B C 1
ATOM 2562 O O . GLU B 1 77 ? 0.491 5.262 -2.238 1 98.88 77 GLU B O 1
ATOM 2567 N N . SER B 1 78 ? -1.74 5.625 -2.527 1 98.81 78 SER B N 1
ATOM 2568 C CA . SER B 1 78 ? -1.861 4.48 -3.428 1 98.81 78 SER B CA 1
ATOM 2569 C C . SER B 1 78 ? -1.04 4.688 -4.695 1 98.81 78 SER B C 1
ATOM 2571 O O . SER B 1 78 ? -0.405 3.754 -5.188 1 98.81 78 SER B O 1
ATOM 2573 N N . MET B 1 79 ? -1.043 5.895 -5.219 1 98.94 79 MET B N 1
ATOM 2574 C CA . MET B 1 79 ? -0.247 6.199 -6.402 1 98.94 79 MET B CA 1
ATOM 2575 C C . MET B 1 79 ? 1.244 6.121 -6.094 1 98.94 79 MET B C 1
ATOM 2577 O O . MET B 1 79 ? 2.02 5.582 -6.887 1 98.94 79 MET B O 1
ATOM 2581 N N . LEU B 1 80 ? 1.643 6.617 -4.957 1 98.94 80 LEU B N 1
ATOM 2582 C CA . LEU B 1 80 ? 3.035 6.496 -4.543 1 98.94 80 LEU B CA 1
ATOM 2583 C C . LEU B 1 80 ? 3.439 5.035 -4.406 1 98.94 80 LEU B C 1
ATOM 2585 O O . LEU B 1 80 ? 4.5 4.629 -4.891 1 98.94 80 LEU B O 1
ATOM 2589 N N . ALA B 1 81 ? 2.582 4.266 -3.725 1 98.88 81 ALA B N 1
ATOM 2590 C CA . ALA B 1 81 ? 2.885 2.848 -3.539 1 98.88 81 ALA B CA 1
ATOM 2591 C C . ALA B 1 81 ? 3.105 2.152 -4.879 1 98.88 81 ALA B C 1
ATOM 2593 O O . ALA B 1 81 ? 3.977 1.288 -5 1 98.88 81 ALA B O 1
ATOM 2594 N N . HIS B 1 82 ? 2.355 2.58 -5.844 1 98.81 82 HIS B N 1
ATOM 2595 C CA . HIS B 1 82 ? 2.455 1.946 -7.152 1 98.81 82 HIS B CA 1
ATOM 2596 C C . HIS B 1 82 ? 3.764 2.312 -7.844 1 98.81 82 HIS B C 1
ATOM 2598 O O . HIS B 1 82 ? 4.469 1.438 -8.352 1 98.81 82 HIS B O 1
ATOM 2604 N N . VAL B 1 83 ? 4.148 3.568 -7.84 1 98.62 83 VAL B N 1
ATOM 2605 C CA . VAL B 1 83 ? 5.328 3.99 -8.594 1 98.62 83 VAL B CA 1
ATOM 2606 C C . VAL B 1 83 ? 6.59 3.531 -7.867 1 98.62 83 VAL B C 1
ATOM 2608 O O . VAL B 1 83 ? 7.66 3.432 -8.477 1 98.62 83 VAL B O 1
ATOM 2611 N N . TYR B 1 84 ? 6.469 3.197 -6.582 1 98.69 84 TYR B N 1
ATOM 2612 C CA . TYR B 1 84 ? 7.629 2.785 -5.801 1 98.69 84 TYR B CA 1
ATOM 2613 C C . TYR B 1 84 ? 7.719 1.267 -5.719 1 98.69 84 TYR B C 1
ATOM 2615 O O . TYR B 1 84 ? 8.594 0.727 -5.031 1 98.69 84 TYR B O 1
ATOM 2623 N N . VAL B 1 85 ? 6.848 0.537 -6.375 1 98.31 85 VAL B N 1
ATOM 2624 C CA . VAL B 1 85 ? 6.926 -0.919 -6.348 1 98.31 85 VAL B CA 1
ATOM 2625 C C . VAL B 1 85 ? 8.336 -1.366 -6.719 1 98.31 85 VAL B C 1
ATOM 2627 O O . VAL B 1 85 ? 8.93 -0.845 -7.668 1 98.31 85 VAL B O 1
ATOM 2630 N N . ARG B 1 86 ? 8.93 -2.311 -5.906 1 97.56 86 ARG B N 1
ATOM 2631 C CA . ARG B 1 86 ? 10.25 -2.9 -6.051 1 97.56 86 ARG B CA 1
ATOM 2632 C C . ARG B 1 86 ? 11.344 -1.891 -5.703 1 97.56 86 ARG B C 1
ATOM 2634 O O . ARG B 1 86 ? 12.531 -2.211 -5.746 1 97.56 86 ARG B O 1
ATOM 2641 N N . LYS B 1 87 ? 10.984 -0.651 -5.344 1 97.88 87 LYS B N 1
ATOM 2642 C CA . LYS B 1 87 ? 11.945 0.411 -5.074 1 97.88 87 LYS B CA 1
ATOM 2643 C C . LYS B 1 87 ? 11.883 0.854 -3.615 1 97.88 87 LYS B C 1
ATOM 2645 O O . LYS B 1 87 ? 12.922 1.063 -2.98 1 97.88 87 LYS B O 1
ATOM 2650 N N . ALA B 1 88 ? 10.656 0.963 -3.092 1 98.25 88 ALA B N 1
ATOM 2651 C CA . ALA B 1 88 ? 10.398 1.312 -1.697 1 98.25 88 ALA B CA 1
ATOM 2652 C C . ALA B 1 88 ? 9 0.875 -1.275 1 98.25 88 ALA B C 1
ATOM 2654 O O . ALA B 1 88 ? 8.078 0.83 -2.098 1 98.25 88 ALA B O 1
ATOM 2655 N N . ASP B 1 89 ? 8.891 0.554 -0.055 1 98.06 89 ASP B N 1
ATOM 2656 C CA . ASP B 1 89 ? 7.562 0.327 0.508 1 98.06 89 ASP B CA 1
ATOM 2657 C C . ASP B 1 89 ? 6.977 1.62 1.067 1 98.06 89 ASP B C 1
ATOM 2659 O O . ASP B 1 89 ? 7.684 2.41 1.694 1 98.06 89 ASP B O 1
ATOM 2663 N N . VAL B 1 90 ? 5.719 1.855 0.761 1 98.75 90 VAL B N 1
ATOM 2664 C CA . VAL B 1 90 ? 5 3.029 1.247 1 98.75 90 VAL B CA 1
ATOM 2665 C C . VAL B 1 90 ? 4.02 2.617 2.346 1 98.75 90 VAL B C 1
ATOM 2667 O O . VAL B 1 90 ? 3.146 1.776 2.123 1 98.75 90 VAL B O 1
ATOM 2670 N N . ILE B 1 91 ? 4.184 3.211 3.537 1 98.38 91 ILE B N 1
ATOM 2671 C CA . ILE B 1 91 ? 3.432 2.801 4.719 1 98.38 91 ILE B CA 1
ATOM 2672 C C . ILE B 1 91 ? 2.518 3.938 5.168 1 98.38 91 ILE B C 1
ATOM 2674 O O . ILE B 1 91 ? 2.963 5.078 5.316 1 98.38 91 ILE B O 1
ATOM 2678 N N . ASN B 1 92 ? 1.257 3.602 5.34 1 98.75 92 ASN B N 1
ATOM 2679 C CA . ASN B 1 92 ? 0.235 4.547 5.781 1 98.75 92 ASN B CA 1
ATOM 2680 C C . ASN B 1 92 ? 0.119 4.574 7.301 1 98.75 92 ASN B C 1
ATOM 2682 O O . ASN B 1 92 ? -0.208 3.562 7.922 1 98.75 92 ASN B O 1
ATOM 2686 N N . ARG B 1 93 ? 0.439 5.684 7.867 1 98.62 93 ARG B N 1
ATOM 2687 C CA . ARG B 1 93 ? 0.201 5.957 9.281 1 98.62 93 ARG B CA 1
ATOM 2688 C C . ARG B 1 93 ? -0.697 7.176 9.453 1 98.62 93 ARG B C 1
ATOM 2690 O O . ARG B 1 93 ? -0.331 8.125 10.148 1 98.62 93 ARG B O 1
ATOM 2697 N N . GLY B 1 94 ? -1.86 7.086 8.805 1 98.75 94 GLY B N 1
ATOM 2698 C CA . GLY B 1 94 ? -2.916 8.078 8.945 1 98.75 94 GLY B CA 1
ATOM 2699 C C . GLY B 1 94 ? -3.992 7.676 9.93 1 98.75 94 GLY B C 1
ATOM 2700 O O . GLY B 1 94 ? -4.395 6.512 9.977 1 98.75 94 GLY B O 1
ATOM 2701 N N . ASN B 1 95 ? -4.371 8.625 10.773 1 98.19 95 ASN B N 1
ATOM 2702 C CA . ASN B 1 95 ? -5.426 8.406 11.758 1 98.19 95 ASN B CA 1
ATOM 2703 C C . ASN B 1 95 ? -6.449 9.539 11.742 1 98.19 95 ASN B C 1
ATOM 2705 O O . ASN B 1 95 ? -6.129 10.672 12.109 1 98.19 95 ASN B O 1
ATOM 2709 N N . SER B 1 96 ? -7.676 9.164 11.336 1 97.5 96 SER B N 1
ATOM 2710 C CA . SER B 1 96 ? -8.75 10.148 11.25 1 97.5 96 SER B CA 1
ATOM 2711 C C . SER B 1 96 ? -8.969 10.852 12.586 1 97.5 96 SER B C 1
ATOM 2713 O O . SER B 1 96 ? -9.062 10.195 13.625 1 97.5 96 SER B O 1
ATOM 2715 N N . GLY B 1 97 ? -8.977 12.164 12.539 1 97 97 GLY B N 1
ATOM 2716 C CA . GLY B 1 97 ? -9.25 12.961 13.727 1 97 97 GLY B CA 1
ATOM 2717 C C . GLY B 1 97 ? -8.008 13.273 14.531 1 97 97 GLY B C 1
ATOM 2718 O O . GLY B 1 97 ? -8.062 14.062 15.484 1 97 97 GLY B O 1
ATOM 2719 N N . TRP B 1 98 ? -6.887 12.703 14.141 1 98.38 98 TRP B N 1
ATOM 2720 C CA . TRP B 1 98 ? -5.688 12.867 14.961 1 98.38 98 TRP B CA 1
ATOM 2721 C C . TRP B 1 98 ? -5.008 14.203 14.664 1 98.38 98 TRP B C 1
ATOM 2723 O O . TRP B 1 98 ? -5.207 14.781 13.594 1 98.38 98 TRP B O 1
ATOM 2733 N N . THR B 1 99 ? -4.266 14.656 15.664 1 98.75 99 THR B N 1
ATOM 2734 C CA . THR B 1 99 ? -3.535 15.922 15.656 1 98.75 99 THR B CA 1
ATOM 2735 C C . THR B 1 99 ? -2.064 15.695 15.992 1 98.75 99 THR B C 1
ATOM 2737 O O . THR B 1 99 ? -1.639 14.562 16.219 1 98.75 99 THR B O 1
ATOM 2740 N N . THR B 1 100 ? -1.328 16.781 15.953 1 98.88 100 THR B N 1
ATOM 2741 C CA . THR B 1 100 ? 0.051 16.703 16.422 1 98.88 100 THR B CA 1
ATOM 2742 C C . THR B 1 100 ? 0.107 16.234 17.875 1 98.88 100 THR B C 1
ATOM 2744 O O . THR B 1 100 ? 1.029 15.508 18.25 1 98.88 100 THR B O 1
ATOM 2747 N N . ARG B 1 101 ? -0.922 16.594 18.672 1 98.56 101 ARG B N 1
ATOM 2748 C CA . ARG B 1 101 ? -1.001 16.141 20.062 1 98.56 101 ARG B CA 1
ATOM 2749 C C . ARG B 1 101 ? -1.191 14.633 20.156 1 98.56 101 ARG B C 1
ATOM 2751 O O . ARG B 1 101 ? -0.533 13.961 20.953 1 98.56 101 ARG B O 1
ATOM 2758 N N . SER B 1 102 ? -2.084 14.125 19.328 1 98.25 102 SER B N 1
ATOM 2759 C CA . SER B 1 102 ? -2.336 12.688 19.281 1 98.25 102 SER B CA 1
ATOM 2760 C C . SER B 1 102 ? -1.074 11.922 18.906 1 98.25 102 SER B C 1
ATOM 2762 O O . SER B 1 102 ? -0.718 10.945 19.578 1 98.25 102 SER B O 1
ATOM 2764 N N . TRP B 1 103 ? -0.344 12.375 17.906 1 98.5 103 TRP B N 1
ATOM 2765 C CA . TRP B 1 103 ? 0.823 11.648 17.406 1 98.5 103 TRP B CA 1
ATOM 2766 C C . TRP B 1 103 ? 1.994 11.781 18.375 1 98.5 103 TRP B C 1
ATOM 2768 O O . TRP B 1 103 ? 2.795 10.852 18.516 1 98.5 103 TRP B O 1
ATOM 2778 N N . LEU B 1 104 ? 2.121 12.938 19 1 98.31 104 LEU B N 1
ATOM 2779 C CA . LEU B 1 104 ? 3.182 13.062 20 1 98.31 104 LEU B CA 1
ATOM 2780 C C . LEU B 1 104 ? 3.047 11.984 21.078 1 98.31 104 LEU B C 1
ATOM 2782 O O . LEU B 1 104 ? 4.043 11.391 21.484 1 98.31 104 LEU B O 1
ATOM 2786 N N . LYS B 1 105 ? 1.834 11.688 21.469 1 97.44 105 LYS B N 1
ATOM 2787 C CA . LYS B 1 105 ? 1.571 10.656 22.469 1 97.44 105 LYS B CA 1
ATOM 2788 C C . LYS B 1 105 ? 1.864 9.266 21.906 1 97.44 105 LYS B C 1
ATOM 2790 O O . LYS B 1 105 ? 2.297 8.375 22.641 1 97.44 105 LYS B O 1
ATOM 2795 N N . ALA B 1 106 ? 1.705 9.07 20.656 1 97.38 106 ALA B N 1
ATOM 2796 C CA . ALA B 1 106 ? 1.811 7.754 20.031 1 97.38 106 ALA B CA 1
ATOM 2797 C C . ALA B 1 106 ? 3.221 7.504 19.5 1 97.38 106 ALA B C 1
ATOM 2799 O O . ALA B 1 106 ? 3.531 6.406 19.047 1 97.38 106 ALA B O 1
ATOM 2800 N N . LEU B 1 107 ? 4.105 8.438 19.594 1 96.31 107 LEU B N 1
ATOM 2801 C CA . LEU B 1 107 ? 5.406 8.383 18.922 1 96.31 107 LEU B CA 1
ATOM 2802 C C . LEU B 1 107 ? 6.23 7.211 19.453 1 96.31 107 LEU B C 1
ATOM 2804 O O . LEU B 1 107 ? 6.914 6.539 18.672 1 96.31 107 LEU B O 1
ATOM 2808 N N . PRO B 1 108 ? 6.164 6.91 20.766 1 94.31 108 PRO B N 1
ATOM 2809 C CA . PRO B 1 108 ? 6.949 5.758 21.219 1 94.31 108 PRO B CA 1
ATOM 2810 C C . PRO B 1 108 ? 6.535 4.457 20.531 1 94.31 108 PRO B C 1
ATOM 2812 O O . PRO B 1 108 ? 7.391 3.635 20.188 1 94.31 108 PRO B O 1
ATOM 2815 N N . VAL B 1 109 ? 5.262 4.324 20.312 1 94.25 109 VAL B N 1
ATOM 2816 C CA . VAL B 1 109 ? 4.766 3.135 19.625 1 94.25 109 VAL B CA 1
ATOM 2817 C C . VAL B 1 109 ? 5.238 3.139 18.188 1 94.25 109 VAL B C 1
ATOM 2819 O O . VAL B 1 109 ? 5.699 2.115 17.672 1 94.25 109 VAL B O 1
ATOM 2822 N N . LEU B 1 110 ? 5.188 4.27 17.531 1 95.25 110 LEU B N 1
ATOM 2823 C CA . LEU B 1 110 ? 5.633 4.398 16.156 1 95.25 110 LEU B CA 1
ATOM 2824 C C . LEU B 1 110 ? 7.129 4.125 16.031 1 95.25 110 LEU B C 1
ATOM 2826 O O . LEU B 1 110 ? 7.559 3.377 15.156 1 95.25 110 LEU B O 1
ATOM 2830 N N . MET B 1 111 ? 7.871 4.664 16.953 1 93.75 111 MET B N 1
ATOM 2831 C CA . MET B 1 111 ? 9.32 4.512 16.922 1 93.75 111 MET B CA 1
ATOM 2832 C C . MET B 1 111 ? 9.727 3.059 17.141 1 93.75 111 MET B C 1
ATOM 2834 O O . MET B 1 111 ? 10.727 2.596 16.594 1 93.75 111 MET B O 1
ATOM 2838 N N . ALA B 1 112 ? 8.969 2.35 17.875 1 92.25 112 ALA B N 1
ATOM 2839 C CA . ALA B 1 112 ? 9.258 0.939 18.125 1 92.25 112 ALA B CA 1
ATOM 2840 C C . ALA B 1 112 ? 9.18 0.129 16.844 1 92.25 112 ALA B C 1
ATOM 2842 O O . ALA B 1 112 ? 9.883 -0.873 16.688 1 92.25 112 ALA B O 1
ATOM 2843 N N . GLU B 1 113 ? 8.367 0.559 15.867 1 91.75 113 GLU B N 1
ATOM 2844 C CA . GLU B 1 113 ? 8.273 -0.118 14.578 1 91.75 113 GLU B CA 1
ATOM 2845 C C . GLU B 1 113 ? 9.594 -0.024 13.812 1 91.75 113 GLU B C 1
ATOM 2847 O O . GLU B 1 113 ? 9.859 -0.84 12.922 1 91.75 113 GLU B O 1
ATOM 2852 N N . TRP B 1 114 ? 10.383 0.95 14.164 1 90.5 114 TRP B N 1
ATOM 2853 C CA . TRP B 1 114 ? 11.531 1.302 13.336 1 90.5 114 TRP B CA 1
ATOM 2854 C C . TRP B 1 114 ? 12.836 0.849 13.992 1 90.5 114 TRP B C 1
ATOM 2856 O O . TRP B 1 114 ? 13.922 1.171 13.516 1 90.5 114 TRP B O 1
ATOM 2866 N N . THR B 1 115 ? 12.781 0.107 15.07 1 88 115 THR B N 1
ATOM 2867 C CA . THR B 1 115 ? 13.961 -0.292 15.828 1 88 115 THR B CA 1
ATOM 2868 C C . THR B 1 115 ? 14.883 -1.156 14.969 1 88 115 THR B C 1
ATOM 2870 O O . THR B 1 115 ? 16.109 -1.024 15.039 1 88 115 THR B O 1
ATOM 2873 N N . ALA B 1 116 ? 14.25 -1.959 14.109 1 84.44 116 ALA B N 1
ATOM 2874 C CA . ALA B 1 116 ? 15.055 -2.854 13.281 1 84.44 116 ALA B CA 1
ATOM 2875 C C . ALA B 1 116 ? 15.523 -2.154 12.008 1 84.44 116 ALA B C 1
ATOM 2877 O O . ALA B 1 116 ? 16.594 -2.451 11.484 1 84.44 116 ALA B O 1
ATOM 2878 N N . LYS B 1 117 ? 14.656 -1.287 11.586 1 87.31 117 LYS B N 1
ATOM 2879 C CA . LYS B 1 117 ? 14.938 -0.573 10.344 1 87.31 117 LYS B CA 1
ATOM 2880 C C . LYS B 1 117 ? 14.242 0.783 10.312 1 87.31 117 LYS B C 1
ATOM 2882 O O . LYS B 1 117 ? 13.008 0.854 10.336 1 87.31 117 LYS B O 1
ATOM 2887 N N . ALA B 1 118 ? 15.078 1.736 10.234 1 91.88 118 ALA B N 1
ATOM 2888 C CA . ALA B 1 118 ? 14.531 3.088 10.156 1 91.88 118 ALA B CA 1
ATOM 2889 C C . ALA B 1 118 ? 13.953 3.369 8.773 1 91.88 118 ALA B C 1
ATOM 2891 O O . ALA B 1 118 ? 14.484 2.889 7.766 1 91.88 118 ALA B O 1
ATOM 2892 N N . PRO B 1 119 ? 12.898 4.191 8.719 1 95.56 119 PRO B N 1
ATOM 2893 C CA . PRO B 1 119 ? 12.43 4.629 7.402 1 95.56 119 PRO B CA 1
ATOM 2894 C C . PRO B 1 119 ? 13.469 5.465 6.652 1 95.56 119 PRO B C 1
ATOM 2896 O O . PRO B 1 119 ? 14.297 6.133 7.277 1 95.56 119 PRO B O 1
ATOM 2899 N N . SER B 1 120 ? 13.375 5.406 5.355 1 96.19 120 SER B N 1
ATOM 2900 C CA . SER B 1 120 ? 14.258 6.203 4.516 1 96.19 120 SER B CA 1
ATOM 2901 C C . SER B 1 120 ? 13.75 7.637 4.379 1 96.19 120 SER B C 1
ATOM 2903 O O . SER B 1 120 ? 14.523 8.555 4.094 1 96.19 120 SER B O 1
ATOM 2905 N N . LEU B 1 121 ? 12.469 7.801 4.562 1 97.81 121 LEU B N 1
ATOM 2906 C CA . LEU B 1 121 ? 11.812 9.102 4.527 1 97.81 121 LEU B CA 1
ATOM 2907 C C . LEU B 1 121 ? 10.492 9.062 5.297 1 97.81 121 LEU B C 1
ATOM 2909 O O . LEU B 1 121 ? 9.727 8.109 5.172 1 97.81 121 LEU B O 1
ATOM 2913 N N . VAL B 1 122 ? 10.273 10.094 6.109 1 98.44 122 VAL B N 1
ATOM 2914 C CA . VAL B 1 122 ? 9.016 10.227 6.832 1 98.44 122 VAL B CA 1
ATOM 2915 C C . VAL B 1 122 ? 8.328 11.531 6.441 1 98.44 122 VAL B C 1
ATOM 2917 O O . VAL B 1 122 ? 8.922 12.602 6.539 1 98.44 122 VAL B O 1
ATOM 2920 N N . LEU B 1 123 ? 7.137 11.43 5.902 1 98.88 123 LEU B N 1
ATOM 2921 C CA . LEU B 1 123 ? 6.289 12.602 5.707 1 98.88 123 LEU B CA 1
ATOM 2922 C C . LEU B 1 123 ? 5.426 12.859 6.938 1 98.88 123 LEU B C 1
ATOM 2924 O O . LEU B 1 123 ? 4.801 11.938 7.465 1 98.88 123 LEU B O 1
ATOM 2928 N N . VAL B 1 124 ? 5.469 14.047 7.457 1 98.94 124 VAL B N 1
ATOM 2929 C CA . VAL B 1 124 ? 4.586 14.484 8.531 1 98.94 124 VAL B CA 1
ATOM 2930 C C . VAL B 1 124 ? 3.521 15.43 7.98 1 98.94 124 VAL B C 1
ATOM 2932 O O . VAL B 1 124 ? 3.809 16.578 7.66 1 98.94 124 VAL B O 1
ATOM 2935 N N . PHE B 1 125 ? 2.297 14.93 7.809 1 98.94 125 PHE B N 1
ATOM 2936 C CA . PHE B 1 125 ? 1.163 15.594 7.172 1 98.94 125 PHE B CA 1
ATOM 2937 C C . PHE B 1 125 ? 0.051 15.852 8.18 1 98.94 125 PHE B C 1
ATOM 2939 O O . PHE B 1 125 ? -0.886 15.055 8.297 1 98.94 125 PHE B O 1
ATOM 2946 N N . LEU B 1 126 ? 0.173 16.984 8.922 1 98.88 126 LEU B N 1
ATOM 2947 C CA . LEU B 1 126 ? -0.715 17.281 10.039 1 98.88 126 LEU B CA 1
ATOM 2948 C C . LEU B 1 126 ? -1.088 18.766 10.047 1 98.88 126 LEU B C 1
ATOM 2950 O O . LEU B 1 126 ? -0.464 19.578 9.352 1 98.88 126 LEU B O 1
ATOM 2954 N N . GLY B 1 127 ? -2.092 19.125 10.797 1 98.81 127 GLY B N 1
ATOM 2955 C CA . GLY B 1 127 ? -2.477 20.516 10.977 1 98.81 127 GLY B CA 1
ATOM 2956 C C . GLY B 1 127 ? -3.951 20.766 10.734 1 98.81 127 GLY B C 1
ATOM 2957 O O . GLY B 1 127 ? -4.539 21.688 11.312 1 98.81 127 GLY B O 1
ATOM 2958 N N . THR B 1 128 ? -4.578 19.922 9.82 1 98.56 128 THR B N 1
ATOM 2959 C CA . THR B 1 128 ? -5.988 20.094 9.484 1 98.56 128 THR B CA 1
ATOM 2960 C C . THR B 1 128 ? -6.859 20.016 10.734 1 98.56 128 THR B C 1
ATOM 2962 O O . THR B 1 128 ? -7.672 20.906 10.992 1 98.56 128 THR B O 1
ATOM 2965 N N . ASN B 1 129 ? -6.688 19 11.523 1 98.19 129 ASN B N 1
ATOM 2966 C CA . ASN B 1 129 ? -7.496 18.812 12.719 1 98.19 129 ASN B CA 1
ATOM 2967 C C . ASN B 1 129 ? -7.012 19.703 13.859 1 98.19 129 ASN B C 1
ATOM 2969 O O . ASN B 1 129 ? -7.816 20.172 14.68 1 98.19 129 ASN B O 1
ATOM 2973 N N . ASP B 1 130 ? -5.73 20 13.914 1 98.62 130 ASP B N 1
ATOM 2974 C CA . ASP B 1 130 ? -5.199 20.938 14.898 1 98.62 130 ASP B CA 1
ATOM 2975 C C . ASP B 1 130 ? -5.891 22.297 14.789 1 98.62 130 ASP B C 1
ATOM 2977 O O . ASP B 1 130 ? -6.059 22.984 15.797 1 98.62 130 ASP B O 1
ATOM 2981 N N . ALA B 1 131 ? -6.332 22.625 13.641 1 98.12 131 ALA B N 1
ATOM 2982 C CA . ALA B 1 131 ? -6.863 23.953 13.328 1 98.12 131 ALA B CA 1
ATOM 2983 C C . ALA B 1 131 ? -8.352 24.031 13.664 1 98.12 131 ALA B C 1
ATOM 2985 O O . ALA B 1 131 ? -9.008 25.031 13.344 1 98.12 131 ALA B O 1
ATOM 2986 N N . CYS B 1 132 ? -8.875 23 14.227 1 96.5 132 CYS B N 1
ATOM 2987 C CA . CYS B 1 132 ? -10.25 23.125 14.68 1 96.5 132 CYS B CA 1
ATOM 2988 C C . CYS B 1 132 ? -10.422 24.344 15.578 1 96.5 132 CYS B C 1
ATOM 2990 O O . CYS B 1 132 ? -9.484 24.75 16.266 1 96.5 132 CYS B O 1
ATOM 2992 N N . LEU B 1 133 ? -11.633 24.844 15.539 1 93.44 133 LEU B N 1
ATOM 2993 C CA . LEU B 1 133 ? -11.883 26.078 16.281 1 93.44 133 LEU B CA 1
ATOM 2994 C C . LEU B 1 133 ? -11.93 25.812 17.781 1 93.44 133 LEU B C 1
ATOM 2996 O O . LEU B 1 133 ? -12.477 24.797 18.219 1 93.44 133 LEU B O 1
ATOM 3000 N N . LYS B 1 134 ? -11.352 26.719 18.5 1 90.12 134 LYS B N 1
ATOM 3001 C CA . LYS B 1 134 ? -11.242 26.609 19.953 1 90.12 134 LYS B CA 1
ATOM 3002 C C . LYS B 1 134 ? -12.617 26.625 20.609 1 90.12 134 LYS B C 1
ATOM 3004 O O . LYS B 1 134 ? -12.82 26.016 21.672 1 90.12 134 LYS B O 1
ATOM 3009 N N . ASP B 1 135 ? -13.547 27.234 20.047 1 86.94 135 ASP B N 1
ATOM 3010 C CA . ASP B 1 135 ? -14.867 27.422 20.641 1 86.94 135 ASP B CA 1
ATOM 3011 C C . ASP B 1 135 ? -15.945 26.703 19.828 1 86.94 135 ASP B C 1
ATOM 3013 O O . ASP B 1 135 ? -17.125 27.031 19.938 1 86.94 135 ASP B O 1
ATOM 3017 N N . GLY B 1 136 ? -15.5 25.797 19.047 1 85.12 136 GLY B N 1
ATOM 3018 C CA . GLY B 1 136 ? -16.453 25.078 18.203 1 85.12 136 GLY B CA 1
ATOM 3019 C C . GLY B 1 136 ? -16.875 23.734 18.766 1 85.12 136 GLY B C 1
ATOM 3020 O O . GLY B 1 136 ? -16.562 23.422 19.922 1 85.12 136 GLY B O 1
ATOM 3021 N N . ALA B 1 137 ? -17.688 22.938 18.016 1 83.56 137 ALA B N 1
ATOM 3022 C CA . ALA B 1 137 ? -18.25 21.641 18.391 1 83.56 137 ALA B CA 1
ATOM 3023 C C . ALA B 1 137 ? -17.141 20.609 18.625 1 83.56 137 ALA B C 1
ATOM 3025 O O . ALA B 1 137 ? -17.312 19.672 19.406 1 83.56 137 ALA B O 1
ATOM 3026 N N . SER B 1 138 ? -15.992 20.859 18.016 1 85.31 138 SER B N 1
ATOM 3027 C CA . SER B 1 138 ? -14.859 19.953 18.141 1 85.31 138 SER B CA 1
ATOM 3028 C C . SER B 1 138 ? -13.703 20.594 18.891 1 85.31 138 SER B C 1
ATOM 3030 O O . SER B 1 138 ? -12.539 20.375 18.562 1 85.31 138 SER B O 1
ATOM 3032 N N . ALA B 1 139 ? -13.945 21.328 19.844 1 85.75 139 ALA B N 1
ATOM 3033 C CA . ALA B 1 139 ? -12.953 22.078 20.609 1 85.75 139 ALA B CA 1
ATOM 3034 C C . ALA B 1 139 ? -11.938 21.156 21.266 1 85.75 139 ALA B C 1
ATOM 3036 O O . ALA B 1 139 ? -10.781 21.531 21.453 1 85.75 139 ALA B O 1
ATOM 3037 N N . GLU B 1 140 ? -12.336 19.969 21.516 1 89.75 140 GLU B N 1
ATOM 3038 C CA . GLU B 1 140 ? -11.453 19.031 22.188 1 89.75 140 GLU B CA 1
ATOM 3039 C C . GLU B 1 140 ? -10.305 18.594 21.281 1 89.75 140 GLU B C 1
ATOM 3041 O O . GLU B 1 140 ? -9.266 18.125 21.75 1 89.75 140 GLU B O 1
ATOM 3046 N N . ILE B 1 141 ? -10.516 18.812 20.031 1 93.88 141 ILE B N 1
ATOM 3047 C CA . ILE B 1 141 ? -9.539 18.391 19.031 1 93.88 141 ILE B CA 1
ATOM 3048 C C . ILE B 1 141 ? -8.562 19.531 18.734 1 93.88 141 ILE B C 1
ATOM 3050 O O . ILE B 1 141 ? -7.453 19.297 18.266 1 93.88 141 ILE B O 1
ATOM 3054 N N . HIS B 1 142 ? -9 20.766 19.078 1 97.44 142 HIS B N 1
ATOM 3055 C CA . HIS B 1 142 ? -8.219 21.953 18.797 1 97.44 142 HIS B CA 1
ATOM 3056 C C . HIS B 1 142 ? -6.859 21.906 19.484 1 97.44 142 HIS B C 1
ATOM 3058 O O . HIS B 1 142 ? -6.77 21.562 20.656 1 97.44 142 HIS B O 1
ATOM 3064 N N . VAL B 1 143 ? -5.855 22.234 18.719 1 98.56 143 VAL B N 1
ATOM 3065 C CA . VAL B 1 143 ? -4.516 22.438 19.266 1 98.56 143 VAL B CA 1
ATOM 3066 C C . VAL B 1 143 ? -4.098 23.906 19.062 1 98.56 143 VAL B C 1
ATOM 3068 O O . VAL B 1 143 ? -3.941 24.359 17.922 1 98.56 143 VAL B O 1
ATOM 3071 N N . PRO B 1 144 ? -3.9 24.609 20.156 1 98.44 144 PRO B N 1
ATOM 3072 C CA . PRO B 1 144 ? -3.457 26 20 1 98.44 144 PRO B CA 1
ATOM 3073 C C . PRO B 1 144 ? -2.203 26.125 19.141 1 98.44 144 PRO B C 1
ATOM 3075 O O . PRO B 1 144 ? -1.326 25.25 19.188 1 98.44 144 PRO B O 1
ATOM 3078 N N . LEU B 1 145 ? -2.082 27.234 18.391 1 98.62 145 LEU B N 1
ATOM 3079 C CA . LEU B 1 145 ? -1.054 27.422 17.375 1 98.62 145 LEU B CA 1
ATOM 3080 C C . LEU B 1 145 ? 0.34 27.25 17.969 1 98.62 145 LEU B C 1
ATOM 3082 O O . LEU B 1 145 ? 1.208 26.625 17.375 1 98.62 145 LEU B O 1
ATOM 3086 N N . ASP B 1 146 ? 0.59 27.797 19.141 1 98.62 146 ASP B N 1
ATOM 3087 C CA . ASP B 1 146 ? 1.9 27.688 19.781 1 98.62 146 ASP B CA 1
ATOM 3088 C C . ASP B 1 146 ? 2.195 26.234 20.156 1 98.62 146 ASP B C 1
ATOM 3090 O O . ASP B 1 146 ? 3.33 25.766 20.031 1 98.62 146 ASP B O 1
ATOM 3094 N N . GLU B 1 147 ? 1.212 25.562 20.625 1 98.75 147 GLU B N 1
ATOM 3095 C CA . GLU B 1 147 ? 1.375 24.141 20.938 1 98.75 147 GLU B CA 1
ATOM 3096 C C . GLU B 1 147 ? 1.637 23.328 19.672 1 98.75 147 GLU B C 1
ATOM 3098 O O . GLU B 1 147 ? 2.465 22.422 19.672 1 98.75 147 GLU B O 1
ATOM 3103 N N . TYR B 1 148 ? 0.961 23.656 18.625 1 98.88 148 TYR B N 1
ATOM 3104 C CA . TYR B 1 148 ? 1.173 23.016 17.344 1 98.88 148 TYR B CA 1
ATOM 3105 C C . TYR B 1 148 ? 2.625 23.141 16.891 1 98.88 148 TYR B C 1
ATOM 3107 O O . TYR B 1 148 ? 3.254 22.156 16.5 1 98.88 148 TYR B O 1
ATOM 3115 N N . ARG B 1 149 ? 3.166 24.328 16.984 1 98.88 149 ARG B N 1
ATOM 3116 C CA . ARG B 1 149 ? 4.562 24.578 16.625 1 98.88 149 ARG B CA 1
ATOM 3117 C C . ARG B 1 149 ? 5.496 23.703 17.469 1 98.88 149 ARG B C 1
ATOM 3119 O O . ARG B 1 149 ? 6.398 23.062 16.938 1 98.88 149 ARG B O 1
ATOM 3126 N N . ALA B 1 150 ? 5.238 23.719 18.75 1 98.88 150 ALA B N 1
ATOM 3127 C CA . ALA B 1 150 ? 6.07 22.953 19.672 1 98.88 150 ALA B CA 1
ATOM 3128 C C . ALA B 1 150 ? 5.965 21.453 19.391 1 98.88 150 ALA B C 1
ATOM 3130 O O . ALA B 1 150 ? 6.961 20.734 19.453 1 98.88 150 ALA B O 1
ATOM 3131 N N . ASN B 1 151 ? 4.758 21.016 19.125 1 98.94 151 ASN B N 1
ATOM 3132 C CA . ASN B 1 151 ? 4.547 19.609 18.828 1 98.94 151 ASN B CA 1
ATOM 3133 C C . ASN B 1 151 ? 5.305 19.188 17.578 1 98.94 151 ASN B C 1
ATOM 3135 O O . ASN B 1 151 ? 5.914 18.125 17.531 1 98.94 151 ASN B O 1
ATOM 3139 N N . LEU B 1 152 ? 5.254 20.016 16.5 1 98.88 152 LEU B N 1
ATOM 3140 C CA . LEU B 1 152 ? 5.996 19.719 15.281 1 98.88 152 LEU B CA 1
ATOM 3141 C C . LEU B 1 152 ? 7.484 19.547 15.57 1 98.88 152 LEU B C 1
ATOM 3143 O O . LEU B 1 152 ? 8.117 18.609 15.094 1 98.88 152 LEU B O 1
ATOM 3147 N N . GLN B 1 153 ? 8.016 20.453 16.359 1 98.69 153 GLN B N 1
ATOM 3148 C CA . GLN B 1 153 ? 9.422 20.391 16.719 1 98.69 153 GLN B CA 1
ATOM 3149 C C . GLN B 1 153 ? 9.742 19.109 17.484 1 98.69 153 GLN B C 1
ATOM 3151 O O . GLN B 1 153 ? 10.742 18.453 17.219 1 98.69 153 GLN B O 1
ATOM 3156 N N . ALA B 1 154 ? 8.883 18.766 18.438 1 98.5 154 ALA B N 1
ATOM 3157 C CA . ALA B 1 154 ? 9.086 17.562 19.234 1 98.5 154 ALA B CA 1
ATOM 3158 C C . ALA B 1 154 ? 9 16.297 18.391 1 98.5 154 ALA B C 1
ATOM 3160 O O . ALA B 1 154 ? 9.789 15.375 18.547 1 98.5 154 ALA B O 1
ATOM 3161 N N . ILE B 1 155 ? 8.047 16.25 17.5 1 98.38 155 ILE B N 1
ATOM 3162 C CA . ILE B 1 155 ? 7.855 15.094 16.625 1 98.38 155 ILE B CA 1
ATOM 3163 C C . ILE B 1 155 ? 9.102 14.891 15.758 1 98.38 155 ILE B C 1
ATOM 3165 O O . ILE B 1 155 ? 9.633 13.781 15.688 1 98.38 155 ILE B O 1
ATOM 3169 N N . VAL B 1 156 ? 9.602 15.961 15.195 1 97.62 156 VAL B N 1
ATOM 3170 C CA . VAL B 1 156 ? 10.781 15.875 14.336 1 97.62 156 VAL B CA 1
ATOM 3171 C C . VAL B 1 156 ? 11.992 15.438 15.148 1 97.62 156 VAL B C 1
ATOM 3173 O O . VAL B 1 156 ? 12.758 14.578 14.719 1 97.62 156 VAL B O 1
ATOM 3176 N N . SER B 1 157 ? 12.133 16.062 16.297 1 96.69 157 SER B N 1
ATOM 3177 C CA . SER B 1 157 ? 13.258 15.727 17.156 1 96.69 157 SER B CA 1
ATOM 3178 C C . SER B 1 157 ? 13.266 14.242 17.5 1 96.69 157 SER B C 1
ATOM 3180 O O . SER B 1 157 ? 14.312 13.594 17.438 1 96.69 157 SER B O 1
ATOM 3182 N N . GLN B 1 158 ? 12.164 13.703 17.812 1 95.62 158 GLN B N 1
ATOM 3183 C CA . GLN B 1 158 ? 12.07 12.305 18.188 1 95.62 158 GLN B CA 1
ATOM 3184 C C . GLN B 1 158 ? 12.273 11.391 16.984 1 95.62 158 GLN B C 1
ATOM 3186 O O . GLN B 1 158 ? 12.953 10.367 17.078 1 95.62 158 GLN B O 1
ATOM 3191 N N . ILE B 1 159 ? 11.727 11.711 15.812 1 95.81 159 ILE B N 1
ATOM 3192 C CA . ILE B 1 159 ? 11.852 10.906 14.602 1 95.81 159 ILE B CA 1
ATOM 3193 C C . ILE B 1 159 ? 13.312 10.867 14.156 1 95.81 159 ILE B C 1
ATOM 3195 O O . ILE B 1 159 ? 13.797 9.828 13.703 1 95.81 159 ILE B O 1
ATOM 3199 N N . GLN B 1 160 ? 14.016 11.977 14.328 1 93.88 160 GLN B N 1
ATOM 3200 C CA . GLN B 1 160 ? 15.375 12.086 13.797 1 93.88 160 GLN B CA 1
ATOM 3201 C C . GLN B 1 160 ? 16.406 11.602 14.812 1 93.88 160 GLN B C 1
ATOM 3203 O O . GLN B 1 160 ? 17.562 11.406 14.477 1 93.88 160 GLN B O 1
ATOM 3208 N N . SER B 1 161 ? 16.188 11.406 16.016 1 83.12 161 SER B N 1
ATOM 3209 C CA . SER B 1 161 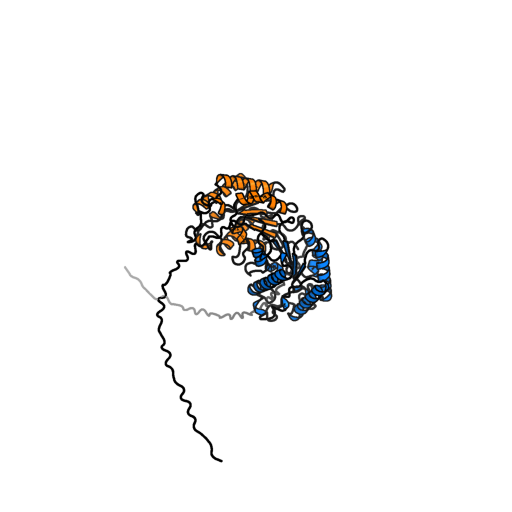? 17.125 11.117 17.094 1 83.12 161 SER B CA 1
ATOM 3210 C C . SER B 1 161 ? 17.906 9.836 16.812 1 83.12 161 SER B C 1
ATOM 3212 O O . SER B 1 161 ? 19.141 9.828 16.891 1 83.12 161 SER B O 1
ATOM 3214 N N . PRO B 1 162 ? 17.281 8.75 16.562 1 70.19 162 PRO B N 1
ATOM 3215 C CA . PRO B 1 162 ? 18.094 7.539 16.484 1 70.19 162 PRO B CA 1
ATOM 3216 C C . PRO B 1 162 ? 18.938 7.484 15.211 1 70.19 162 PRO B C 1
ATOM 3218 O O . PRO B 1 162 ? 20.109 7.105 15.258 1 70.19 162 PRO B O 1
ATOM 3221 N N . ASP B 1 163 ? 18.453 7.859 14.094 1 72.69 163 ASP B N 1
ATOM 3222 C CA . ASP B 1 163 ? 19.109 7.527 12.836 1 72.69 163 ASP B CA 1
ATOM 3223 C C . ASP B 1 163 ? 19.062 8.703 11.859 1 72.69 163 ASP B C 1
ATOM 3225 O O . ASP B 1 163 ? 19.359 8.555 10.68 1 72.69 163 ASP B O 1
ATOM 3229 N N . ARG B 1 164 ? 18.719 9.883 12.367 1 82.75 164 ARG B N 1
ATOM 3230 C CA . ARG B 1 164 ? 18.609 11.078 11.523 1 82.75 164 ARG B CA 1
ATOM 3231 C C . ARG B 1 164 ? 17.703 10.82 10.32 1 82.75 164 ARG B C 1
ATOM 3233 O O . ARG B 1 164 ? 18.062 11.156 9.188 1 82.75 164 ARG B O 1
ATOM 3240 N N . THR B 1 165 ? 16.688 10.133 10.523 1 92.75 165 THR B N 1
ATOM 3241 C CA . THR B 1 165 ? 15.711 9.836 9.492 1 92.75 165 THR B CA 1
ATOM 3242 C C . THR B 1 165 ? 15.258 11.109 8.781 1 92.75 165 THR B C 1
ATOM 3244 O O . THR B 1 165 ? 14.891 12.094 9.43 1 92.75 165 THR B O 1
ATOM 3247 N N . PRO B 1 166 ? 15.406 11.188 7.422 1 97 166 PRO B N 1
ATOM 3248 C CA . PRO B 1 166 ? 14.906 12.352 6.684 1 97 166 PRO B CA 1
ATOM 3249 C C . PRO B 1 166 ? 13.414 12.578 6.895 1 97 166 PRO B C 1
ATOM 3251 O O . PRO B 1 166 ? 12.641 11.617 6.957 1 97 166 PRO B O 1
ATOM 3254 N N . VAL B 1 167 ? 13.07 13.852 7.105 1 98.31 167 VAL B N 1
ATOM 3255 C CA . VAL B 1 167 ? 11.68 14.234 7.336 1 98.31 167 VAL B CA 1
ATOM 3256 C C . VAL B 1 167 ? 11.25 15.266 6.301 1 98.31 167 VAL B C 1
ATOM 3258 O O . VAL B 1 167 ? 12.023 16.156 5.949 1 98.31 167 VAL B O 1
ATOM 3261 N N . LEU B 1 168 ? 10.086 15.148 5.742 1 98.88 168 LEU B N 1
ATOM 3262 C CA . LEU B 1 168 ? 9.406 16.109 4.883 1 98.88 168 LEU B CA 1
ATOM 3263 C C . LEU B 1 168 ? 8.062 16.516 5.48 1 98.88 168 LEU B C 1
ATOM 3265 O O . LEU B 1 168 ? 7.195 15.672 5.715 1 98.88 168 LEU B O 1
ATOM 3269 N N . PHE B 1 169 ? 7.926 17.797 5.801 1 98.94 169 PHE B N 1
ATOM 3270 C CA . PHE B 1 169 ? 6.645 18.328 6.266 1 98.94 169 PHE B CA 1
ATOM 3271 C C . PHE B 1 169 ? 5.68 18.5 5.102 1 98.94 169 PHE B C 1
ATOM 3273 O O . PHE B 1 169 ? 6.09 18.891 4 1 98.94 169 PHE B O 1
ATOM 3280 N N . VAL B 1 170 ? 4.453 18.234 5.305 1 98.94 170 VAL B N 1
ATOM 3281 C CA . VAL B 1 170 ? 3.367 18.484 4.363 1 98.94 170 VAL B CA 1
ATOM 3282 C C . VAL B 1 170 ? 2.281 19.328 5.043 1 98.94 170 VAL B C 1
ATOM 3284 O O . VAL B 1 170 ? 1.653 18.875 6.004 1 98.94 170 VAL B O 1
ATOM 3287 N N . THR B 1 171 ? 2.055 20.5 4.613 1 98.94 171 THR B N 1
ATOM 3288 C CA . THR B 1 171 ? 1.06 21.375 5.238 1 98.94 171 THR B CA 1
ATOM 3289 C C . THR B 1 171 ? -0.344 20.797 5.059 1 98.94 171 THR B C 1
ATOM 3291 O O . THR B 1 171 ? -0.593 20.031 4.125 1 98.94 171 THR B O 1
ATOM 3294 N N . PRO B 1 172 ? -1.242 21.141 5.992 1 98.81 172 PRO B N 1
ATOM 3295 C CA . PRO B 1 172 ? -2.633 20.859 5.621 1 98.81 172 PRO B CA 1
ATOM 3296 C C . PRO B 1 172 ? -3.037 21.531 4.309 1 98.81 172 PRO B C 1
ATOM 3298 O O . PRO B 1 172 ? -2.539 22.609 3.984 1 98.81 172 PRO B O 1
ATOM 3301 N N . PRO B 1 173 ? -3.885 20.812 3.516 1 98.75 173 PRO B N 1
ATOM 3302 C CA . PRO B 1 173 ? -4.434 21.484 2.338 1 98.75 173 PRO B CA 1
ATOM 3303 C C . PRO B 1 173 ? -5.449 22.562 2.701 1 98.75 173 PRO B C 1
ATOM 3305 O O . PRO B 1 173 ? -5.836 22.688 3.865 1 98.75 173 PRO B O 1
ATOM 3308 N N . SER B 1 174 ? -5.816 23.359 1.662 1 98.56 174 SER B N 1
ATOM 3309 C CA . SER B 1 174 ? -6.867 24.359 1.852 1 98.56 174 SER B CA 1
ATOM 3310 C C . SER B 1 174 ? -8.203 23.703 2.189 1 98.56 174 SER B C 1
ATOM 3312 O O . SER B 1 174 ? -8.32 22.469 2.156 1 98.56 174 SER B O 1
ATOM 3314 N N . PHE B 1 175 ? -9.102 24.453 2.613 1 98.06 175 PHE B N 1
ATOM 3315 C CA . PHE B 1 175 ? -10.445 24.031 3 1 98.06 175 PHE B CA 1
ATOM 3316 C C . PHE B 1 175 ? -11.5 24.781 2.189 1 98.06 175 PHE B C 1
ATOM 3318 O O . PHE B 1 175 ? -11.375 25.984 1.963 1 98.06 175 PHE B O 1
ATOM 3325 N N . ASP B 1 176 ? -12.5 24.016 1.736 1 98.12 176 ASP B N 1
ATOM 3326 C CA . ASP B 1 176 ? -13.578 24.641 0.971 1 98.12 176 ASP B CA 1
ATOM 3327 C C . ASP B 1 176 ? -14.664 25.188 1.895 1 98.12 176 ASP B C 1
ATOM 3329 O O . ASP B 1 176 ? -15.617 24.484 2.23 1 98.12 176 ASP B O 1
ATOM 3333 N N . ASP B 1 177 ? -14.602 26.438 2.131 1 96.88 177 ASP B N 1
ATOM 3334 C CA . ASP B 1 177 ? -15.531 27.094 3.051 1 96.88 177 ASP B CA 1
ATOM 3335 C C . ASP B 1 177 ? -16.953 27.094 2.482 1 96.88 177 ASP B C 1
ATOM 3337 O O . ASP B 1 177 ? -17.906 27.391 3.199 1 96.88 177 ASP B O 1
ATOM 3341 N N . THR B 1 178 ? -17.141 26.797 1.226 1 95.88 178 THR B N 1
ATOM 3342 C CA . THR B 1 178 ? -18.453 26.859 0.603 1 95.88 178 THR B CA 1
ATOM 3343 C C . THR B 1 178 ? -19.203 25.547 0.779 1 95.88 178 THR B C 1
ATOM 3345 O O . THR B 1 178 ? -20.359 25.438 0.389 1 95.88 178 THR B O 1
ATOM 3348 N N . THR B 1 179 ? -18.531 24.547 1.37 1 95 179 THR B N 1
ATOM 3349 C CA . THR B 1 179 ? -19.188 23.266 1.586 1 95 179 THR B CA 1
ATOM 3350 C C . THR B 1 179 ? -20.438 23.422 2.439 1 95 179 THR B C 1
ATOM 3352 O O . THR B 1 179 ? -20.516 24.328 3.283 1 95 179 THR B O 1
ATOM 3355 N N . THR B 1 180 ? -21.391 22.594 2.174 1 91.81 180 THR B N 1
ATOM 3356 C CA . THR B 1 180 ? -22.641 22.625 2.939 1 91.81 180 THR B CA 1
ATOM 3357 C C . THR B 1 180 ? -22.5 21.812 4.227 1 91.81 180 THR B C 1
ATOM 3359 O O . THR B 1 180 ? -23.359 21.906 5.113 1 91.81 180 THR B O 1
ATOM 3362 N N . LEU B 1 181 ? -21.484 21.078 4.301 1 91.12 181 LEU B N 1
ATOM 3363 C CA . LEU B 1 181 ? -21.25 20.281 5.5 1 91.12 181 LEU B CA 1
ATOM 3364 C C . LEU B 1 181 ? -20.641 21.141 6.609 1 91.12 181 LEU B C 1
ATOM 3366 O O . LEU B 1 181 ? -19.844 22.031 6.344 1 91.12 181 LEU B O 1
ATOM 3370 N N . LYS B 1 182 ? -21.047 20.812 7.781 1 88.81 182 LYS B N 1
ATOM 3371 C CA . LYS B 1 182 ? -20.594 21.594 8.922 1 88.81 182 LYS B CA 1
ATOM 3372 C C . LYS B 1 182 ? -19.266 21.062 9.469 1 88.81 182 LYS B C 1
ATOM 3374 O O . LYS B 1 182 ? -19.188 19.906 9.891 1 88.81 182 LYS B O 1
ATOM 3379 N N . TRP B 1 183 ? -18.312 21.906 9.336 1 91.06 183 TRP B N 1
ATOM 3380 C CA . TRP B 1 183 ? -17 21.641 9.922 1 91.06 183 TRP B CA 1
ATOM 3381 C C . TRP B 1 183 ? -16.609 22.734 10.922 1 9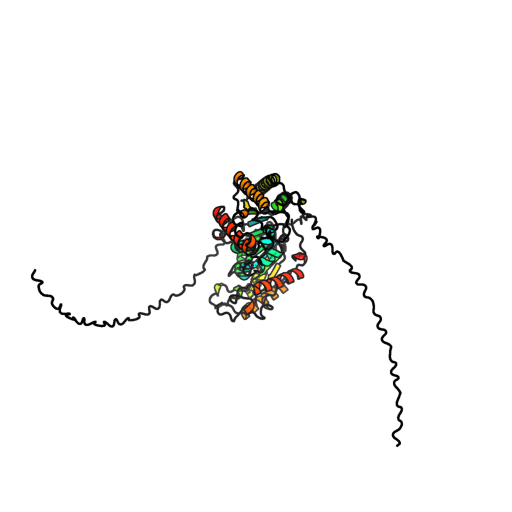1.06 183 TRP B C 1
ATOM 3383 O O . TRP B 1 183 ? -17.078 23.875 10.812 1 91.06 183 TRP B O 1
ATOM 3393 N N . ASP B 1 184 ? -15.875 22.406 11.883 1 92.12 184 ASP B N 1
ATOM 3394 C CA . ASP B 1 184 ? -15.453 23.344 12.914 1 92.12 184 ASP B CA 1
ATOM 3395 C C . ASP B 1 184 ? -14.07 23.906 12.602 1 92.12 184 ASP B C 1
ATOM 3397 O O . ASP B 1 184 ? -13.172 23.859 13.445 1 92.12 184 ASP B O 1
ATOM 3401 N N . ARG B 1 185 ? -13.891 24.281 11.469 1 92.06 185 ARG B N 1
ATOM 3402 C CA . ARG B 1 185 ? -12.688 24.953 11.008 1 92.06 185 ARG B CA 1
ATOM 3403 C C . ARG B 1 185 ? -12.969 25.797 9.766 1 92.06 185 ARG B C 1
ATOM 3405 O O . ARG B 1 185 ? -13.992 25.594 9.102 1 92.06 185 ARG B O 1
ATOM 3412 N N . THR B 1 186 ? -12.156 26.812 9.547 1 95.44 186 THR B N 1
ATOM 3413 C CA . THR B 1 186 ? -12.227 27.656 8.367 1 95.44 186 THR B CA 1
ATOM 3414 C C . THR B 1 186 ? -10.93 27.578 7.562 1 95.44 186 THR B C 1
ATOM 3416 O O . THR B 1 186 ? -9.891 27.172 8.094 1 95.44 186 THR B O 1
ATOM 3419 N N . ASN B 1 187 ? -11.055 27.922 6.297 1 98.25 187 ASN B N 1
ATOM 3420 C CA . ASN B 1 187 ? -9.852 28 5.469 1 98.25 187 ASN B CA 1
ATOM 3421 C C . ASN B 1 187 ? -8.82 28.953 6.066 1 98.25 187 ASN B C 1
ATOM 3423 O O . ASN B 1 187 ? -7.625 28.672 6.043 1 98.25 187 ASN B O 1
ATOM 3427 N N . ALA B 1 188 ? -9.297 30.031 6.602 1 97.69 188 ALA B N 1
ATOM 3428 C CA . ALA B 1 188 ? -8.406 31.031 7.207 1 97.69 188 ALA B CA 1
ATOM 3429 C C . ALA B 1 188 ? -7.652 30.422 8.391 1 97.69 188 ALA B C 1
ATOM 3431 O O . ALA B 1 188 ? -6.453 30.672 8.555 1 97.69 188 ALA B O 1
ATOM 3432 N N . ASP B 1 189 ? -8.312 29.703 9.203 1 96.44 189 ASP B N 1
ATOM 3433 C CA . ASP B 1 189 ? -7.656 29.078 10.352 1 96.44 189 ASP B CA 1
ATOM 3434 C C . ASP B 1 189 ? -6.641 28.031 9.898 1 96.44 189 ASP B C 1
ATOM 3436 O O . ASP B 1 189 ? -5.535 27.953 10.438 1 96.44 189 ASP B O 1
ATOM 3440 N N . ILE B 1 190 ? -6.996 27.234 8.945 1 98.38 190 ILE B N 1
ATOM 3441 C CA . ILE B 1 190 ? -6.07 26.25 8.406 1 98.38 190 ILE B CA 1
ATOM 3442 C C . ILE B 1 190 ? -4.832 26.938 7.848 1 98.38 190 ILE B C 1
ATOM 3444 O O . ILE B 1 190 ? -3.715 26.438 7.984 1 98.38 190 ILE B O 1
ATOM 3448 N N . GLY B 1 191 ? -5.039 28.078 7.234 1 98.75 191 GLY B N 1
ATOM 3449 C CA . GLY B 1 191 ? -3.93 28.859 6.707 1 98.75 191 GLY B CA 1
ATOM 3450 C C . GLY B 1 191 ? -2.904 29.234 7.762 1 98.75 191 GLY B C 1
ATOM 3451 O O . GLY B 1 191 ? -1.702 29.25 7.488 1 98.75 191 GLY B O 1
ATOM 3452 N N . LYS B 1 192 ? -3.355 29.516 8.953 1 98.81 192 LYS B N 1
ATOM 3453 C CA . LYS B 1 192 ? -2.449 29.828 10.055 1 98.81 192 LYS B CA 1
ATOM 3454 C C . LYS B 1 192 ? -1.565 28.625 10.391 1 98.81 192 LYS B C 1
ATOM 3456 O O . LYS B 1 192 ? -0.381 28.797 10.688 1 98.81 192 LYS B O 1
ATOM 3461 N N . TYR B 1 193 ? -2.094 27.5 10.352 1 98.88 193 TYR B N 1
ATOM 3462 C CA . TYR B 1 193 ? -1.356 26.297 10.695 1 98.88 193 TYR B CA 1
ATOM 3463 C C . TYR B 1 193 ? -0.405 25.906 9.57 1 98.88 193 TYR B C 1
ATOM 3465 O O . TYR B 1 193 ? 0.712 25.453 9.82 1 98.88 193 TYR B O 1
ATOM 3473 N N . ALA B 1 194 ? -0.83 26.109 8.312 1 98.94 194 ALA B N 1
ATOM 3474 C CA . ALA B 1 194 ? 0.086 25.906 7.191 1 98.94 194 ALA B CA 1
ATOM 3475 C C . ALA B 1 194 ? 1.291 26.828 7.293 1 98.94 194 ALA B C 1
ATOM 3477 O O . ALA B 1 194 ? 2.436 26.391 7.148 1 98.94 194 ALA B O 1
ATOM 3478 N N . ALA B 1 195 ? 1.006 28.078 7.602 1 98.94 195 ALA B N 1
ATOM 3479 C CA . ALA B 1 195 ? 2.078 29.062 7.75 1 98.94 195 ALA B CA 1
ATOM 3480 C C . ALA B 1 195 ? 3.002 28.688 8.906 1 98.94 195 ALA B C 1
ATOM 3482 O O . ALA B 1 195 ? 4.223 28.828 8.805 1 98.94 195 ALA B O 1
ATOM 3483 N N . ALA B 1 196 ? 2.393 28.266 9.977 1 98.94 196 ALA B N 1
ATOM 3484 C CA . ALA B 1 196 ? 3.182 27.844 11.133 1 98.94 196 ALA B CA 1
ATOM 3485 C C . ALA B 1 196 ? 4.113 26.688 10.781 1 98.94 196 ALA B C 1
ATOM 3487 O O . ALA B 1 196 ? 5.273 26.672 11.195 1 98.94 196 ALA B O 1
ATOM 3488 N N . MET B 1 197 ? 3.639 25.719 10.062 1 98.94 197 MET B N 1
ATOM 3489 C CA . MET B 1 197 ? 4.484 24.609 9.656 1 98.94 197 MET B CA 1
ATOM 3490 C C . MET B 1 197 ? 5.633 25.078 8.773 1 98.94 197 MET B C 1
ATOM 3492 O O . MET B 1 197 ? 6.77 24.625 8.922 1 98.94 197 MET B O 1
ATOM 3496 N N . MET B 1 198 ? 5.312 25.969 7.805 1 98.88 198 MET B N 1
ATOM 3497 C CA . MET B 1 198 ? 6.355 26.531 6.957 1 98.88 198 MET B CA 1
ATOM 3498 C C . MET B 1 198 ? 7.441 27.203 7.797 1 98.88 198 MET B C 1
ATOM 3500 O O . MET B 1 198 ? 8.633 27.016 7.539 1 98.88 198 MET B O 1
ATOM 3504 N N . ASP B 1 199 ? 7.027 27.906 8.805 1 98.88 199 ASP B N 1
ATOM 3505 C CA . ASP B 1 199 ? 7.961 28.594 9.695 1 98.88 199 ASP B CA 1
ATOM 3506 C C . ASP B 1 199 ? 8.82 27.609 10.461 1 98.88 199 ASP B C 1
ATOM 3508 O O . ASP B 1 199 ? 10.047 27.75 10.531 1 98.88 199 ASP B O 1
ATOM 3512 N N . VAL B 1 200 ? 8.164 26.609 11.07 1 98.88 200 VAL B N 1
ATOM 3513 C CA . VAL B 1 200 ? 8.883 25.594 11.836 1 98.88 200 VAL B CA 1
ATOM 3514 C C . VAL B 1 200 ? 9.852 24.844 10.93 1 98.88 200 VAL B C 1
ATOM 3516 O O . VAL B 1 200 ? 10.984 24.562 11.32 1 98.88 200 VAL B O 1
ATOM 3519 N N . GLY B 1 201 ? 9.383 24.516 9.695 1 98.81 201 GLY B N 1
ATOM 3520 C CA . GLY B 1 201 ? 10.266 23.875 8.734 1 98.81 201 GLY B CA 1
ATOM 3521 C C . GLY B 1 201 ? 11.508 24.703 8.438 1 98.81 201 GLY B C 1
ATOM 3522 O O . GLY B 1 201 ? 12.617 24.156 8.406 1 98.81 201 GLY B O 1
ATOM 3523 N N . ALA B 1 202 ? 11.359 25.953 8.25 1 98.62 202 ALA B N 1
ATOM 3524 C CA . ALA B 1 202 ? 12.484 26.844 7.996 1 98.62 202 ALA B CA 1
ATOM 3525 C C . ALA B 1 202 ? 13.438 26.891 9.188 1 98.62 202 ALA B C 1
ATOM 3527 O O . ALA B 1 202 ? 14.656 26.812 9.023 1 98.62 202 ALA B O 1
ATOM 3528 N N . GLN B 1 203 ? 12.922 26.969 10.359 1 98.38 203 GLN B N 1
ATOM 3529 C CA . GLN B 1 203 ? 13.719 27.047 11.578 1 98.38 203 GLN B CA 1
ATOM 3530 C C . GLN B 1 203 ? 14.555 25.781 11.773 1 98.38 203 GLN B C 1
ATOM 3532 O O . GLN B 1 203 ? 15.719 25.859 12.164 1 98.38 203 GLN B O 1
ATOM 3537 N N . LEU B 1 204 ? 13.961 24.625 11.5 1 97.56 204 LEU B N 1
ATOM 3538 C CA . LEU B 1 204 ? 14.609 23.344 11.742 1 97.56 204 LEU B CA 1
ATOM 3539 C C . LEU B 1 204 ? 15.367 22.875 10.508 1 97.56 204 LEU B C 1
ATOM 3541 O O . LEU B 1 204 ? 16 21.812 10.531 1 97.56 204 LEU B O 1
ATOM 3545 N N . LYS B 1 205 ? 15.258 23.656 9.406 1 97.06 205 LYS B N 1
ATOM 3546 C CA . LYS B 1 205 ? 15.836 23.281 8.125 1 97.06 205 LYS B CA 1
ATOM 3547 C C . LYS B 1 205 ? 15.25 21.953 7.621 1 97.06 205 LYS B C 1
ATOM 3549 O O . LYS B 1 205 ? 15.992 21.078 7.18 1 97.06 205 LYS B O 1
ATOM 3554 N N . ILE B 1 206 ? 13.984 21.797 7.824 1 97.94 206 ILE B N 1
ATOM 3555 C CA . ILE B 1 206 ? 13.203 20.703 7.281 1 97.94 206 ILE B CA 1
ATOM 3556 C C . ILE B 1 206 ? 12.43 21.172 6.051 1 97.94 206 ILE B C 1
ATOM 3558 O O . ILE B 1 206 ? 11.703 22.156 6.109 1 97.94 206 ILE B O 1
ATOM 3562 N N . PRO B 1 207 ? 12.609 20.484 4.898 1 98.69 207 PRO B N 1
ATOM 3563 C CA . PRO B 1 207 ? 11.797 20.875 3.746 1 98.69 207 PRO B CA 1
ATOM 3564 C C . PRO B 1 207 ? 10.297 20.703 3.988 1 98.69 207 PRO B C 1
ATOM 3566 O O . PRO B 1 207 ? 9.891 19.797 4.727 1 98.69 207 PRO B O 1
ATOM 3569 N N . VAL B 1 208 ? 9.5 21.594 3.385 1 98.88 208 VAL B N 1
ATOM 3570 C CA . VAL B 1 208 ? 8.047 21.594 3.562 1 98.88 208 VAL B CA 1
ATOM 3571 C C . VAL B 1 208 ? 7.359 21.547 2.199 1 98.88 208 VAL B C 1
ATOM 3573 O O . VAL B 1 208 ? 7.734 22.281 1.287 1 98.88 208 VAL B O 1
ATOM 3576 N N . VAL B 1 209 ? 6.449 20.641 2.02 1 98.88 209 VAL B N 1
ATOM 3577 C CA . VAL B 1 209 ? 5.496 20.688 0.917 1 98.88 209 VAL B CA 1
ATOM 3578 C C . VAL B 1 209 ? 4.328 21.609 1.278 1 98.88 209 VAL B C 1
ATOM 3580 O O . VAL B 1 209 ? 3.594 21.344 2.232 1 98.88 209 VAL B O 1
ATOM 3583 N N . ASP B 1 210 ? 4.199 22.609 0.529 1 98.88 210 ASP B N 1
ATOM 3584 C CA . ASP B 1 210 ? 3.033 23.484 0.68 1 98.88 210 ASP B CA 1
ATOM 3585 C C . ASP B 1 210 ? 1.846 22.953 -0.118 1 98.88 210 ASP B C 1
ATOM 3587 O O . ASP B 1 210 ? 1.869 22.953 -1.351 1 98.88 210 ASP B O 1
ATOM 3591 N N . LEU B 1 211 ? 0.83 22.5 0.543 1 98.94 211 LEU B N 1
ATOM 3592 C CA . LEU B 1 211 ? -0.397 22.094 -0.134 1 98.94 211 LEU B CA 1
ATOM 3593 C C . LEU B 1 211 ? -1.466 23.188 -0.019 1 98.94 211 LEU B C 1
ATOM 3595 O O . LEU B 1 211 ? -2.414 23.203 -0.805 1 98.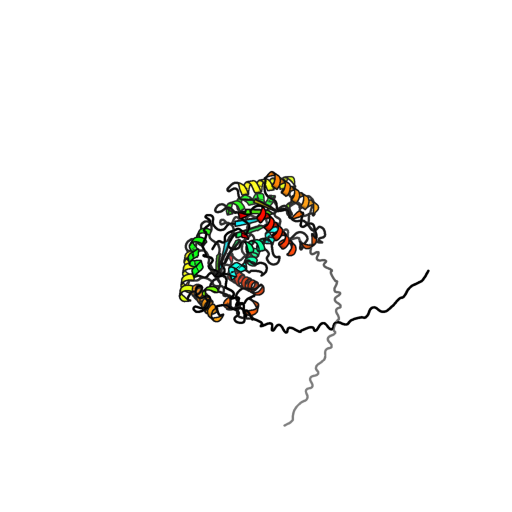94 211 LEU B O 1
ATOM 3599 N N . TYR B 1 212 ? -1.343 24.016 0.988 1 98.88 212 TYR B N 1
ATOM 3600 C CA . TYR B 1 212 ? -2.369 25 1.275 1 98.88 212 TYR B CA 1
ATOM 3601 C C . TYR B 1 212 ? -2.5 26 0.129 1 98.88 212 TYR B C 1
ATOM 3603 O O . TYR B 1 212 ? -3.6 26.234 -0.381 1 98.88 212 TYR B O 1
ATOM 3611 N N . THR B 1 213 ? -1.437 26.562 -0.324 1 98.69 213 THR B N 1
ATOM 3612 C CA . THR B 1 213 ? -1.453 27.656 -1.284 1 98.69 213 THR B CA 1
ATOM 3613 C C . THR B 1 213 ? -1.942 27.172 -2.646 1 98.69 213 THR B C 1
ATOM 3615 O O . THR B 1 213 ? -2.9 27.719 -3.197 1 98.69 213 THR B O 1
ATOM 3618 N N . PRO B 1 214 ? -1.372 26.094 -3.217 1 98.56 214 PRO B N 1
ATOM 3619 C CA . PRO B 1 214 ? -1.778 25.719 -4.574 1 98.56 214 PRO B CA 1
ATOM 3620 C C . PRO B 1 214 ? -3.205 25.188 -4.637 1 98.56 214 PRO B C 1
ATOM 3622 O O . PRO B 1 214 ? -3.832 25.203 -5.699 1 98.56 214 PRO B O 1
ATOM 3625 N N . LEU B 1 215 ? -3.752 24.703 -3.531 1 98.62 215 LEU B N 1
ATOM 3626 C CA . LEU B 1 215 ? -5.09 24.125 -3.572 1 98.62 215 LEU B CA 1
ATOM 3627 C C . LEU B 1 215 ? -6.148 25.156 -3.236 1 98.62 215 LEU B C 1
ATOM 3629 O O . LEU B 1 215 ? -7.32 24.828 -3.053 1 98.62 215 LEU B O 1
ATOM 3633 N N . GLN B 1 216 ? -5.754 26.438 -3.174 1 98.19 216 GLN B N 1
ATOM 3634 C CA . GLN B 1 216 ? -6.711 27.516 -2.961 1 98.19 216 GLN B CA 1
ATOM 3635 C C . GLN B 1 216 ? -7.461 27.844 -4.246 1 98.19 216 GLN B C 1
ATOM 3637 O O . GLN B 1 216 ? -8.648 28.203 -4.207 1 98.19 216 GLN B O 1
ATOM 3642 N N . THR B 1 217 ? -6.73 27.797 -5.391 1 97.06 217 THR B N 1
ATOM 3643 C CA . THR B 1 217 ? -7.363 28.078 -6.672 1 97.06 217 THR B CA 1
ATOM 3644 C C . THR B 1 217 ? -8.289 26.938 -7.074 1 97.06 217 THR B C 1
ATOM 3646 O O . THR B 1 217 ? -7.848 25.797 -7.238 1 97.06 217 THR B O 1
ATOM 3649 N N . ASN B 1 218 ? -9.602 27.172 -7.254 1 96.81 218 ASN B N 1
ATOM 3650 C CA . ASN B 1 218 ? -10.617 26.172 -7.531 1 96.81 218 ASN B CA 1
ATOM 3651 C C . ASN B 1 218 ? -10.75 25.172 -6.379 1 96.81 218 ASN B C 1
ATOM 3653 O O . ASN B 1 218 ? -10.82 23.969 -6.602 1 96.81 218 ASN B O 1
ATOM 3657 N N . VAL B 1 219 ? -10.695 25.719 -5.203 1 97.44 219 VAL B N 1
ATOM 3658 C CA . VAL B 1 219 ? -10.617 24.906 -3.988 1 97.44 219 VAL B CA 1
ATOM 3659 C C . VAL B 1 219 ? -11.758 23.891 -3.967 1 97.44 219 VAL B C 1
ATOM 3661 O O . VAL B 1 219 ? -11.562 22.75 -3.553 1 97.44 219 VAL B O 1
ATOM 3664 N N . SER B 1 220 ? -12.906 24.203 -4.473 1 97.38 220 SER B N 1
ATOM 3665 C CA . SER B 1 220 ? -14.07 23.328 -4.395 1 97.38 220 SER B CA 1
ATOM 3666 C C . SER B 1 220 ? -13.898 22.094 -5.27 1 97.38 220 SER B C 1
ATOM 3668 O O . SER B 1 220 ? -14.617 21.109 -5.113 1 97.38 220 SER B O 1
ATOM 3670 N N . SER B 1 221 ? -12.961 22.078 -6.137 1 98.25 221 SER B N 1
ATOM 3671 C CA . SER B 1 221 ? -12.773 20.969 -7.074 1 98.25 221 SER B CA 1
ATOM 3672 C C . SER B 1 221 ? -11.891 19.875 -6.48 1 98.25 221 SER B C 1
ATOM 3674 O O . SER B 1 221 ? -11.766 18.797 -7.055 1 98.25 221 SER 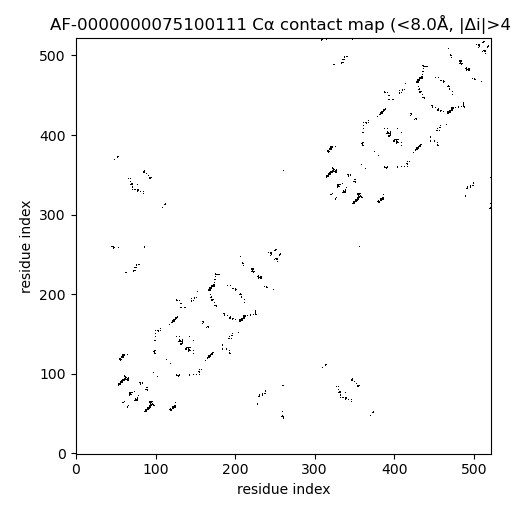B O 1
ATOM 3676 N N . TYR B 1 222 ? -11.344 20.094 -5.281 1 98.69 222 TYR B N 1
ATOM 3677 C CA . TYR B 1 222 ? -10.32 19.188 -4.785 1 98.69 222 TYR B CA 1
ATOM 3678 C C . TYR B 1 222 ? -10.852 18.359 -3.621 1 98.69 222 TYR B C 1
ATOM 3680 O O . TYR B 1 222 ? -10.188 17.422 -3.168 1 98.69 222 TYR B O 1
ATOM 3688 N N . PHE B 1 223 ? -12.047 18.641 -3.166 1 98.56 223 PHE B N 1
ATOM 3689 C CA . PHE B 1 223 ? -12.539 18.016 -1.946 1 98.56 223 PHE B CA 1
ATOM 3690 C C . PHE B 1 223 ? -13.953 17.484 -2.146 1 98.56 223 PHE B C 1
ATOM 3692 O O . PHE B 1 223 ? -14.766 18.109 -2.822 1 98.56 223 PHE B O 1
ATOM 3699 N N . PHE B 1 224 ? -14.289 16.312 -1.542 1 97.94 224 PHE B N 1
ATOM 3700 C CA . PHE B 1 224 ? -15.625 15.766 -1.772 1 97.94 224 PHE B CA 1
ATOM 3701 C C . PHE B 1 224 ? -16.578 16.203 -0.669 1 97.94 224 PHE B C 1
ATOM 3703 O O . PHE B 1 224 ? -17.797 16.094 -0.818 1 97.94 224 PHE B O 1
ATOM 3710 N N . ASP B 1 225 ? -16.047 16.781 0.459 1 97.75 225 ASP B N 1
ATOM 3711 C CA . ASP B 1 225 ? -16.891 17.281 1.54 1 97.75 225 ASP B CA 1
ATOM 3712 C C . ASP B 1 225 ? -16.359 18.594 2.107 1 97.75 225 ASP B C 1
ATOM 3714 O O . ASP B 1 225 ? -16.688 18.953 3.238 1 97.75 225 ASP B O 1
ATOM 3718 N N . GLY B 1 226 ? -15.445 19.188 1.312 1 98.19 226 GLY B N 1
ATOM 3719 C CA . GLY B 1 226 ? -14.836 20.453 1.71 1 98.19 226 GLY B CA 1
ATOM 3720 C C . GLY B 1 226 ? -13.555 20.281 2.5 1 98.19 226 GLY B C 1
ATOM 3721 O O . GLY B 1 226 ? -12.758 21.203 2.611 1 98.19 226 GLY B O 1
ATOM 3722 N N . LEU B 1 227 ? -13.344 19.062 3.025 1 98.06 227 LEU B N 1
ATOM 3723 C CA . LEU B 1 227 ? -12.227 18.797 3.93 1 98.06 227 LEU B CA 1
ATOM 3724 C C . LEU B 1 227 ? -11.328 17.703 3.379 1 98.06 227 LEU B C 1
ATOM 3726 O O . LEU B 1 227 ? -10.102 17.844 3.365 1 98.06 227 LEU B O 1
ATOM 3730 N N . HIS B 1 228 ? -11.945 16.641 2.92 1 98.75 228 HIS B N 1
ATOM 3731 C CA . HIS B 1 228 ? -11.195 15.484 2.455 1 98.75 228 HIS B CA 1
ATOM 3732 C C . HIS B 1 228 ? -11 15.523 0.944 1 98.75 228 HIS B C 1
ATOM 3734 O O . HIS B 1 228 ? -11.906 15.906 0.204 1 98.75 228 HIS B O 1
ATOM 3740 N N . LEU B 1 229 ? -9.828 15.109 0.521 1 98.88 229 LEU B N 1
ATOM 3741 C CA . LEU B 1 229 ? -9.445 15.156 -0.886 1 98.88 229 LEU B CA 1
ATOM 3742 C C . LEU B 1 229 ? -10.305 14.211 -1.715 1 98.88 229 LEU B C 1
ATOM 3744 O O . LEU B 1 229 ? -10.523 13.062 -1.323 1 98.88 229 LEU B O 1
ATOM 3748 N N . ASN B 1 230 ? -10.836 14.719 -2.834 1 98.69 230 ASN B N 1
ATOM 3749 C CA . ASN B 1 230 ? -11.438 13.852 -3.836 1 98.69 230 ASN B CA 1
ATOM 3750 C C . ASN B 1 230 ? -10.406 13.352 -4.844 1 98.69 230 ASN B C 1
ATOM 3752 O O . ASN B 1 230 ? -9.203 13.508 -4.629 1 98.69 230 ASN B O 1
ATOM 3756 N N . ARG B 1 231 ? -10.828 12.672 -5.848 1 98.75 231 ARG B N 1
ATOM 3757 C CA . ARG B 1 231 ? -9.922 12.094 -6.836 1 98.75 231 ARG B CA 1
ATOM 3758 C C . ARG B 1 231 ? -8.992 13.156 -7.406 1 98.75 231 ARG B C 1
ATOM 3760 O O . ARG B 1 231 ? -7.773 12.969 -7.438 1 98.75 231 ARG B O 1
ATOM 3767 N N . LYS B 1 232 ? -9.578 14.266 -7.871 1 98.81 232 LYS B N 1
ATOM 3768 C CA . LYS B 1 232 ? -8.781 15.359 -8.43 1 98.81 232 LYS B CA 1
ATOM 3769 C C . LYS B 1 232 ? -7.793 15.898 -7.398 1 98.81 232 LYS B C 1
ATOM 3771 O O . LYS B 1 232 ? -6.633 16.172 -7.719 1 98.81 232 LYS B O 1
ATOM 3776 N N . GLY B 1 233 ? -8.234 16.109 -6.164 1 98.88 233 GLY B N 1
ATOM 3777 C CA . GLY B 1 233 ? -7.367 16.562 -5.09 1 98.88 233 GLY B CA 1
ATOM 3778 C C . GLY B 1 233 ? -6.215 15.609 -4.812 1 98.88 233 GLY B C 1
ATOM 3779 O O . GLY B 1 233 ? -5.074 16.047 -4.645 1 98.88 233 GLY B O 1
ATOM 3780 N N . ASN B 1 234 ? -6.52 14.336 -4.77 1 98.94 234 ASN B N 1
ATOM 3781 C CA . ASN B 1 234 ? -5.477 13.336 -4.551 1 98.94 234 ASN B CA 1
ATOM 3782 C C . ASN B 1 234 ? -4.441 13.359 -5.672 1 98.94 234 ASN B C 1
ATOM 3784 O O . ASN B 1 234 ? -3.238 13.289 -5.41 1 98.94 234 ASN B O 1
ATOM 3788 N N . MET B 1 235 ? -4.863 13.445 -6.867 1 98.88 235 MET B N 1
ATOM 3789 C CA . MET B 1 235 ? -3.943 13.492 -8 1 98.88 235 MET B CA 1
ATOM 3790 C C . MET B 1 235 ? -3.068 14.734 -7.941 1 98.88 235 MET B C 1
ATOM 3792 O O . MET B 1 235 ? -1.869 14.672 -8.219 1 98.88 235 MET B O 1
ATOM 3796 N N . ARG B 1 236 ? -3.646 15.867 -7.578 1 98.88 236 ARG B N 1
ATOM 3797 C CA . ARG B 1 236 ? -2.893 17.109 -7.43 1 98.88 236 ARG B CA 1
ATOM 3798 C C . ARG B 1 236 ? -1.853 16.984 -6.32 1 98.88 236 ARG B C 1
ATOM 3800 O O . ARG B 1 236 ? -0.707 17.406 -6.484 1 98.88 236 ARG B O 1
ATOM 3807 N N . VAL B 1 237 ? -2.229 16.438 -5.215 1 98.94 237 VAL B N 1
ATOM 3808 C CA . VAL B 1 237 ? -1.318 16.234 -4.09 1 98.94 237 VAL B CA 1
ATOM 3809 C C . VAL B 1 237 ? -0.183 15.305 -4.504 1 98.94 237 VAL B C 1
ATOM 3811 O O . VAL B 1 237 ? 0.982 15.555 -4.188 1 98.94 237 VAL B O 1
ATOM 3814 N N . TYR B 1 238 ? -0.515 14.227 -5.195 1 98.94 238 TYR B N 1
ATOM 3815 C CA . TYR B 1 238 ? 0.5 13.312 -5.703 1 98.94 238 TYR B CA 1
ATOM 3816 C C . TYR B 1 238 ? 1.543 14.055 -6.527 1 98.94 238 TYR B C 1
ATOM 3818 O O . TYR B 1 238 ? 2.746 13.867 -6.332 1 98.94 238 TYR B O 1
ATOM 3826 N N . ASP B 1 239 ? 1.088 14.906 -7.422 1 98.88 239 ASP B N 1
ATOM 3827 C CA . ASP B 1 239 ? 1.984 15.664 -8.289 1 98.88 239 ASP B CA 1
ATOM 3828 C C . ASP B 1 239 ? 2.898 16.578 -7.473 1 98.88 239 ASP B C 1
ATOM 3830 O O . ASP B 1 239 ? 4.109 16.609 -7.707 1 98.88 239 ASP B O 1
ATOM 3834 N N . ILE B 1 240 ? 2.34 17.25 -6.535 1 98.81 240 ILE B N 1
ATOM 3835 C CA . ILE B 1 240 ? 3.096 18.203 -5.73 1 98.81 240 ILE B CA 1
ATOM 3836 C C . ILE B 1 240 ? 4.109 17.453 -4.863 1 98.81 240 ILE B C 1
ATOM 3838 O O . ILE B 1 240 ? 5.27 17.859 -4.773 1 98.81 240 ILE B O 1
ATOM 3842 N N . LEU B 1 241 ? 3.688 16.375 -4.289 1 98.75 241 LEU B N 1
ATOM 3843 C CA . LEU B 1 241 ? 4.535 15.578 -3.404 1 98.75 241 LEU B CA 1
ATOM 3844 C C . LEU B 1 241 ? 5.715 14.984 -4.168 1 98.75 241 LEU B C 1
ATOM 3846 O O . LEU B 1 241 ? 6.859 15.086 -3.723 1 98.75 241 LEU B O 1
ATOM 3850 N N . THR B 1 242 ? 5.438 14.352 -5.305 1 98.75 242 THR B N 1
ATOM 3851 C CA . THR B 1 242 ? 6.496 13.688 -6.059 1 98.75 242 THR B CA 1
ATOM 3852 C C . THR B 1 242 ? 7.496 14.703 -6.598 1 98.75 242 THR B C 1
ATOM 3854 O O . THR B 1 242 ? 8.703 14.445 -6.613 1 98.75 242 THR B O 1
ATOM 3857 N N . ALA B 1 243 ? 7.035 15.891 -7.008 1 98.69 243 ALA B N 1
ATOM 3858 C CA . ALA B 1 243 ? 7.934 16.953 -7.453 1 98.69 243 ALA B CA 1
ATOM 3859 C C . ALA B 1 243 ? 8.852 17.406 -6.316 1 98.69 243 ALA B C 1
ATOM 3861 O O . ALA B 1 243 ? 10.047 17.609 -6.523 1 98.69 243 ALA B O 1
ATOM 3862 N N . LYS B 1 244 ? 8.258 17.562 -5.141 1 98.81 244 LYS B N 1
ATOM 3863 C CA . LYS B 1 244 ? 9.047 18.016 -3.998 1 98.81 244 LYS B CA 1
ATOM 3864 C C . LYS B 1 244 ? 10.078 16.969 -3.592 1 98.81 244 LYS B C 1
ATOM 3866 O O . LYS B 1 244 ? 11.219 17.312 -3.271 1 98.81 244 LYS B O 1
ATOM 3871 N N . ILE B 1 245 ? 9.711 15.703 -3.576 1 98.75 245 ILE B N 1
ATOM 3872 C CA . ILE B 1 245 ? 10.633 14.625 -3.238 1 98.75 245 ILE B CA 1
ATOM 3873 C C . ILE B 1 245 ? 11.797 14.625 -4.227 1 98.75 245 ILE B C 1
ATOM 3875 O O . ILE B 1 245 ? 12.953 14.469 -3.83 1 98.75 245 ILE B O 1
ATOM 3879 N N . GLN B 1 246 ? 11.477 14.812 -5.477 1 98.25 246 GLN B N 1
ATOM 3880 C CA . GLN B 1 246 ? 12.508 14.836 -6.508 1 98.25 246 GLN B CA 1
ATOM 3881 C C . GLN B 1 246 ? 13.523 15.953 -6.242 1 98.25 246 GLN B C 1
ATOM 3883 O O . GLN B 1 246 ? 14.719 15.781 -6.48 1 98.25 246 GLN B O 1
ATOM 3888 N N . VAL B 1 247 ? 13.07 17.078 -5.73 1 98.31 247 VAL B N 1
ATOM 3889 C CA . VAL B 1 247 ? 13.922 18.234 -5.508 1 98.31 247 VAL B CA 1
ATOM 3890 C C . VAL B 1 247 ? 14.711 18.062 -4.211 1 98.31 247 VAL B C 1
ATOM 3892 O O . VAL B 1 247 ? 15.93 18.25 -4.184 1 98.31 247 VAL B O 1
ATOM 3895 N N . GLU B 1 248 ? 14.047 17.656 -3.16 1 98.56 248 GLU B N 1
ATOM 3896 C CA . GLU B 1 248 ? 14.641 17.672 -1.826 1 98.56 248 GLU B CA 1
ATOM 3897 C C . GLU B 1 248 ? 15.398 16.391 -1.544 1 98.56 248 GLU B C 1
ATOM 3899 O O . GLU B 1 248 ? 16.359 16.375 -0.766 1 98.56 248 GLU B O 1
ATOM 3904 N N . PHE B 1 249 ? 14.93 15.305 -2.117 1 98.06 249 PHE B N 1
ATOM 3905 C CA . PHE B 1 249 ? 15.516 13.977 -1.915 1 98.06 249 PHE B CA 1
ATOM 3906 C C . PHE B 1 249 ? 15.672 13.25 -3.242 1 98.06 249 PHE B C 1
ATOM 3908 O O . PHE B 1 249 ? 15.125 12.164 -3.43 1 98.06 249 PHE B O 1
ATOM 3915 N N . PRO B 1 250 ? 16.531 13.766 -4.113 1 97.56 250 PRO B N 1
ATOM 3916 C CA . PRO B 1 250 ? 16.609 13.195 -5.461 1 97.56 250 PRO B CA 1
ATOM 3917 C C . PRO B 1 250 ? 17 11.719 -5.457 1 97.56 250 PRO B C 1
ATOM 3919 O O . PRO B 1 250 ? 16.562 10.961 -6.324 1 97.56 250 PRO B O 1
ATOM 3922 N N . SER B 1 251 ? 17.781 11.25 -4.547 1 96.81 251 SER B N 1
ATOM 3923 C CA . SER B 1 251 ? 18.203 9.852 -4.492 1 96.81 251 SER B CA 1
ATOM 3924 C C . SER B 1 251 ? 17.047 8.938 -4.102 1 96.81 251 SER B C 1
ATOM 3926 O O . SER B 1 251 ? 17.125 7.719 -4.25 1 96.81 251 SER B O 1
ATOM 3928 N N . PHE B 1 252 ? 15.93 9.602 -3.59 1 97.5 252 PHE B N 1
ATOM 3929 C CA . PHE B 1 252 ? 14.781 8.812 -3.164 1 97.5 252 PHE B CA 1
ATOM 3930 C C . PHE B 1 252 ? 13.625 8.961 -4.148 1 97.5 252 PHE B C 1
ATOM 3932 O O . PHE B 1 252 ? 12.562 8.367 -3.957 1 97.5 252 PHE B O 1
ATOM 3939 N N . ALA B 1 253 ? 13.812 9.742 -5.18 1 97.69 253 ALA B N 1
ATOM 3940 C CA . ALA B 1 253 ? 12.797 9.82 -6.223 1 97.69 253 ALA B CA 1
ATOM 3941 C C . ALA B 1 253 ? 12.617 8.477 -6.914 1 97.69 253 ALA B C 1
ATOM 3943 O O . ALA B 1 253 ? 13.594 7.773 -7.195 1 97.69 253 ALA B O 1
ATOM 3944 N N . ALA B 1 254 ? 11.398 8.125 -7.16 1 97.25 254 ALA B N 1
ATOM 3945 C CA . ALA B 1 254 ? 11.078 6.781 -7.629 1 97.25 254 ALA B CA 1
ATOM 3946 C C . ALA B 1 254 ? 11.891 6.43 -8.867 1 97.25 254 ALA B C 1
ATOM 3948 O O . ALA B 1 254 ? 12.414 5.316 -8.984 1 97.25 254 ALA B O 1
ATOM 3949 N N . HIS B 1 255 ? 12.016 7.348 -9.789 1 95.56 255 HIS B N 1
ATOM 3950 C CA . HIS B 1 255 ? 12.688 7.047 -11.047 1 95.56 255 HIS B CA 1
ATOM 3951 C C . HIS B 1 255 ? 14.195 6.961 -10.867 1 95.56 255 HIS B C 1
ATOM 3953 O O . HIS B 1 255 ? 14.906 6.5 -11.766 1 95.56 255 HIS B O 1
ATOM 3959 N N . ASN B 1 256 ? 14.734 7.379 -9.68 1 95.25 256 ASN B N 1
ATOM 3960 C CA . ASN B 1 256 ? 16.172 7.332 -9.422 1 95.25 256 ASN B CA 1
ATOM 3961 C C . ASN B 1 256 ? 16.531 6.137 -8.547 1 95.25 256 ASN B C 1
ATOM 3963 O O . ASN B 1 256 ? 17.719 5.828 -8.375 1 95.25 256 ASN B O 1
ATOM 3967 N N . LEU B 1 257 ? 15.555 5.48 -7.949 1 96.06 257 LEU B N 1
ATOM 3968 C CA . LEU B 1 257 ? 15.82 4.324 -7.098 1 96.06 257 LEU B CA 1
ATOM 3969 C C . LEU B 1 257 ? 15.992 3.062 -7.938 1 96.06 257 LEU B C 1
ATOM 3971 O O . LEU B 1 257 ? 15.266 2.85 -8.906 1 96.06 257 LEU B O 1
ATOM 3975 N N . ALA B 1 258 ? 16.969 2.293 -7.539 1 94 258 ALA B N 1
ATOM 3976 C CA . ALA B 1 258 ? 17.125 0.975 -8.148 1 94 258 ALA B CA 1
ATOM 3977 C C . ALA B 1 258 ? 16.031 0.022 -7.676 1 94 258 ALA B C 1
ATOM 3979 O O . ALA B 1 258 ? 15.547 0.137 -6.551 1 94 258 ALA B O 1
ATOM 3980 N N . THR B 1 259 ? 15.633 -0.889 -8.539 1 94.44 259 THR B N 1
ATOM 3981 C CA . THR B 1 259 ? 14.664 -1.909 -8.148 1 94.44 259 THR B CA 1
ATOM 3982 C C . THR B 1 259 ? 15.344 -3.016 -7.344 1 94.44 259 THR B C 1
ATOM 3984 O O . THR B 1 259 ? 16.516 -3.34 -7.586 1 94.44 259 THR B O 1
ATOM 3987 N N . LEU B 1 260 ? 14.578 -3.367 -6.379 1 91.38 260 LEU B N 1
ATOM 3988 C CA . LEU B 1 260 ? 14.961 -4.605 -5.707 1 91.38 260 LEU B CA 1
ATOM 3989 C C . LEU B 1 260 ? 14.219 -5.797 -6.305 1 91.38 260 LEU B C 1
ATOM 3991 O O . LEU B 1 260 ? 13.047 -5.68 -6.676 1 91.38 260 LEU B O 1
ATOM 3995 N N . TYR B 1 261 ? 14.93 -6.895 -6.508 1 88.88 261 TYR B N 1
ATOM 3996 C CA . TYR B 1 261 ? 14.453 -8.102 -7.168 1 88.88 261 TYR B CA 1
ATOM 3997 C C . TYR B 1 261 ? 14.367 -7.91 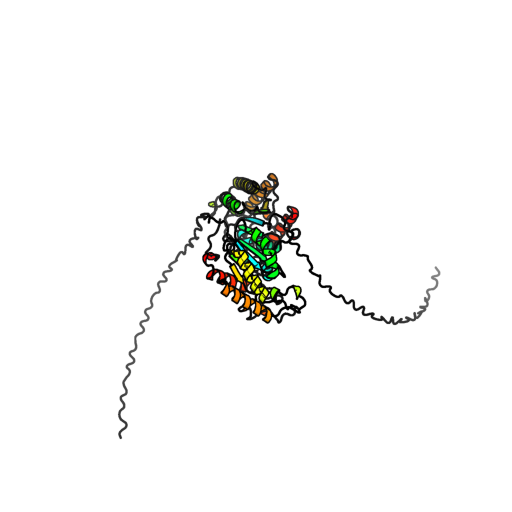-8.672 1 88.88 261 TYR B C 1
ATOM 3999 O O . TYR B 1 261 ? 13.812 -6.914 -9.148 1 88.88 261 TYR B O 1
#

InterPro domains:
  IPR013830 SGNH hydrolase-type esterase domain [PF13472] (60-234)
  IPR036514 SGNH hydrolase superfamily [G3DSA:3.40.50.1110] (54-261)
  IPR045136 Isoamyl acetate-hydrolyzing esterase Iah1-like [PTHR14209] (53-246)